Protein AF-A0A4R7J816-F1 (afdb_monomer)

Foldseek 3Di:
DAAWAKAKAKDFFLCLPVLLCVQPDDDPPDDPCQWFPDKDKDQPQDSVCNNVVLCVLCVVLVQQDKDWDWDQPDQDPFASHTDTDTDITGPDRFKMKMKMWTDCDDRNFQPLVDSVSLVVQQVLQRLLLCLQQPNFWMKMWIWTQPDPLRTTMITIIIGQARSPPRDGRDVVCRDRVNSVVSSCVSQVVVVYDHDNPPVCPSDPVCDVQQVVLVVQQVCVVVVVCLQAWRGAHLVLQLVLLVVLLPDLPAQDVVVSQVSSVVSQKHWDFDDDVRQWIKIFGFIAHSVRDTDDGDPVRIDTQVVSDPCSGPVNVNVSSNVSVVVVVVPPPDPPQPPVNVVVVVVVVVVVVVVVVVVVVVVVVVVVVVVVVVVVVVVVVVVVVVVVVVVDDDDDDDDDDDDDDDDDDDDDDDDDPPPDPVVVVVVVVVVVVPPDDQDDLVVVVVVVDDPVRSVVVNVVVVVVPDDDDPVNVVVVVVVVVVVVVVVVVVPPDDDDDDDDDDDDDDDDDDDDDDDDDDDDPDPPDQDFFLLVVPQDPGVVCNVLSVLQRCLQRQVVVCVVVVHARQLVSCPPDALVSLVVCVVRGDVVSSQLSLLLLLLLLVLVCCCVPVVNPVSSVVSVVCSNRRNSDDPPDDPDSVVSSVNSVVSVVVVVVVVVVVVVVVVVVVVVPPDDDDDDDDDDDDD

Radius of gyration: 42.98 Å; Cα contacts (8 Å, |Δi|>4): 735; chains: 1; bounding box: 146×94×96 Å

InterPro domains:
  IPR005094 MobA/VirD2-like, nuclease domain [PF03432] (26-191)

Sequence (679 aa):
MKPIAAVVMSSPTRNSARLIAYALTEKDGQAKGDRFVAASGINGCVPEFAEGQFRDNRKRWRKDGTRTVKVQWGTDKATGQPTYRDVTEGAYVQAYHVIQSFARDGAGALDPDDPDDWEEGHRLGQELARSLAGDHRRALVVTQVDGKTGCVHNHIVIDSIDKATGKSFASSNVKHSILSKTHDAVLAAQGYEQRNELTSTGWELKEKSERRGLDKHQKWSAGASSSEPEPFSFAVLKDRIRTALEATGYTDFDGYAQVLAEVGVVVEQRGEKGRGLTYQMKRRGADGEYIEPSPGDRRRASRLGRFAMLDQVEETIQRNAQLAAQAAPKPAMSAAQMRAAMASSLDDALAERRSESAAALAAQWEQERRAEEMMAEARRAGFEAAMAPAEPSPESADDGVAVADGSDADGPDAKLADKVVLDAWDLQKRRLRTPDRGAMRRAGMGYAEVDAAIAAWRALDEPKTAWEREQEAEQQRAVETVEDVAEVSASAAADTTPAPAPATAGSRAEASSTSEVRTAAPHESPLRKRRPTREREVAAWEQMVQIDERWHVQLAAGEPLDGALAKGLRSATLERYEDALDTSVAFELWRRAAKLAEARRAVEVHQDKALADAMRAEVAAGDHAWDGEPSTLAELRHEATRRELTSREKALKSVREADLEVNHEDGLERPPNAGGMER

Solvent-accessible surface area (backbone atoms only — not comparable to full-atom values): 39551 Å² total; per-residue (Å²): 113,50,57,27,18,70,50,74,50,65,48,79,29,39,51,41,54,63,51,51,46,65,64,72,52,78,58,95,93,56,61,93,59,68,38,52,76,49,73,45,40,37,64,85,30,45,66,94,46,38,54,59,55,50,51,50,51,26,48,76,62,73,58,63,52,67,39,78,43,77,41,75,76,50,55,44,88,43,74,65,46,74,33,68,41,83,40,81,40,39,61,42,68,46,20,36,41,34,40,41,37,36,31,56,67,65,71,32,36,31,48,60,89,39,69,69,38,50,51,49,53,39,50,55,41,48,52,48,47,45,69,72,37,49,88,44,15,31,26,36,34,28,24,30,37,64,46,101,82,47,21,33,29,28,45,31,41,33,39,20,46,28,69,81,77,57,47,71,61,63,70,67,65,54,36,64,79,48,33,50,52,55,47,51,50,47,39,44,74,73,43,28,39,79,32,84,54,67,56,74,80,74,63,74,70,64,46,75,65,34,47,53,21,39,54,51,32,52,42,34,76,73,54,78,40,54,81,46,55,52,58,76,26,62,54,58,49,50,47,40,53,49,57,42,64,70,54,64,92,32,61,47,69,68,46,46,41,50,48,24,44,76,63,33,28,47,69,45,76,35,68,91,88,48,68,37,36,33,38,27,41,36,34,33,37,62,85,67,47,74,39,86,58,52,84,86,38,54,44,48,14,88,78,72,36,71,79,53,28,48,71,44,49,51,52,48,22,51,52,21,40,50,51,53,60,70,69,44,80,73,76,81,72,49,75,68,55,52,52,52,52,52,50,52,54,50,51,51,54,51,49,51,54,49,51,53,52,50,53,51,52,53,52,50,53,55,50,52,50,52,52,50,50,52,53,51,48,52,50,49,52,54,54,50,63,74,66,57,82,86,79,84,85,83,85,83,88,79,89,83,89,84,89,82,87,84,83,89,80,92,82,86,92,86,73,72,75,70,52,63,63,53,53,58,61,55,57,64,68,67,61,85,69,79,85,53,65,67,60,45,46,75,70,68,48,50,73,68,55,52,51,50,53,52,51,54,54,56,65,73,74,61,85,79,51,76,67,57,57,52,51,53,54,50,50,54,55,55,52,63,61,50,65,77,61,69,80,80,78,88,82,90,80,88,91,89,84,90,89,82,89,89,87,91,84,88,87,84,90,89,86,84,89,79,93,71,90,67,84,70,76,81,70,74,42,64,44,73,81,63,72,66,97,18,78,79,34,43,62,61,50,52,47,50,38,51,43,37,35,49,40,48,52,24,59,75,69,72,46,73,38,71,30,71,71,59,57,89,69,48,71,78,58,45,75,71,45,45,95,45,41,53,70,71,44,42,40,54,55,33,36,38,47,28,48,55,39,49,26,50,43,28,44,77,72,66,66,32,54,66,60,19,52,50,50,51,50,36,37,55,62,31,45,47,79,60,94,87,62,67,95,43,61,70,48,25,48,50,49,26,54,52,48,51,49,54,54,52,53,48,55,54,48,51,53,53,49,54,59,49,54,68,67,60,77,79,67,76,87,79,81,86,83,82,83,88,82,90,131

Structure (mmCIF, N/CA/C/O backbone):
data_AF-A0A4R7J816-F1
#
_entry.id   AF-A0A4R7J816-F1
#
loop_
_atom_site.group_PDB
_atom_site.id
_atom_site.type_symbol
_atom_site.label_atom_id
_atom_site.label_alt_id
_atom_site.label_comp_id
_atom_site.label_asym_id
_atom_site.label_entity_id
_atom_site.label_seq_id
_atom_site.pdbx_PDB_ins_code
_atom_site.Cartn_x
_atom_site.Cartn_y
_atom_site.Cartn_z
_atom_site.occupancy
_atom_site.B_iso_or_equiv
_atom_site.auth_seq_id
_atom_site.auth_comp_id
_atom_site.auth_asym_id
_atom_site.auth_atom_id
_atom_site.pdbx_PDB_model_num
ATOM 1 N N . MET A 1 1 ? -27.294 -9.338 -1.163 1.00 75.62 1 MET A N 1
ATOM 2 C CA . MET A 1 1 ? -25.943 -9.018 -1.668 1.00 75.62 1 MET A CA 1
ATOM 3 C C . MET A 1 1 ? -24.941 -9.863 -0.902 1.00 75.62 1 MET A C 1
ATOM 5 O O . MET A 1 1 ? -25.159 -10.078 0.287 1.00 75.62 1 MET A O 1
ATOM 9 N N . LYS A 1 2 ? -23.911 -10.393 -1.570 1.00 87.94 2 LYS A N 1
ATOM 10 C CA . LYS A 1 2 ? -22.840 -11.171 -0.921 1.00 87.94 2 LYS A CA 1
ATOM 11 C C . LYS A 1 2 ? -21.882 -10.182 -0.233 1.00 87.94 2 LYS A C 1
ATOM 13 O O . LYS A 1 2 ? -21.548 -9.179 -0.856 1.00 87.94 2 LYS A O 1
ATOM 18 N N . PRO A 1 3 ? -21.471 -10.375 1.030 1.00 89.44 3 PRO A N 1
ATOM 19 C CA . PRO A 1 3 ? -20.477 -9.495 1.639 1.00 89.44 3 PRO A CA 1
ATOM 20 C C . PRO A 1 3 ? -19.126 -9.650 0.934 1.00 89.44 3 PRO A C 1
ATOM 22 O O . PRO A 1 3 ? -18.762 -10.761 0.551 1.00 89.44 3 PRO A O 1
ATOM 25 N N . ILE A 1 4 ? -18.380 -8.557 0.793 1.00 91.12 4 ILE A N 1
ATOM 26 C CA . ILE A 1 4 ? -16.971 -8.584 0.386 1.00 91.12 4 ILE A CA 1
ATOM 27 C C . ILE A 1 4 ? -16.186 -7.504 1.119 1.00 91.12 4 ILE A C 1
ATOM 29 O O . ILE A 1 4 ? -16.700 -6.408 1.339 1.00 91.12 4 ILE A O 1
ATOM 33 N N . ALA A 1 5 ? -14.944 -7.796 1.482 1.00 89.06 5 ALA A N 1
ATOM 34 C CA . ALA A 1 5 ? -14.044 -6.825 2.085 1.00 89.06 5 ALA A CA 1
ATOM 35 C C . ALA A 1 5 ? -12.841 -6.614 1.162 1.00 89.06 5 ALA A C 1
ATOM 37 O O . ALA A 1 5 ? -11.967 -7.472 1.063 1.00 89.06 5 ALA A O 1
ATOM 38 N N . ALA A 1 6 ? -12.791 -5.475 0.469 1.00 90.75 6 ALA A N 1
ATOM 39 C CA . ALA A 1 6 ? -11.702 -5.167 -0.459 1.00 90.75 6 ALA A CA 1
ATOM 40 C C . ALA A 1 6 ? -11.198 -3.723 -0.350 1.00 90.75 6 ALA A C 1
ATOM 42 O O . ALA A 1 6 ? -11.966 -2.791 -0.143 1.00 90.75 6 ALA A O 1
ATOM 43 N N . VAL A 1 7 ? -9.898 -3.502 -0.522 1.00 90.62 7 VAL A N 1
ATOM 44 C CA . VAL A 1 7 ? -9.279 -2.169 -0.490 1.00 90.62 7 VAL A CA 1
ATOM 45 C C . VAL A 1 7 ? -8.588 -1.858 -1.805 1.00 90.62 7 VAL A C 1
ATOM 47 O O . VAL A 1 7 ? -7.958 -2.723 -2.411 1.00 90.62 7 VAL A O 1
ATOM 50 N N . VAL A 1 8 ? -8.666 -0.595 -2.229 1.00 93.25 8 VAL A N 1
ATOM 51 C CA . VAL A 1 8 ? -8.048 -0.121 -3.471 1.00 93.25 8 VAL A CA 1
ATOM 52 C C . VAL A 1 8 ? -7.039 0.994 -3.234 1.00 93.25 8 VAL A C 1
ATOM 54 O O . VAL A 1 8 ? -7.273 1.957 -2.498 1.00 93.25 8 VAL A O 1
ATOM 57 N N . MET A 1 9 ? -5.903 0.884 -3.914 1.00 92.69 9 MET A N 1
ATOM 58 C CA . MET A 1 9 ? -4.824 1.867 -3.904 1.00 92.69 9 MET A CA 1
ATOM 59 C C . MET A 1 9 ? -4.359 2.129 -5.328 1.00 92.69 9 MET A C 1
ATOM 61 O O . MET A 1 9 ? -4.445 1.249 -6.178 1.00 92.69 9 MET A O 1
ATOM 65 N N . SER A 1 10 ? -3.826 3.318 -5.598 1.00 94.12 10 SER A N 1
ATOM 66 C CA . SER A 1 10 ? -3.267 3.627 -6.911 1.00 94.12 10 SER A CA 1
ATOM 67 C C . SER A 1 10 ? -1.939 4.364 -6.830 1.00 94.12 10 SER A C 1
ATOM 69 O O . SER A 1 10 ? -1.666 5.110 -5.887 1.00 94.12 10 SER A O 1
ATOM 71 N N . SER A 1 11 ? -1.111 4.176 -7.854 1.00 93.12 11 SER A N 1
ATOM 72 C CA . SER A 1 11 ? 0.096 4.962 -8.071 1.00 93.12 11 SER A CA 1
ATOM 73 C C . SER A 1 11 ? 0.353 5.173 -9.5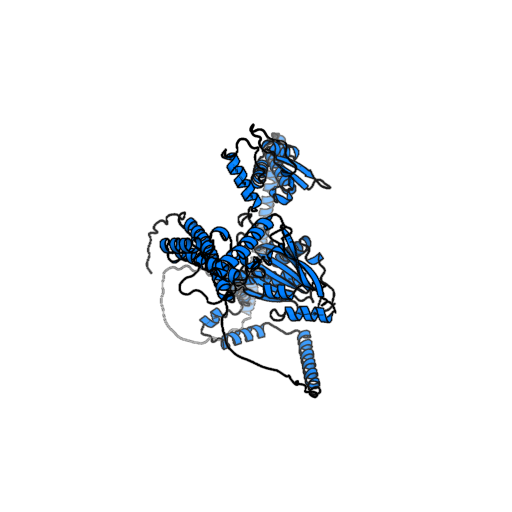69 1.00 93.12 11 SER A C 1
ATOM 75 O O . SER A 1 11 ? 0.167 4.260 -10.375 1.00 93.12 11 SER A O 1
ATOM 77 N N . PRO A 1 12 ? 0.754 6.379 -10.000 1.00 93.94 12 PRO A N 1
ATOM 78 C CA . PRO A 1 12 ? 1.224 6.589 -11.363 1.00 93.94 12 PRO A CA 1
ATOM 79 C C . PRO A 1 12 ? 2.645 6.037 -11.525 1.00 93.94 12 PRO A C 1
ATOM 81 O O . PRO A 1 12 ? 3.481 6.202 -10.638 1.00 93.94 12 PRO A O 1
ATOM 84 N N . THR A 1 13 ? 2.964 5.478 -12.692 1.00 92.00 13 THR A N 1
ATOM 85 C CA . THR A 1 13 ? 4.338 5.099 -13.046 1.00 92.00 13 THR A CA 1
ATOM 86 C C . THR A 1 13 ? 4.811 5.800 -14.313 1.00 92.00 13 THR A C 1
ATOM 88 O O . THR A 1 13 ? 4.078 5.958 -15.291 1.00 92.00 13 THR A O 1
ATOM 91 N N . ARG A 1 14 ? 6.080 6.207 -14.312 1.00 91.06 14 ARG A N 1
ATOM 92 C CA . ARG A 1 14 ? 6.807 6.697 -15.495 1.00 91.06 14 ARG A CA 1
ATOM 93 C C . ARG A 1 14 ? 7.631 5.599 -16.168 1.00 91.06 14 ARG A C 1
ATOM 95 O O . ARG A 1 14 ? 8.326 5.870 -17.140 1.00 91.06 14 ARG A O 1
ATOM 102 N N . ASN A 1 15 ? 7.546 4.373 -15.655 1.00 91.25 15 ASN A N 1
ATOM 103 C CA . ASN A 1 15 ? 8.172 3.185 -16.212 1.00 91.25 15 ASN A CA 1
ATOM 104 C C . ASN A 1 15 ? 7.156 2.034 -16.198 1.00 91.25 15 ASN A C 1
ATOM 106 O O . ASN A 1 15 ? 7.067 1.255 -15.246 1.00 91.25 15 ASN A O 1
ATOM 110 N N . SER A 1 16 ? 6.343 1.986 -17.253 1.00 92.00 16 SER A N 1
ATOM 111 C CA . SER A 1 16 ? 5.323 0.947 -17.444 1.00 92.00 16 SER A CA 1
ATOM 112 C C . SER A 1 16 ? 5.939 -0.441 -17.629 1.00 92.00 16 SER A C 1
ATOM 114 O O . SER A 1 16 ? 5.398 -1.399 -17.094 1.00 92.00 16 SER A O 1
ATOM 116 N N . ALA A 1 17 ? 7.103 -0.546 -18.280 1.00 91.31 17 ALA A N 1
ATOM 117 C CA . ALA A 1 17 ? 7.802 -1.814 -18.489 1.00 91.31 17 ALA A CA 1
ATOM 118 C C . ALA A 1 17 ? 8.181 -2.487 -17.161 1.00 91.31 17 ALA A C 1
ATOM 120 O O . ALA A 1 17 ? 7.860 -3.650 -16.944 1.00 91.31 17 ALA A O 1
ATOM 121 N N . ARG A 1 18 ? 8.780 -1.736 -16.224 1.00 90.19 18 ARG A N 1
ATOM 122 C CA . ARG A 1 18 ? 9.121 -2.257 -14.890 1.00 90.19 18 ARG A CA 1
ATOM 123 C C . ARG A 1 18 ? 7.884 -2.693 -14.106 1.00 90.19 18 ARG A C 1
ATOM 125 O O . ARG A 1 18 ? 7.950 -3.676 -13.378 1.00 90.19 18 ARG A O 1
ATOM 132 N N . LEU A 1 19 ? 6.783 -1.953 -14.228 1.00 92.31 19 LEU A N 1
ATOM 133 C CA . LEU A 1 19 ? 5.529 -2.284 -13.553 1.00 92.31 19 LEU A CA 1
ATOM 134 C C . LEU A 1 19 ? 4.891 -3.557 -14.127 1.00 92.31 19 LEU A C 1
ATOM 136 O O . LEU A 1 19 ? 4.475 -4.419 -13.361 1.00 92.31 19 LEU A O 1
ATOM 140 N N . ILE A 1 20 ? 4.826 -3.671 -15.454 1.00 93.50 20 ILE A N 1
ATOM 141 C CA . ILE A 1 20 ? 4.278 -4.843 -16.147 1.00 93.50 20 ILE A CA 1
ATOM 142 C C . ILE A 1 20 ? 5.131 -6.075 -15.841 1.00 93.50 20 ILE A C 1
ATOM 144 O O . ILE A 1 20 ? 4.578 -7.104 -15.472 1.00 93.50 20 ILE A O 1
ATOM 148 N N . ALA A 1 21 ? 6.462 -5.947 -15.886 1.00 91.06 21 ALA A N 1
ATOM 149 C CA . ALA A 1 21 ? 7.367 -7.007 -15.457 1.00 91.06 21 ALA A CA 1
ATOM 150 C C . ALA A 1 21 ? 7.084 -7.404 -14.003 1.00 91.06 21 ALA A C 1
ATOM 152 O O . ALA A 1 21 ? 6.787 -8.556 -13.739 1.00 91.06 21 ALA A O 1
ATOM 153 N N . TYR A 1 22 ? 7.041 -6.446 -13.073 1.00 88.75 22 TYR A N 1
ATOM 154 C CA . TYR A 1 22 ? 6.735 -6.720 -11.664 1.00 88.75 22 TYR A CA 1
ATOM 155 C C . TYR A 1 22 ? 5.406 -7.472 -11.439 1.00 88.75 22 TYR A C 1
ATOM 157 O O . TYR A 1 22 ? 5.320 -8.282 -10.508 1.00 88.75 22 TYR A O 1
ATOM 165 N N . ALA A 1 23 ? 4.392 -7.205 -12.268 1.00 89.06 23 ALA A N 1
ATOM 166 C CA . ALA A 1 23 ? 3.106 -7.892 -12.221 1.00 89.06 23 ALA A CA 1
ATOM 167 C C . ALA A 1 23 ? 3.153 -9.298 -12.852 1.00 89.06 23 ALA A C 1
ATOM 169 O O . ALA A 1 23 ? 2.496 -10.197 -12.345 1.00 89.06 23 ALA A O 1
ATOM 170 N N . LEU A 1 24 ? 3.923 -9.506 -13.924 1.00 87.88 24 LEU A N 1
ATOM 171 C CA . LEU A 1 24 ? 3.916 -10.753 -14.705 1.00 87.88 24 LEU A CA 1
ATOM 172 C C . LEU A 1 24 ? 5.068 -11.722 -14.399 1.00 87.88 24 LEU A C 1
ATOM 174 O O . LEU A 1 24 ? 5.008 -12.869 -14.827 1.00 87.88 24 LEU A O 1
ATOM 178 N N . THR A 1 25 ? 6.127 -11.294 -13.706 1.00 84.00 25 THR A N 1
ATOM 179 C CA . THR A 1 25 ? 7.282 -12.155 -13.410 1.00 84.00 25 THR A CA 1
ATOM 180 C C . THR A 1 25 ? 7.215 -12.751 -12.009 1.00 84.00 25 THR A C 1
ATOM 182 O O . THR A 1 25 ? 7.034 -12.025 -11.023 1.00 84.00 25 THR A O 1
ATOM 185 N N . GLU A 1 26 ? 7.474 -14.054 -11.926 1.00 79.00 26 GLU A N 1
ATOM 186 C CA . GLU A 1 26 ? 7.764 -14.751 -10.671 1.00 79.00 26 GLU A CA 1
ATOM 187 C C . GLU A 1 26 ? 9.037 -14.189 -10.015 1.00 79.00 26 GLU A C 1
ATOM 189 O O . GLU A 1 26 ? 9.888 -13.595 -10.687 1.00 79.00 26 GLU A O 1
ATOM 194 N N . LYS A 1 27 ? 9.163 -14.327 -8.690 1.00 78.69 27 LYS A N 1
ATOM 195 C CA . LYS A 1 27 ? 10.406 -13.970 -7.986 1.00 78.69 27 LYS A CA 1
ATOM 196 C C . LYS A 1 27 ? 11.399 -15.128 -8.049 1.00 78.69 27 LYS A C 1
ATOM 198 O O . LYS A 1 27 ? 11.009 -16.287 -8.178 1.00 78.69 27 LYS A O 1
ATOM 203 N N . ASP A 1 28 ? 12.681 -14.814 -7.891 1.00 73.81 28 ASP A N 1
ATOM 204 C CA . ASP A 1 28 ? 13.738 -15.824 -7.819 1.00 73.81 28 ASP A CA 1
ATOM 205 C C . ASP A 1 28 ? 13.418 -16.869 -6.735 1.00 73.81 28 ASP A C 1
ATOM 207 O O . ASP A 1 28 ? 13.227 -16.530 -5.565 1.00 73.81 28 ASP A O 1
ATOM 211 N N . GLY A 1 29 ? 13.346 -18.140 -7.140 1.00 72.25 29 GLY A N 1
ATOM 212 C CA . GLY A 1 29 ? 13.048 -19.272 -6.257 1.00 72.25 29 GLY A CA 1
ATOM 213 C C . GLY A 1 29 ? 11.569 -19.658 -6.133 1.00 72.25 29 GLY A C 1
ATOM 214 O O . GLY A 1 29 ? 11.283 -20.605 -5.406 1.00 72.25 29 GLY A O 1
ATOM 215 N N . GLN A 1 30 ? 10.647 -18.980 -6.825 1.00 72.69 30 GLN A N 1
ATOM 216 C CA . GLN A 1 30 ? 9.238 -19.391 -6.924 1.00 72.69 30 GLN A CA 1
ATOM 217 C C . GLN A 1 30 ? 8.998 -20.250 -8.174 1.00 72.69 30 GLN A C 1
ATOM 219 O O . GLN A 1 30 ? 9.556 -19.976 -9.242 1.00 72.69 30 GLN A O 1
ATOM 224 N N . ALA A 1 31 ? 8.169 -21.288 -8.049 1.00 72.44 31 ALA A N 1
ATOM 225 C CA . ALA A 1 31 ? 7.671 -22.042 -9.190 1.00 72.44 31 ALA A CA 1
ATOM 226 C C . ALA A 1 31 ? 6.554 -21.263 -9.902 1.00 72.44 31 ALA A C 1
ATOM 228 O O . ALA A 1 31 ? 5.923 -20.362 -9.349 1.00 72.44 31 ALA A O 1
ATOM 229 N N . LYS A 1 32 ? 6.313 -21.611 -11.169 1.00 70.25 32 LYS A N 1
ATOM 230 C CA . LYS A 1 32 ? 5.242 -21.006 -11.965 1.00 70.25 32 LYS A CA 1
ATOM 231 C C . LYS A 1 32 ? 3.888 -21.327 -11.329 1.00 70.25 32 LYS A C 1
ATOM 233 O O . LYS A 1 32 ? 3.545 -22.502 -11.227 1.00 70.25 32 LYS A O 1
ATOM 238 N N . GLY A 1 33 ? 3.117 -20.295 -10.994 1.00 66.25 33 GLY A N 1
ATOM 239 C CA . GLY A 1 33 ? 1.806 -20.439 -10.353 1.00 66.25 33 GLY A CA 1
ATOM 240 C C . GLY A 1 33 ? 1.817 -20.238 -8.836 1.00 66.25 33 GLY A C 1
ATOM 241 O O . GLY A 1 33 ? 0.751 -20.073 -8.256 1.00 66.25 33 GLY A O 1
ATOM 242 N N . ASP A 1 34 ? 2.993 -20.165 -8.201 1.00 70.62 34 ASP A N 1
ATOM 243 C CA . ASP A 1 34 ? 3.105 -19.932 -6.750 1.00 70.62 34 ASP A CA 1
ATOM 244 C C . ASP A 1 34 ? 2.675 -18.516 -6.351 1.00 70.62 34 ASP A C 1
ATOM 246 O O . ASP A 1 34 ? 2.290 -18.255 -5.211 1.00 70.62 34 ASP A O 1
ATOM 250 N N . ARG A 1 35 ? 2.808 -17.569 -7.282 1.00 75.81 35 ARG A N 1
ATOM 251 C CA . ARG A 1 35 ? 2.531 -16.153 -7.044 1.00 75.81 35 ARG A CA 1
ATOM 252 C C . ARG A 1 35 ? 1.421 -15.625 -7.920 1.00 75.81 35 ARG A C 1
ATOM 254 O O . ARG A 1 35 ? 0.606 -14.832 -7.454 1.00 75.81 35 ARG A O 1
ATOM 261 N N . PHE A 1 36 ? 1.416 -16.035 -9.176 1.00 80.81 36 PHE A N 1
ATOM 262 C CA . PHE A 1 36 ? 0.525 -15.539 -10.201 1.00 80.81 36 PHE A CA 1
ATOM 263 C C . PHE A 1 36 ? -0.492 -16.615 -10.591 1.00 80.81 36 PHE A C 1
ATOM 265 O O . PHE A 1 36 ? -0.114 -17.654 -11.125 1.00 80.81 36 PHE A O 1
ATOM 272 N N . VAL A 1 37 ? -1.778 -16.337 -10.366 1.00 87.00 37 VAL A N 1
ATOM 273 C CA . VAL A 1 37 ? -2.861 -17.313 -10.594 1.00 87.00 37 VAL A CA 1
ATOM 274 C C . VAL A 1 37 ? -3.681 -17.017 -11.853 1.00 87.00 37 VAL A C 1
ATOM 276 O O . VAL A 1 37 ? -4.192 -17.942 -12.477 1.00 87.00 37 VAL A O 1
ATOM 279 N N . ALA A 1 38 ? -3.769 -15.750 -12.285 1.00 92.19 38 ALA A N 1
ATOM 280 C CA . ALA A 1 38 ? -4.512 -15.366 -13.491 1.00 92.19 38 ALA A CA 1
ATOM 281 C C . ALA A 1 38 ? -4.067 -14.014 -14.078 1.00 92.19 38 ALA A C 1
ATOM 283 O O . ALA A 1 38 ? -3.853 -13.052 -13.338 1.00 92.19 38 ALA A O 1
ATOM 284 N N . ALA A 1 39 ? -4.002 -13.896 -15.413 1.00 94.81 39 ALA A N 1
ATOM 285 C CA . ALA A 1 39 ? -3.849 -12.620 -16.126 1.00 94.81 39 ALA A CA 1
ATOM 286 C C . ALA A 1 39 ? -4.872 -12.499 -17.242 1.00 94.81 39 ALA A C 1
ATOM 288 O O . ALA A 1 39 ? -5.156 -13.452 -17.961 1.00 94.81 39 ALA A O 1
ATOM 289 N N . SER A 1 40 ? -5.328 -11.274 -17.459 1.00 96.81 40 SER A N 1
ATOM 290 C CA . SER A 1 40 ? -6.141 -10.924 -18.610 1.00 96.81 40 SER A CA 1
ATOM 291 C C . SER A 1 40 ? -5.856 -9.500 -19.062 1.00 96.81 40 SER A C 1
ATOM 293 O O . SER A 1 40 ? -5.361 -8.656 -18.310 1.00 96.81 40 SER A O 1
ATOM 295 N N . GLY A 1 41 ? -6.151 -9.227 -20.327 1.00 96.62 41 GLY A N 1
ATOM 296 C CA . GLY A 1 41 ? -6.079 -7.886 -20.876 1.00 96.62 41 GLY A CA 1
ATOM 297 C C . GLY A 1 41 ? -7.458 -7.345 -21.233 1.00 96.62 41 GLY A C 1
ATOM 298 O O . GLY A 1 41 ? -8.341 -8.067 -21.688 1.00 96.62 41 GLY A O 1
ATOM 299 N N . ILE A 1 42 ? -7.633 -6.042 -21.043 1.00 97.44 42 ILE A N 1
ATOM 300 C CA . ILE A 1 42 ? -8.842 -5.288 -21.373 1.00 97.44 42 ILE A CA 1
ATOM 301 C C . ILE A 1 42 ? -8.574 -4.432 -22.613 1.00 97.44 42 ILE A C 1
ATOM 303 O O . ILE A 1 42 ? -7.475 -3.897 -22.799 1.00 97.44 42 ILE A O 1
ATOM 307 N N . ASN A 1 43 ? -9.591 -4.294 -23.468 1.00 96.06 43 ASN A N 1
ATOM 308 C CA . ASN A 1 43 ? -9.568 -3.490 -24.693 1.00 96.06 43 ASN A CA 1
ATOM 309 C C . ASN A 1 43 ? -8.436 -3.870 -25.661 1.00 96.06 43 ASN A C 1
ATOM 311 O O . ASN A 1 43 ? -7.746 -3.002 -26.210 1.00 96.06 43 ASN A O 1
ATOM 315 N N . GLY A 1 44 ? -8.254 -5.172 -25.895 1.00 93.44 44 GLY A N 1
ATOM 316 C CA . GLY A 1 44 ? -7.234 -5.703 -26.806 1.00 93.44 44 GLY A CA 1
ATOM 317 C C . GLY A 1 44 ? -5.808 -5.591 -26.264 1.00 93.44 44 GLY A C 1
ATOM 318 O O . GLY A 1 44 ? -4.853 -5.604 -27.040 1.00 93.44 44 GLY A O 1
ATOM 319 N N . CYS A 1 45 ? -5.659 -5.416 -24.948 1.00 96.69 45 CYS A N 1
ATOM 320 C CA . CYS A 1 45 ? -4.405 -5.704 -24.271 1.00 96.69 45 CYS A CA 1
ATOM 321 C C . CYS A 1 45 ? -4.192 -7.225 -24.276 1.00 96.69 45 CYS A C 1
ATOM 323 O O . CYS A 1 45 ? -5.133 -7.968 -24.015 1.00 96.69 45 CYS A O 1
ATOM 325 N N . VAL A 1 46 ? -2.983 -7.679 -24.578 1.00 96.38 46 VAL A N 1
ATOM 326 C CA . VAL A 1 46 ? -2.582 -9.086 -24.486 1.00 96.38 46 VAL A CA 1
ATOM 327 C C . VAL A 1 46 ? -1.479 -9.146 -23.431 1.00 96.38 46 VAL A C 1
ATOM 329 O O . VAL A 1 46 ? -0.483 -8.443 -23.617 1.00 96.38 46 VAL A O 1
ATOM 332 N N . PRO A 1 47 ? -1.639 -9.891 -22.319 1.00 94.38 47 PRO A N 1
ATOM 333 C CA . PRO A 1 47 ? -0.704 -9.856 -21.192 1.00 94.38 47 PRO A CA 1
ATOM 334 C C . PRO A 1 47 ? 0.766 -10.008 -21.586 1.00 94.38 47 PRO A C 1
ATOM 336 O O . PRO A 1 47 ? 1.597 -9.197 -21.179 1.00 94.38 47 PRO A O 1
ATOM 339 N N . GLU A 1 48 ? 1.070 -10.963 -22.461 1.00 92.00 48 GLU A N 1
ATOM 340 C CA . GLU A 1 48 ? 2.420 -11.264 -22.946 1.00 92.00 48 GLU A CA 1
ATOM 341 C C . GLU A 1 48 ? 3.043 -10.094 -23.720 1.00 92.00 48 GLU A C 1
ATOM 343 O O . GLU A 1 48 ? 4.256 -9.893 -23.695 1.00 92.00 48 GLU A O 1
ATOM 348 N N . PHE A 1 49 ? 2.212 -9.287 -24.384 1.00 94.81 49 PHE A N 1
ATOM 349 C CA . PHE A 1 49 ? 2.640 -8.166 -25.221 1.00 94.81 49 PHE A CA 1
ATOM 350 C C . PHE A 1 49 ? 2.325 -6.799 -24.608 1.00 94.81 49 PHE A C 1
ATOM 352 O O . PHE A 1 49 ? 2.520 -5.778 -25.270 1.00 94.81 49 PHE A O 1
ATOM 359 N N . ALA A 1 50 ? 1.859 -6.743 -23.357 1.00 95.06 50 ALA A N 1
ATOM 360 C CA . ALA A 1 50 ? 1.340 -5.521 -22.751 1.00 95.06 50 ALA A CA 1
ATOM 361 C C . ALA A 1 50 ? 2.372 -4.375 -22.757 1.00 95.06 50 ALA A C 1
ATOM 363 O O . ALA A 1 50 ? 2.027 -3.233 -23.066 1.00 95.06 50 ALA A O 1
ATOM 364 N N . GLU A 1 51 ? 3.651 -4.666 -22.484 1.00 93.81 51 GLU A N 1
ATOM 365 C CA . GLU A 1 51 ? 4.731 -3.665 -22.519 1.00 93.81 51 GLU A CA 1
ATOM 366 C C . GLU A 1 51 ? 4.897 -3.058 -23.914 1.00 93.81 51 GLU A C 1
ATOM 368 O O . GLU A 1 51 ? 4.847 -1.830 -24.060 1.00 93.81 51 GLU A O 1
ATOM 373 N N . GLY A 1 52 ? 5.015 -3.912 -24.934 1.00 95.00 52 GLY A N 1
ATOM 374 C CA . GLY A 1 52 ? 5.121 -3.496 -26.328 1.00 95.00 52 GLY A CA 1
ATOM 375 C C . GLY A 1 52 ? 3.895 -2.698 -26.759 1.00 95.00 52 GLY A C 1
ATOM 376 O O . GLY A 1 52 ? 4.022 -1.589 -27.268 1.00 95.00 52 GLY A O 1
ATOM 377 N N . GLN A 1 53 ? 2.696 -3.182 -26.437 1.00 96.19 53 GLN A N 1
ATOM 378 C CA . GLN A 1 53 ? 1.442 -2.512 -26.770 1.00 96.19 53 GLN A CA 1
ATOM 379 C C . GLN A 1 53 ? 1.314 -1.122 -26.134 1.00 96.19 53 GLN A C 1
ATOM 381 O O . GLN A 1 53 ? 0.840 -0.193 -26.794 1.00 96.19 53 GLN A O 1
ATOM 386 N N . PHE A 1 54 ? 1.722 -0.953 -24.874 1.00 96.19 54 PHE A N 1
ATOM 387 C CA . PHE A 1 54 ? 1.689 0.341 -24.186 1.00 96.19 54 PHE A CA 1
ATOM 388 C C . PHE A 1 54 ? 2.743 1.288 -24.771 1.00 96.19 54 PHE A C 1
ATOM 390 O O . PHE A 1 54 ? 2.485 2.472 -25.002 1.00 96.19 54 PHE A O 1
ATOM 397 N N . ARG A 1 55 ? 3.948 0.775 -25.037 1.00 94.94 55 ARG A N 1
ATOM 398 C CA . ARG A 1 55 ? 5.034 1.535 -25.664 1.00 94.94 55 ARG A CA 1
ATOM 399 C C . ARG A 1 55 ? 4.649 2.021 -27.055 1.00 94.94 55 ARG A C 1
ATOM 401 O O . ARG A 1 55 ? 4.826 3.201 -27.350 1.00 94.94 55 ARG A O 1
ATOM 408 N N . ASP A 1 56 ? 4.108 1.143 -27.884 1.00 95.69 56 ASP A N 1
ATOM 409 C CA . ASP A 1 56 ? 3.794 1.446 -29.275 1.00 95.69 56 ASP A CA 1
ATOM 410 C C . ASP A 1 56 ? 2.593 2.397 -29.368 1.00 95.69 56 ASP A C 1
ATOM 412 O O . ASP A 1 56 ? 2.591 3.306 -30.199 1.00 95.69 56 ASP A O 1
ATOM 416 N N . ASN A 1 57 ? 1.633 2.300 -28.438 1.00 95.88 57 ASN A N 1
ATOM 417 C CA . ASN A 1 57 ? 0.564 3.291 -28.301 1.00 95.88 57 ASN A CA 1
ATOM 418 C C . ASN A 1 57 ? 1.119 4.686 -27.953 1.00 95.88 57 ASN A C 1
ATOM 420 O O . ASN A 1 57 ? 0.751 5.681 -28.575 1.00 95.88 57 ASN A O 1
ATOM 424 N N . ARG A 1 58 ? 2.073 4.784 -27.017 1.00 94.25 58 ARG A N 1
ATOM 425 C CA . ARG A 1 58 ? 2.732 6.067 -26.707 1.00 94.25 58 ARG A CA 1
ATOM 426 C C . ARG A 1 58 ? 3.516 6.627 -27.891 1.00 94.25 58 ARG A C 1
ATOM 428 O O . ARG A 1 58 ? 3.415 7.826 -28.149 1.00 94.25 58 ARG A O 1
ATOM 435 N N . LYS A 1 59 ? 4.261 5.781 -28.611 1.00 94.00 59 LYS A N 1
ATOM 436 C CA . LYS A 1 59 ? 5.010 6.170 -29.819 1.00 94.00 59 LYS A CA 1
ATOM 437 C C . LYS A 1 59 ? 4.081 6.708 -30.903 1.00 94.00 59 LYS A C 1
ATOM 439 O O . LYS A 1 59 ? 4.321 7.797 -31.419 1.00 94.00 59 LYS A O 1
ATOM 444 N N . ARG A 1 60 ? 2.974 6.004 -31.177 1.00 94.88 60 ARG A N 1
ATOM 445 C CA . ARG A 1 60 ? 1.935 6.427 -32.133 1.00 94.88 60 ARG A CA 1
ATOM 446 C C . ARG A 1 60 ? 1.465 7.859 -31.875 1.00 94.88 60 ARG A C 1
ATOM 448 O O . ARG A 1 60 ? 1.279 8.623 -32.815 1.00 94.88 60 ARG A O 1
ATOM 455 N N . TRP A 1 61 ? 1.313 8.231 -30.606 1.00 93.69 61 TRP A N 1
ATOM 456 C CA . TRP A 1 61 ? 0.838 9.552 -30.192 1.00 93.69 61 TRP A CA 1
ATOM 457 C C . TRP A 1 61 ? 1.951 10.539 -29.806 1.00 93.69 61 TRP A C 1
ATOM 459 O O . TRP A 1 61 ? 1.645 11.602 -29.267 1.00 93.69 61 TRP A O 1
ATOM 469 N N . ARG A 1 62 ? 3.226 10.219 -30.083 1.00 91.06 62 ARG A N 1
ATOM 470 C CA . ARG A 1 62 ? 4.404 11.058 -29.774 1.00 91.06 62 ARG A CA 1
ATOM 471 C C . ARG A 1 62 ? 4.517 11.434 -28.286 1.00 91.06 62 ARG A C 1
ATOM 473 O O . ARG A 1 62 ? 4.836 12.567 -27.934 1.00 91.06 62 ARG A O 1
ATOM 480 N N . LYS A 1 63 ? 4.214 10.480 -27.399 1.00 89.19 63 LYS A N 1
ATOM 481 C CA . LYS A 1 63 ? 4.247 10.621 -25.927 1.00 89.19 63 LYS A CA 1
ATOM 482 C C . LYS A 1 63 ? 5.223 9.645 -25.259 1.00 89.19 63 LYS A C 1
ATOM 484 O O . LYS A 1 63 ? 5.053 9.275 -24.098 1.00 89.19 63 LYS A O 1
ATOM 489 N N . ASP A 1 64 ? 6.245 9.218 -25.988 1.00 87.69 64 ASP A N 1
ATOM 490 C CA . ASP A 1 64 ? 7.289 8.280 -25.566 1.00 87.69 64 ASP A CA 1
ATOM 491 C C . ASP A 1 64 ? 8.571 8.962 -25.053 1.00 87.69 64 ASP A C 1
ATOM 493 O O . ASP A 1 64 ? 9.548 8.280 -24.752 1.00 87.69 64 ASP A O 1
ATOM 497 N N . GLY A 1 65 ? 8.557 10.291 -24.904 1.00 84.38 65 GLY A N 1
ATOM 498 C CA . GLY A 1 65 ? 9.709 11.062 -24.437 1.00 84.38 65 GLY A CA 1
ATOM 499 C C . GLY A 1 65 ? 10.280 10.574 -23.100 1.00 84.38 65 GLY A C 1
ATOM 500 O O . GLY A 1 65 ? 9.560 10.057 -22.237 1.00 84.38 65 GLY A O 1
ATOM 501 N N . THR A 1 66 ? 11.580 10.790 -22.909 1.00 85.50 66 THR A N 1
ATOM 502 C CA . THR A 1 66 ? 12.334 10.439 -21.699 1.00 85.50 66 THR A CA 1
ATOM 503 C C . THR A 1 66 ? 12.891 11.685 -21.011 1.00 85.50 66 THR A C 1
ATOM 505 O O . THR A 1 66 ? 13.003 12.755 -21.608 1.00 85.50 66 THR A O 1
ATOM 508 N N . ARG A 1 67 ? 13.202 11.569 -19.719 1.00 77.38 67 ARG A N 1
ATOM 509 C CA . ARG A 1 67 ? 13.892 12.596 -18.932 1.00 77.38 67 ARG A CA 1
ATOM 510 C C . ARG A 1 67 ? 14.856 11.948 -17.944 1.00 77.38 67 ARG A C 1
ATOM 512 O O . ARG A 1 67 ? 14.599 10.844 -17.468 1.00 77.38 67 ARG A O 1
ATOM 519 N N . THR A 1 68 ? 15.911 12.665 -17.580 1.00 85.25 68 THR A N 1
ATOM 520 C CA . THR A 1 68 ? 16.840 12.248 -16.522 1.00 85.25 68 THR A CA 1
ATOM 521 C C . THR A 1 68 ? 16.418 12.865 -15.195 1.00 85.25 68 THR A C 1
ATOM 523 O O . THR A 1 68 ? 16.194 14.073 -15.115 1.00 85.25 68 THR A O 1
ATOM 526 N N . VAL A 1 69 ? 16.293 12.046 -14.150 1.00 84.12 69 VAL A N 1
ATOM 527 C CA . VAL A 1 69 ? 15.936 12.491 -12.797 1.00 84.12 69 VAL A CA 1
ATOM 528 C C . VAL A 1 69 ? 16.908 11.905 -11.784 1.00 84.12 69 VAL A C 1
ATOM 530 O O . VAL A 1 69 ? 17.287 10.739 -11.867 1.00 84.12 69 VAL A O 1
ATOM 533 N N . LYS A 1 70 ? 17.278 12.716 -10.792 1.00 84.31 70 LYS A N 1
ATOM 534 C CA . LYS A 1 70 ? 18.068 12.285 -9.639 1.00 84.31 70 LYS A CA 1
ATOM 535 C C . LYS A 1 70 ? 17.173 11.552 -8.648 1.00 84.31 70 LYS A C 1
ATOM 537 O O . LYS A 1 70 ? 16.367 12.176 -7.963 1.00 84.31 70 LYS A O 1
ATOM 542 N N . VAL A 1 71 ? 17.315 10.234 -8.567 1.00 83.56 71 VAL A N 1
ATOM 543 C CA . VAL A 1 71 ? 16.582 9.393 -7.612 1.00 83.56 71 VAL A CA 1
ATOM 544 C C . VAL A 1 71 ? 17.484 9.108 -6.422 1.00 83.56 71 VAL A C 1
ATOM 546 O O . VAL A 1 71 ? 18.645 8.739 -6.606 1.00 83.56 71 VAL A O 1
ATOM 549 N N . GLN A 1 72 ? 16.960 9.278 -5.206 1.00 86.56 72 GLN A N 1
ATOM 550 C CA . GLN A 1 72 ? 17.682 8.900 -3.997 1.00 86.56 72 GLN A CA 1
ATOM 551 C C . GLN A 1 72 ? 17.908 7.384 -4.015 1.00 86.56 72 GLN A C 1
ATOM 553 O O . GLN A 1 72 ? 16.965 6.601 -3.932 1.00 86.56 72 GLN A O 1
ATOM 558 N N . TRP A 1 73 ? 19.162 6.977 -4.166 1.00 83.12 73 TRP A N 1
ATOM 559 C CA . TRP A 1 73 ? 19.571 5.577 -4.271 1.00 83.12 73 TRP A CA 1
ATOM 560 C C . TRP A 1 73 ? 19.908 4.980 -2.906 1.00 83.12 73 TRP A C 1
ATOM 562 O O . TRP A 1 73 ? 19.833 3.774 -2.689 1.00 83.12 73 TRP A O 1
ATOM 572 N N . GLY A 1 74 ? 20.251 5.837 -1.957 1.00 85.19 74 GLY A N 1
ATOM 573 C CA . GLY A 1 74 ? 20.494 5.419 -0.601 1.00 85.19 74 GLY A CA 1
ATOM 574 C C . GLY A 1 74 ? 20.843 6.598 0.271 1.00 85.19 74 GLY A C 1
ATOM 575 O O . GLY A 1 74 ? 20.533 7.755 -0.019 1.00 85.19 74 GLY A O 1
ATOM 576 N N . THR A 1 75 ? 21.506 6.266 1.357 1.00 83.94 75 THR A N 1
ATOM 577 C CA . THR A 1 75 ? 22.071 7.234 2.269 1.00 83.94 75 THR A CA 1
ATOM 578 C C . THR A 1 75 ? 23.537 6.890 2.346 1.00 83.94 75 THR A C 1
ATOM 580 O O . THR A 1 75 ? 23.889 5.760 2.695 1.00 83.94 75 THR A O 1
ATOM 583 N N . ASP A 1 76 ? 24.396 7.829 1.968 1.00 76.44 76 ASP A N 1
ATOM 584 C CA . ASP A 1 76 ? 25.820 7.634 2.186 1.00 76.44 76 ASP A CA 1
ATOM 585 C C . ASP A 1 76 ? 26.008 7.508 3.708 1.00 76.44 76 ASP A C 1
ATOM 587 O O . ASP A 1 76 ? 25.468 8.299 4.495 1.00 76.44 76 ASP A O 1
ATOM 591 N N . LYS A 1 77 ? 26.695 6.440 4.112 1.00 64.00 77 LYS A N 1
ATOM 592 C CA . LYS A 1 77 ? 26.739 5.945 5.493 1.00 64.00 77 LYS A CA 1
ATOM 593 C C . LYS A 1 77 ? 27.578 6.841 6.423 1.00 64.00 77 LYS A C 1
ATOM 595 O O . LYS A 1 77 ? 27.565 6.632 7.631 1.00 64.00 77 LYS A O 1
ATOM 600 N N . ALA A 1 78 ? 28.188 7.877 5.860 1.00 62.53 78 ALA A N 1
ATOM 601 C CA . ALA A 1 78 ? 29.136 8.791 6.476 1.00 62.53 78 ALA A CA 1
ATOM 602 C C . ALA A 1 78 ? 28.532 10.038 7.179 1.00 62.53 78 ALA A C 1
ATOM 604 O O . ALA A 1 78 ? 28.531 10.161 8.394 1.00 62.53 78 ALA A O 1
ATOM 605 N N . THR A 1 79 ? 28.008 10.966 6.379 1.00 69.00 79 THR A N 1
ATOM 606 C CA . THR A 1 79 ? 27.002 12.057 6.527 1.00 69.00 79 THR A CA 1
ATOM 607 C C . THR A 1 79 ? 25.698 11.693 7.153 1.00 69.00 79 THR A C 1
ATOM 609 O O . THR A 1 79 ? 25.039 12.530 7.751 1.00 69.00 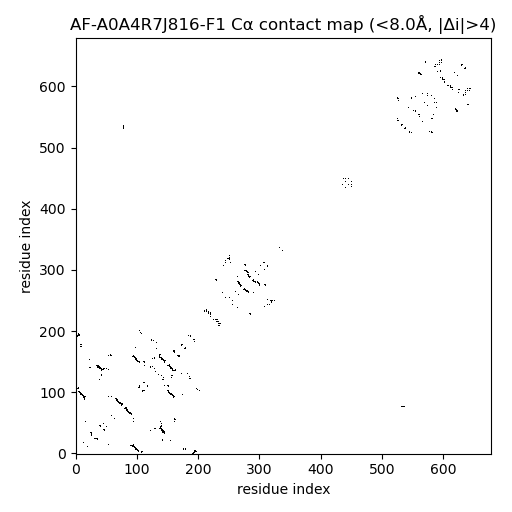79 THR A O 1
ATOM 612 N N . GLY A 1 80 ? 25.213 10.497 6.810 1.00 80.19 80 GLY A N 1
ATOM 613 C CA . GLY A 1 80 ? 23.777 10.297 6.730 1.00 80.19 80 GLY A CA 1
ATOM 614 C C . GLY A 1 80 ? 23.053 11.150 5.668 1.00 80.19 80 GLY A C 1
ATOM 615 O O . GLY A 1 80 ? 21.827 11.173 5.708 1.00 80.19 80 GLY A O 1
ATOM 616 N N . GLN A 1 81 ? 23.721 11.842 4.723 1.00 72.19 81 GLN A N 1
ATOM 617 C CA . GLN A 1 81 ? 22.991 12.508 3.628 1.00 72.19 81 GLN A CA 1
ATOM 618 C C . GLN A 1 81 ? 22.580 11.527 2.517 1.00 72.19 81 GLN A C 1
ATOM 620 O O . GLN A 1 81 ? 23.311 10.567 2.233 1.00 72.19 81 GLN A O 1
ATOM 625 N N . PRO A 1 82 ? 21.438 11.797 1.857 1.00 83.44 82 PRO A N 1
ATOM 626 C CA . PRO A 1 82 ? 20.952 11.020 0.726 1.00 83.44 82 PRO A CA 1
ATOM 627 C C . PRO A 1 82 ? 21.930 11.059 -0.453 1.00 83.44 82 PRO A C 1
ATOM 629 O O . PRO A 1 82 ? 22.398 12.126 -0.849 1.00 83.44 82 PRO A O 1
ATOM 632 N N . THR A 1 83 ? 22.216 9.895 -1.035 1.00 87.12 83 THR A N 1
ATOM 633 C CA . THR A 1 83 ? 22.914 9.786 -2.322 1.00 87.12 83 THR A CA 1
ATOM 634 C C . THR A 1 83 ? 21.913 9.693 -3.448 1.00 87.12 83 THR A C 1
ATOM 636 O O . THR A 1 83 ? 20.880 9.036 -3.319 1.00 87.12 83 THR A O 1
ATOM 639 N N . TYR A 1 84 ? 22.241 10.321 -4.573 1.00 89.81 84 TYR A N 1
ATOM 640 C CA . TYR A 1 84 ? 21.387 10.348 -5.749 1.00 89.81 84 TYR A CA 1
ATOM 641 C C . TYR A 1 84 ? 22.092 9.699 -6.931 1.00 89.81 84 TYR A C 1
ATOM 643 O O . TYR A 1 84 ? 23.293 9.883 -7.119 1.00 89.81 84 TYR A O 1
ATOM 651 N N . ARG A 1 85 ? 21.328 8.972 -7.742 1.00 88.06 85 ARG A N 1
ATOM 652 C CA . ARG A 1 85 ? 21.763 8.472 -9.044 1.00 88.06 85 ARG A CA 1
ATOM 653 C C . ARG A 1 85 ? 20.888 9.088 -10.125 1.00 88.06 85 ARG A C 1
ATOM 655 O O . ARG A 1 85 ? 19.678 9.214 -9.939 1.00 88.06 85 ARG A O 1
ATOM 662 N N . ASP A 1 86 ? 21.501 9.434 -11.248 1.00 86.88 86 ASP A N 1
ATOM 663 C CA . ASP A 1 86 ? 20.768 9.820 -12.446 1.00 86.88 86 ASP A CA 1
ATOM 664 C C . ASP A 1 86 ? 20.095 8.580 -13.042 1.00 86.88 86 ASP A C 1
ATOM 666 O O . ASP A 1 86 ? 20.746 7.598 -13.410 1.00 86.88 86 ASP A O 1
ATOM 670 N N . VAL A 1 87 ? 18.768 8.612 -13.094 1.00 83.31 87 VAL A N 1
ATOM 671 C CA . VAL A 1 87 ? 17.937 7.570 -13.691 1.00 83.31 87 VAL A CA 1
ATOM 672 C C . VAL A 1 87 ? 17.183 8.187 -14.858 1.00 83.31 87 VAL A C 1
ATOM 674 O O . VAL A 1 87 ? 16.566 9.244 -14.725 1.00 83.31 87 VAL A O 1
ATOM 677 N N . THR A 1 88 ? 17.232 7.522 -16.010 1.00 84.06 88 THR A N 1
ATOM 678 C CA . THR A 1 88 ? 16.397 7.888 -17.157 1.00 84.06 88 THR A CA 1
ATOM 679 C C . THR A 1 88 ? 15.019 7.256 -16.983 1.00 84.06 88 THR A C 1
ATOM 681 O O . THR A 1 88 ? 14.903 6.042 -16.817 1.00 84.06 88 THR A O 1
ATOM 684 N N . GLU A 1 89 ? 13.971 8.072 -17.012 1.00 83.00 89 GLU A N 1
ATOM 685 C CA . GLU A 1 89 ? 12.575 7.641 -16.908 1.00 83.00 89 GLU A CA 1
ATOM 686 C C . GLU A 1 89 ? 11.703 8.293 -17.990 1.00 83.00 89 GLU A C 1
ATOM 688 O O . GLU A 1 89 ? 12.156 9.164 -18.732 1.00 83.00 89 GLU A O 1
ATOM 693 N N . GLY A 1 90 ? 10.429 7.899 -18.085 1.00 79.12 90 GLY A N 1
ATOM 694 C CA . GLY A 1 90 ? 9.469 8.563 -18.962 1.00 79.12 90 GLY A CA 1
ATOM 695 C C . GLY A 1 90 ? 9.272 10.040 -18.598 1.00 79.12 90 GLY A C 1
ATOM 696 O O . GLY A 1 90 ? 9.008 10.397 -17.443 1.00 79.12 90 GLY A O 1
ATOM 697 N N . ALA A 1 91 ? 9.327 10.914 -19.603 1.00 80.31 91 ALA A N 1
ATOM 698 C CA . ALA A 1 91 ? 8.980 12.331 -19.481 1.00 80.31 91 ALA A CA 1
ATOM 699 C C . ALA A 1 91 ? 7.510 12.528 -19.073 1.00 80.31 91 ALA A C 1
ATOM 701 O O . ALA A 1 91 ? 7.172 13.517 -18.416 1.00 80.31 91 ALA A O 1
ATOM 702 N N . TYR A 1 92 ? 6.663 11.538 -19.357 1.00 87.31 92 TYR A N 1
ATOM 703 C CA . TYR A 1 92 ? 5.250 11.491 -18.998 1.00 87.31 92 TYR A CA 1
ATOM 704 C C . TYR A 1 92 ? 4.932 10.251 -18.158 1.00 87.31 92 TYR A C 1
ATOM 706 O O . TYR A 1 92 ? 5.668 9.263 -18.176 1.00 87.31 92 TYR A O 1
ATOM 714 N N . VAL A 1 93 ? 3.816 10.297 -17.424 1.00 92.12 93 VAL A N 1
ATOM 715 C CA . VAL A 1 93 ? 3.242 9.092 -16.806 1.00 92.12 93 VAL A CA 1
ATOM 716 C C . VAL A 1 93 ? 2.890 8.121 -17.928 1.00 92.12 93 VAL A C 1
ATOM 718 O O . VAL A 1 93 ? 2.208 8.493 -18.880 1.00 92.12 93 VAL A O 1
ATOM 721 N N . GLN A 1 94 ? 3.387 6.895 -17.827 1.00 93.56 94 GLN A N 1
ATOM 722 C CA . GLN A 1 94 ? 3.259 5.865 -18.854 1.00 93.56 94 GLN A CA 1
ATOM 723 C C . GLN A 1 94 ? 2.125 4.883 -18.567 1.00 93.56 94 GLN A C 1
ATOM 725 O O . GLN A 1 94 ? 1.572 4.313 -19.499 1.00 93.56 94 GLN A O 1
ATOM 730 N N . ALA A 1 95 ? 1.807 4.671 -17.291 1.00 95.75 95 ALA A N 1
ATOM 731 C CA . ALA A 1 95 ? 0.701 3.833 -16.855 1.00 95.75 95 ALA A CA 1
ATOM 732 C C . ALA A 1 95 ? 0.267 4.218 -15.435 1.00 95.75 95 ALA A C 1
ATOM 734 O O . ALA A 1 95 ? 1.002 4.893 -14.705 1.00 95.75 95 ALA A O 1
ATOM 735 N N . TYR A 1 96 ? -0.913 3.757 -15.043 1.00 96.50 96 TYR A N 1
ATOM 736 C CA . TYR A 1 96 ? -1.406 3.811 -13.673 1.00 96.50 96 TYR A CA 1
ATOM 737 C C . TYR A 1 96 ? -1.499 2.398 -13.120 1.00 96.50 96 TYR A C 1
ATOM 739 O O . TYR A 1 96 ? -2.081 1.521 -13.749 1.00 96.50 96 TYR A O 1
ATOM 747 N N . HIS A 1 97 ? -0.909 2.189 -11.950 1.00 97.00 97 HIS A N 1
ATOM 748 C CA . HIS A 1 97 ? -1.015 0.957 -11.188 1.00 97.00 97 HIS A CA 1
ATOM 749 C C . HIS A 1 97 ? -2.142 1.109 -10.182 1.00 97.00 97 HIS A C 1
ATOM 751 O O . HIS A 1 97 ? -2.093 2.012 -9.352 1.00 97.00 97 HIS A O 1
ATOM 757 N N . VAL A 1 98 ? -3.136 0.241 -10.248 1.00 97.25 98 VAL A N 1
ATOM 758 C CA . VAL A 1 98 ? -4.173 0.086 -9.236 1.00 97.25 98 VAL A CA 1
ATOM 759 C C . VAL A 1 98 ? -3.971 -1.275 -8.582 1.00 97.25 98 VAL A C 1
ATOM 761 O O . VAL A 1 98 ? -3.844 -2.283 -9.271 1.00 97.25 98 VAL A O 1
ATOM 764 N N . ILE A 1 99 ? -3.890 -1.292 -7.255 1.00 95.50 99 ILE A N 1
ATOM 765 C CA . ILE A 1 99 ? -3.890 -2.513 -6.453 1.00 95.50 99 ILE A CA 1
ATOM 766 C C . ILE A 1 99 ? -5.274 -2.633 -5.839 1.00 95.50 99 ILE A C 1
ATOM 768 O O . ILE A 1 99 ? -5.705 -1.708 -5.151 1.00 95.50 99 ILE A O 1
ATOM 772 N N . GLN A 1 100 ? -5.940 -3.754 -6.075 1.00 95.88 100 GLN A N 1
ATOM 773 C CA . GLN A 1 100 ? -7.159 -4.147 -5.373 1.00 95.88 100 GLN A CA 1
ATOM 774 C C . GLN A 1 100 ? -6.812 -5.362 -4.520 1.00 95.88 100 GLN A C 1
ATOM 776 O O . GLN A 1 100 ? -6.374 -6.364 -5.063 1.00 95.88 100 GLN A O 1
ATOM 781 N N . SER A 1 101 ? -6.949 -5.272 -3.205 1.00 94.06 101 SER A N 1
ATOM 782 C CA . SER A 1 101 ? -6.644 -6.375 -2.289 1.00 94.06 101 SER A CA 1
ATOM 783 C C . SER A 1 101 ? -7.909 -6.789 -1.569 1.00 94.06 101 SER A C 1
ATOM 785 O O . SER A 1 101 ? -8.622 -5.924 -1.068 1.00 94.06 101 SER A O 1
ATOM 787 N N . PHE A 1 102 ? -8.149 -8.088 -1.472 1.00 93.06 102 PHE A N 1
ATOM 788 C CA . PHE A 1 102 ? -9.275 -8.648 -0.735 1.00 93.06 102 PHE A CA 1
ATOM 789 C C . PHE A 1 102 ? -8.820 -9.051 0.668 1.00 93.06 102 PHE A C 1
ATOM 791 O O . PHE A 1 102 ? -7.645 -9.355 0.884 1.00 93.06 102 PHE A O 1
ATOM 798 N N . ALA A 1 103 ? -9.715 -8.973 1.649 1.00 87.94 103 ALA A N 1
ATOM 799 C CA . ALA A 1 103 ? -9.430 -9.455 2.990 1.00 87.94 103 ALA A CA 1
ATOM 800 C C . ALA A 1 103 ? -9.167 -10.961 2.937 1.00 87.94 103 ALA A C 1
ATOM 802 O O . ALA A 1 103 ? -9.801 -11.677 2.166 1.00 87.94 103 ALA A O 1
ATOM 803 N N . ARG A 1 104 ? -8.225 -11.418 3.763 1.00 81.88 104 ARG A N 1
ATOM 804 C CA . ARG A 1 104 ? -7.917 -12.844 3.916 1.00 81.88 104 ARG A CA 1
ATOM 805 C C . ARG A 1 104 ? -8.881 -13.540 4.875 1.00 81.88 104 ARG A C 1
ATOM 807 O O . ARG A 1 104 ? -9.231 -14.688 4.664 1.00 81.88 104 ARG A O 1
ATOM 814 N N . ASP A 1 105 ? -9.315 -12.819 5.907 1.00 79.31 105 ASP A N 1
ATOM 815 C CA . ASP A 1 105 ? -10.138 -13.355 6.987 1.00 79.31 105 ASP A CA 1
ATOM 816 C C . ASP A 1 105 ? -11.369 -12.468 7.215 1.00 79.31 105 ASP A C 1
ATOM 818 O O . ASP A 1 105 ? -11.339 -11.260 6.957 1.00 79.31 105 ASP A O 1
ATOM 822 N N . GLY A 1 106 ? -12.434 -13.056 7.760 1.00 76.19 106 GLY A N 1
ATOM 823 C CA . GLY A 1 106 ? -13.674 -12.357 8.102 1.00 76.19 106 GLY A CA 1
ATOM 824 C C . GLY A 1 106 ? -14.783 -12.508 7.059 1.00 76.19 106 GLY A C 1
ATOM 825 O O . GLY A 1 106 ? -14.670 -13.239 6.076 1.00 76.19 106 GLY A O 1
ATOM 826 N N . ALA A 1 107 ? -15.911 -11.841 7.302 1.00 75.44 107 ALA A N 1
ATOM 827 C CA . ALA A 1 107 ? -17.074 -11.937 6.428 1.00 75.44 107 ALA A CA 1
ATOM 828 C C . ALA A 1 107 ? -16.796 -11.273 5.068 1.00 75.44 107 ALA A C 1
ATOM 830 O O . ALA A 1 107 ? -16.606 -10.060 4.995 1.00 75.44 107 ALA A O 1
ATOM 831 N N . GLY A 1 108 ? -16.829 -12.060 3.988 1.00 81.31 108 GLY A N 1
ATOM 832 C CA . GLY A 1 108 ? -16.534 -11.570 2.638 1.00 81.31 108 GLY A CA 1
ATOM 833 C C . GLY A 1 108 ? -15.042 -11.525 2.291 1.00 81.31 108 GLY A C 1
ATOM 834 O O . GLY A 1 108 ? -14.648 -10.770 1.401 1.00 81.31 108 GLY A O 1
ATOM 835 N N . ALA A 1 109 ? -14.219 -12.284 3.014 1.00 87.25 109 ALA A N 1
ATOM 836 C CA . ALA A 1 109 ? -12.850 -12.578 2.619 1.00 87.25 109 ALA A CA 1
ATOM 837 C C . ALA A 1 109 ? -12.794 -13.513 1.400 1.00 87.25 109 ALA A C 1
ATOM 839 O O . ALA A 1 109 ? -13.749 -14.247 1.151 1.00 87.25 109 ALA A O 1
ATOM 840 N N . LEU A 1 110 ? -11.676 -13.455 0.673 1.00 90.50 110 LEU A N 1
ATOM 841 C CA . LEU A 1 110 ? -11.327 -14.411 -0.379 1.00 90.50 110 LEU A CA 1
ATOM 842 C C . LEU A 1 110 ? -10.145 -15.257 0.100 1.00 90.50 110 LEU A C 1
ATOM 844 O O . LEU A 1 110 ? -9.120 -14.700 0.516 1.00 90.50 110 LEU A O 1
ATOM 848 N N . ASP A 1 111 ? -10.297 -16.576 0.039 1.00 88.25 111 ASP A N 1
ATOM 849 C CA . ASP A 1 111 ? -9.294 -17.540 0.472 1.00 88.25 111 ASP A CA 1
ATOM 850 C C . ASP A 1 111 ? -8.158 -17.642 -0.570 1.00 88.25 111 ASP A C 1
ATOM 852 O O . ASP A 1 111 ? -8.398 -17.964 -1.737 1.00 88.25 111 ASP A O 1
ATOM 856 N N . PRO A 1 112 ? -6.897 -17.345 -0.200 1.00 88.69 112 PRO A N 1
ATOM 857 C CA . PRO A 1 112 ? -5.755 -17.496 -1.098 1.00 88.69 112 PRO A CA 1
ATOM 858 C C . PRO A 1 112 ? -5.442 -18.949 -1.476 1.00 88.69 112 PRO A C 1
ATOM 860 O O . PRO A 1 112 ? -4.675 -19.134 -2.417 1.00 88.69 112 PRO A O 1
ATOM 863 N N . ASP A 1 113 ? -6.007 -19.948 -0.799 1.00 87.62 113 ASP A N 1
ATOM 864 C CA . ASP A 1 113 ? -5.814 -21.367 -1.111 1.00 87.62 113 ASP A CA 1
ATOM 865 C C . ASP A 1 113 ? -6.979 -21.960 -1.940 1.00 87.62 113 ASP A C 1
ATOM 867 O O . ASP A 1 113 ? -6.901 -23.119 -2.358 1.00 87.62 113 ASP A O 1
ATOM 871 N N . ASP A 1 114 ? -8.029 -21.173 -2.228 1.00 88.50 114 ASP A N 1
ATOM 872 C CA . ASP A 1 114 ? -9.204 -21.588 -3.010 1.00 88.50 114 ASP A CA 1
ATOM 873 C C . ASP A 1 114 ? -9.180 -21.024 -4.452 1.00 88.50 114 ASP A C 1
ATOM 875 O O . ASP A 1 114 ? -9.305 -19.810 -4.654 1.00 88.50 114 ASP A O 1
ATOM 879 N N . PRO A 1 115 ? -9.069 -21.884 -5.485 1.00 90.25 115 PRO A N 1
ATOM 880 C CA . PRO A 1 115 ? -9.124 -21.469 -6.884 1.00 90.25 115 PRO A CA 1
ATOM 881 C C . PRO A 1 115 ? -10.398 -20.718 -7.292 1.00 90.25 115 PRO A C 1
ATOM 883 O O . PRO A 1 115 ? -10.313 -19.824 -8.137 1.00 90.25 115 PRO A O 1
ATOM 886 N N . ASP A 1 116 ? -11.556 -21.031 -6.704 1.00 92.38 116 ASP A N 1
ATOM 887 C CA . ASP A 1 116 ? -12.815 -20.353 -7.044 1.00 92.38 116 ASP A CA 1
ATOM 888 C C . ASP A 1 116 ? -12.772 -18.881 -6.592 1.00 92.38 116 ASP A C 1
ATOM 890 O O . ASP A 1 116 ? -13.219 -17.971 -7.300 1.00 92.38 116 ASP A O 1
ATOM 894 N N . ASP A 1 117 ? -12.143 -18.618 -5.445 1.00 93.38 117 ASP A N 1
ATOM 895 C CA . ASP A 1 117 ? -11.925 -17.268 -4.931 1.00 93.38 117 ASP A CA 1
ATOM 896 C C . ASP A 1 117 ? -10.845 -16.508 -5.723 1.00 93.38 117 ASP A C 1
ATOM 898 O O . ASP A 1 117 ? -10.909 -15.277 -5.842 1.00 93.38 117 ASP A O 1
ATOM 902 N N . TRP A 1 118 ? -9.885 -17.204 -6.345 1.00 93.75 118 TRP A N 1
ATOM 903 C CA . TRP A 1 118 ? -8.951 -16.583 -7.294 1.00 93.75 118 TRP A CA 1
ATOM 904 C C . TRP A 1 118 ? -9.668 -16.094 -8.545 1.00 93.75 118 TRP A C 1
ATOM 906 O O . TRP A 1 118 ? -9.435 -14.963 -8.986 1.00 93.75 118 TRP A O 1
ATOM 916 N N . GLU A 1 119 ? -10.532 -16.935 -9.118 1.00 94.94 119 GLU A N 1
ATOM 917 C CA . GLU A 1 119 ? -11.336 -16.590 -10.288 1.00 94.94 119 GLU A CA 1
ATOM 918 C C . GLU A 1 119 ? -12.267 -15.419 -9.976 1.00 94.94 119 GLU A C 1
ATOM 920 O O . GLU A 1 119 ? -12.343 -14.461 -10.753 1.00 94.94 119 GLU A O 1
ATOM 925 N N . GLU A 1 120 ? -12.903 -15.434 -8.805 1.00 95.31 120 GLU A N 1
ATOM 926 C CA . GLU A 1 120 ? -13.784 -14.357 -8.373 1.00 95.31 120 GLU A CA 1
ATOM 927 C C . GLU A 1 120 ? -13.019 -13.045 -8.145 1.00 95.31 120 GLU A C 1
ATOM 929 O O . GLU A 1 120 ? -13.419 -11.986 -8.647 1.00 95.31 120 GLU A O 1
ATOM 934 N N . GLY A 1 121 ? -11.868 -13.107 -7.469 1.00 95.94 121 GLY A N 1
ATOM 935 C CA . GLY A 1 121 ? -10.967 -11.970 -7.316 1.00 95.94 121 GLY A CA 1
ATOM 936 C C . GLY A 1 121 ? -10.521 -11.413 -8.670 1.00 95.94 121 GLY A C 1
ATOM 937 O O . GLY A 1 121 ? -10.562 -10.196 -8.884 1.00 95.94 121 GLY A O 1
ATOM 938 N N . HIS A 1 122 ? -10.159 -12.281 -9.619 1.00 97.62 122 HIS A N 1
ATOM 939 C CA . HIS A 1 122 ? -9.751 -11.882 -10.966 1.00 97.62 122 HIS A CA 1
ATOM 940 C C . HIS A 1 122 ? -10.883 -11.194 -11.732 1.00 97.62 122 HIS A C 1
ATOM 942 O O . HIS A 1 122 ? -10.687 -10.117 -12.306 1.00 97.62 122 HIS A O 1
ATOM 948 N N . ARG A 1 123 ? -12.081 -11.780 -11.699 1.00 97.75 123 ARG A N 1
ATOM 949 C CA . ARG A 1 123 ? -13.288 -11.265 -12.350 1.00 97.75 123 ARG A CA 1
ATOM 950 C C . ARG A 1 123 ? -13.641 -9.867 -11.843 1.00 97.75 123 ARG A C 1
ATOM 952 O O . ARG A 1 123 ? -13.845 -8.953 -12.641 1.00 97.75 123 ARG A O 1
ATOM 959 N N . LEU A 1 124 ? -13.622 -9.649 -10.528 1.00 97.38 124 LEU A N 1
ATOM 960 C CA . LEU A 1 124 ? -13.843 -8.322 -9.939 1.00 97.38 124 LEU A CA 1
ATOM 961 C C . LEU A 1 124 ? -12.755 -7.313 -10.342 1.00 97.38 124 LEU A C 1
ATOM 963 O O . LEU A 1 124 ? -13.046 -6.133 -10.563 1.00 97.38 124 LEU A O 1
ATOM 967 N N . GLY A 1 125 ? -11.513 -7.776 -10.505 1.00 97.75 125 GLY A N 1
ATOM 968 C CA . GLY A 1 125 ? -10.418 -6.976 -11.050 1.00 97.75 125 GLY A CA 1
ATOM 969 C C . GLY A 1 125 ? -10.649 -6.551 -12.501 1.00 97.75 125 GLY A C 1
ATOM 970 O O . GLY A 1 125 ? -10.376 -5.400 -12.852 1.00 97.75 125 GLY A O 1
ATOM 971 N N . GLN A 1 126 ? -11.188 -7.439 -13.340 1.00 98.25 126 GLN A N 1
ATOM 972 C CA . GLN A 1 126 ? -11.568 -7.127 -14.722 1.00 98.25 126 GLN A CA 1
ATOM 973 C C . GLN A 1 126 ? -12.669 -6.068 -14.779 1.00 98.25 126 GLN A C 1
ATOM 975 O O . GLN A 1 126 ? -12.554 -5.116 -15.550 1.00 98.25 126 GLN A O 1
ATOM 980 N N . GLU A 1 127 ? -13.696 -6.187 -13.939 1.00 97.94 127 GLU A N 1
ATOM 981 C CA . GLU A 1 127 ? -14.794 -5.217 -13.870 1.00 97.94 127 GLU A CA 1
ATOM 982 C C . GLU A 1 127 ? -14.308 -3.832 -13.426 1.00 97.94 127 GLU A C 1
ATOM 984 O O . GLU A 1 127 ? -14.614 -2.815 -14.061 1.00 97.94 127 GLU A O 1
ATOM 989 N N . LEU A 1 128 ? -13.454 -3.777 -12.397 1.00 97.75 128 LEU A N 1
ATOM 990 C CA . LEU A 1 128 ? -12.829 -2.525 -11.976 1.00 97.75 128 LEU A CA 1
ATOM 991 C C . LEU A 1 128 ? -11.959 -1.935 -13.096 1.00 97.75 128 LEU A C 1
ATOM 993 O O . LEU A 1 128 ? -12.008 -0.731 -13.358 1.00 97.75 128 LEU A O 1
ATOM 997 N N . ALA A 1 129 ? -11.182 -2.771 -13.786 1.00 97.12 129 ALA A N 1
ATOM 998 C CA . ALA A 1 129 ? -10.339 -2.336 -14.891 1.00 97.12 129 ALA A CA 1
ATOM 999 C C . ALA A 1 129 ? -11.158 -1.786 -16.067 1.00 97.12 129 ALA A C 1
ATOM 1001 O O . ALA A 1 129 ? -10.789 -0.739 -16.592 1.00 97.12 129 ALA A O 1
ATOM 1002 N N . ARG A 1 130 ? -12.273 -2.424 -16.453 1.00 96.56 130 ARG A N 1
ATOM 1003 C CA . ARG A 1 130 ? -13.189 -1.927 -17.500 1.00 96.56 130 ARG A CA 1
ATOM 1004 C C . ARG A 1 130 ? -13.771 -0.568 -17.127 1.00 96.56 130 ARG A C 1
ATOM 1006 O O . ARG A 1 130 ? -13.700 0.364 -17.925 1.00 96.56 130 ARG A O 1
ATOM 1013 N N . SER A 1 131 ? -14.250 -0.432 -15.891 1.00 95.75 131 SER A N 1
ATOM 1014 C CA . SER A 1 131 ? -14.807 0.823 -15.377 1.00 95.75 131 SER A CA 1
ATOM 1015 C C . SER A 1 131 ? -13.790 1.973 -15.413 1.00 95.75 131 SER A C 1
ATOM 1017 O O . SER A 1 131 ? -14.105 3.089 -15.827 1.00 95.75 131 SER A O 1
ATOM 1019 N N . LEU A 1 132 ? -12.532 1.705 -15.045 1.00 95.19 132 LEU A N 1
ATOM 1020 C CA . LEU A 1 132 ? -11.479 2.724 -15.040 1.00 95.19 132 LEU A CA 1
ATOM 1021 C C . LEU A 1 132 ? -10.908 3.015 -16.434 1.00 95.19 132 LEU A C 1
ATOM 1023 O O . LEU A 1 132 ? -10.605 4.167 -16.747 1.00 95.19 132 LEU A O 1
ATOM 1027 N N . ALA A 1 133 ? -10.710 1.987 -17.257 1.00 93.12 133 ALA A N 1
ATOM 1028 C CA . ALA A 1 133 ? -10.104 2.107 -18.578 1.00 93.12 133 ALA A CA 1
ATOM 1029 C C . ALA A 1 133 ? -11.067 2.721 -19.613 1.00 93.12 133 ALA A C 1
ATOM 1031 O O . ALA A 1 133 ? -10.610 3.344 -20.579 1.00 93.12 133 ALA A O 1
ATOM 1032 N N . GLY A 1 134 ? -12.379 2.588 -19.404 1.00 91.50 134 GLY A N 1
ATOM 1033 C CA . GLY A 1 134 ? -13.386 2.919 -20.409 1.00 91.50 134 GLY A CA 1
ATOM 1034 C C . GLY A 1 134 ? -13.255 2.016 -21.636 1.00 91.50 134 GLY A C 1
ATOM 1035 O O . GLY A 1 134 ? -12.688 0.928 -21.558 1.00 91.50 134 GLY A O 1
ATOM 1036 N N . ASP A 1 135 ? -13.718 2.483 -22.792 1.00 91.75 135 ASP A N 1
ATOM 1037 C CA . ASP A 1 135 ? -13.916 1.613 -23.966 1.00 91.75 135 ASP A CA 1
ATOM 1038 C C . ASP A 1 135 ? -12.645 1.355 -24.788 1.00 91.75 135 ASP A C 1
ATOM 1040 O O . ASP A 1 135 ? -12.571 0.438 -25.609 1.00 91.75 135 ASP A O 1
ATOM 1044 N N . HIS A 1 136 ? -11.632 2.210 -24.642 1.00 93.94 136 HIS A N 1
ATOM 1045 C CA . HIS A 1 136 ? -10.511 2.239 -25.587 1.00 93.94 136 HIS A CA 1
ATOM 1046 C C . HIS A 1 136 ? -9.147 2.094 -24.929 1.00 93.94 136 HIS A C 1
ATOM 1048 O O . HIS A 1 136 ? -8.180 1.714 -25.590 1.00 93.94 136 HIS A O 1
ATOM 1054 N N . ARG A 1 137 ? -9.015 2.368 -23.637 1.00 96.06 137 ARG A N 1
ATOM 1055 C CA . ARG A 1 137 ? -7.712 2.294 -22.980 1.00 96.06 137 ARG A CA 1
ATOM 1056 C C . ARG A 1 137 ? -7.349 0.850 -22.692 1.00 96.06 137 ARG A C 1
ATOM 1058 O O . ARG A 1 137 ? -8.155 0.103 -22.152 1.00 96.06 137 ARG A O 1
ATOM 1065 N N . ARG A 1 138 ? -6.129 0.457 -23.038 1.00 97.50 138 ARG A N 1
ATOM 1066 C CA . ARG A 1 138 ? -5.632 -0.874 -22.694 1.00 97.50 138 ARG A CA 1
ATOM 1067 C C . ARG A 1 138 ? -5.422 -0.956 -21.186 1.00 97.50 138 ARG A C 1
ATOM 1069 O O . ARG A 1 138 ? -4.887 -0.021 -20.587 1.00 97.50 138 ARG A O 1
ATOM 1076 N N . ALA A 1 139 ? -5.815 -2.072 -20.592 1.00 97.81 139 ALA A N 1
ATOM 1077 C CA . ALA A 1 139 ? -5.450 -2.395 -19.222 1.00 97.81 139 ALA A CA 1
ATOM 1078 C C . ALA A 1 139 ? -5.023 -3.858 -19.121 1.00 97.81 139 ALA A C 1
ATOM 1080 O O . ALA A 1 139 ? -5.482 -4.699 -19.887 1.00 97.81 139 ALA A O 1
ATOM 1081 N N . LEU A 1 140 ? -4.120 -4.140 -18.198 1.00 98.19 140 LEU A N 1
ATOM 1082 C CA . LEU A 1 140 ? -3.677 -5.474 -17.824 1.00 98.19 140 LEU A CA 1
ATOM 1083 C C . LEU A 1 140 ? -4.171 -5.737 -16.402 1.00 98.19 140 LEU A C 1
ATOM 1085 O O . LEU A 1 140 ? -3.980 -4.888 -15.537 1.00 98.19 140 LEU A O 1
ATOM 1089 N N . VAL A 1 141 ? -4.790 -6.886 -16.164 1.00 98.06 141 VAL A N 1
ATOM 1090 C CA . VAL A 1 141 ? -5.213 -7.347 -14.839 1.00 98.06 141 VAL A CA 1
ATOM 1091 C C . VAL A 1 141 ? -4.441 -8.612 -14.524 1.00 98.06 141 VAL A C 1
ATOM 1093 O O . VAL A 1 141 ? -4.434 -9.542 -15.323 1.00 98.06 141 VAL A O 1
ATOM 1096 N N . VAL A 1 142 ? -3.783 -8.634 -13.374 1.00 96.62 142 VAL A N 1
ATOM 1097 C CA . VAL A 1 142 ? -2.980 -9.760 -12.896 1.00 96.62 142 VAL A CA 1
ATOM 1098 C C . VAL A 1 142 ? -3.388 -10.049 -11.461 1.00 96.62 142 VAL A C 1
ATOM 1100 O O . VAL A 1 142 ? -3.249 -9.173 -10.614 1.00 96.62 142 VAL A O 1
ATOM 1103 N N . THR A 1 143 ? -3.851 -11.260 -11.183 1.00 96.38 143 THR A N 1
ATOM 1104 C CA . THR A 1 143 ? -4.205 -11.714 -9.835 1.00 96.38 143 THR A CA 1
ATOM 1105 C C . THR A 1 143 ? -3.040 -12.479 -9.231 1.00 96.38 143 THR A C 1
ATOM 1107 O O . THR A 1 143 ? -2.464 -13.369 -9.862 1.00 96.38 143 THR A O 1
ATOM 1110 N N . GLN A 1 144 ? -2.680 -12.087 -8.013 1.00 92.88 144 GLN A N 1
ATOM 1111 C CA . GLN A 1 144 ? -1.596 -12.656 -7.234 1.00 92.88 144 GLN A CA 1
ATOM 1112 C C . GLN A 1 144 ? -2.087 -13.062 -5.844 1.00 92.88 144 GLN A C 1
ATOM 1114 O O . GLN A 1 144 ? -2.996 -12.444 -5.285 1.00 92.88 144 GLN A O 1
ATOM 1119 N N . VAL A 1 145 ? -1.438 -14.076 -5.278 1.00 89.25 145 VAL A N 1
ATOM 1120 C CA . VAL A 1 145 ? -1.701 -14.582 -3.918 1.00 89.25 145 VAL A CA 1
ATOM 1121 C C . VAL A 1 145 ? -0.482 -14.444 -2.990 1.00 89.25 145 VAL A C 1
ATOM 1123 O O . VAL A 1 145 ? -0.579 -14.657 -1.786 1.00 89.25 145 VAL A O 1
ATOM 1126 N N . ASP A 1 146 ? 0.665 -13.972 -3.500 1.00 73.38 146 ASP A N 1
ATOM 1127 C CA . ASP A 1 146 ? 1.956 -13.968 -2.784 1.00 73.38 146 ASP A CA 1
ATOM 1128 C C . ASP A 1 146 ? 2.321 -12.657 -2.053 1.00 73.38 146 ASP A C 1
ATOM 1130 O O . ASP A 1 146 ? 3.494 -12.283 -1.898 1.00 73.38 146 ASP A O 1
ATOM 1134 N N . GLY A 1 147 ? 1.320 -11.929 -1.564 1.00 62.62 147 GLY A N 1
ATOM 1135 C CA . GLY A 1 147 ? 1.553 -10.713 -0.787 1.00 62.62 147 GLY A CA 1
ATOM 1136 C C . GLY A 1 147 ? 2.212 -11.003 0.569 1.00 62.62 147 GLY A C 1
ATOM 1137 O O . GLY A 1 147 ? 1.998 -12.048 1.172 1.00 62.62 147 GLY A O 1
ATOM 1138 N N . LYS A 1 148 ? 2.930 -10.025 1.147 1.00 62.34 148 LYS A N 1
ATOM 1139 C CA . LYS A 1 148 ? 3.392 -10.098 2.556 1.00 62.34 148 LYS A CA 1
ATOM 1140 C C . LYS A 1 148 ? 2.232 -10.344 3.541 1.00 62.34 148 LYS A C 1
ATOM 1142 O O . LYS A 1 148 ? 2.455 -10.803 4.656 1.00 62.34 148 LYS A O 1
ATOM 1147 N N . THR A 1 149 ? 1.020 -9.982 3.135 1.00 66.19 149 THR A N 1
ATOM 1148 C CA . THR A 1 149 ? -0.229 -10.158 3.876 1.00 66.19 149 THR A CA 1
ATOM 1149 C C . THR A 1 149 ? -0.933 -11.489 3.581 1.00 66.19 149 THR A C 1
ATOM 1151 O O . THR A 1 149 ? -1.854 -11.829 4.313 1.00 66.19 149 THR A O 1
ATOM 1154 N N . GLY A 1 150 ? -0.509 -12.244 2.557 1.00 77.75 150 GLY A N 1
ATOM 1155 C CA . GLY A 1 150 ? -1.141 -13.502 2.138 1.00 77.75 150 GLY A CA 1
ATOM 1156 C C . GLY A 1 150 ? -2.565 -13.336 1.599 1.00 77.75 150 GLY A C 1
ATOM 1157 O O . GLY A 1 150 ? -3.389 -14.214 1.796 1.00 77.75 150 GLY A O 1
ATOM 1158 N N . CYS A 1 151 ? -2.887 -12.185 1.006 1.00 89.00 151 CYS A N 1
ATOM 1159 C CA . CYS A 1 151 ? -4.217 -11.890 0.471 1.00 89.00 151 CYS A CA 1
ATOM 1160 C C . CYS A 1 151 ? -4.277 -12.147 -1.038 1.00 89.00 151 CYS A C 1
ATOM 1162 O O . CYS A 1 151 ? -3.315 -11.827 -1.746 1.00 89.00 151 CYS A O 1
ATOM 1164 N N . VAL A 1 152 ? -5.442 -12.565 -1.543 1.00 92.88 152 VAL A N 1
ATOM 1165 C CA . VAL A 1 152 ? -5.768 -12.434 -2.971 1.00 92.88 152 VAL A CA 1
ATOM 1166 C C . VAL A 1 152 ? -5.759 -10.946 -3.334 1.00 92.88 152 VAL A C 1
ATOM 1168 O O . VAL A 1 152 ? -6.376 -10.116 -2.655 1.00 92.88 152 VAL A O 1
ATOM 1171 N N . HIS A 1 153 ? -5.027 -10.573 -4.381 1.00 95.12 153 HIS A N 1
ATOM 1172 C CA . HIS A 1 153 ? -4.948 -9.185 -4.826 1.00 95.12 153 HIS A CA 1
ATOM 1173 C C . HIS A 1 153 ? -4.688 -9.058 -6.327 1.00 95.12 153 HIS A C 1
ATOM 1175 O O . HIS A 1 153 ? -3.974 -9.848 -6.935 1.00 95.12 153 HIS A O 1
ATOM 1181 N N . ASN A 1 154 ? -5.238 -8.006 -6.926 1.00 96.81 154 ASN A N 1
ATOM 1182 C CA . ASN A 1 154 ? -5.079 -7.676 -8.330 1.00 96.81 154 ASN A CA 1
ATOM 1183 C C . ASN A 1 154 ? -4.093 -6.525 -8.514 1.00 96.81 154 ASN A C 1
ATOM 1185 O O . ASN A 1 154 ? -4.244 -5.452 -7.927 1.00 96.81 154 ASN A O 1
ATOM 1189 N N . HIS A 1 155 ? -3.138 -6.714 -9.414 1.00 96.69 155 HIS A N 1
ATOM 1190 C CA . HIS A 1 155 ? -2.375 -5.662 -10.062 1.00 96.69 155 HIS A CA 1
ATOM 1191 C C . HIS A 1 155 ? -3.081 -5.283 -11.364 1.00 96.69 155 HIS A C 1
ATOM 1193 O O . HIS A 1 155 ? -3.032 -6.011 -12.352 1.00 96.69 155 HIS A O 1
ATOM 1199 N N . ILE A 1 156 ? -3.726 -4.121 -11.369 1.00 97.88 156 ILE A N 1
ATOM 1200 C CA . ILE A 1 156 ? -4.383 -3.549 -12.542 1.00 97.88 156 ILE A CA 1
ATOM 1201 C C . ILE A 1 156 ? -3.478 -2.449 -13.098 1.00 97.88 156 ILE A C 1
ATOM 1203 O O . ILE A 1 156 ? -3.209 -1.446 -12.437 1.00 97.88 156 ILE A O 1
ATOM 1207 N N . VAL A 1 157 ? -2.977 -2.626 -14.315 1.00 97.81 157 VAL A N 1
ATOM 1208 C CA . VAL A 1 157 ? -2.078 -1.687 -14.989 1.00 97.81 157 VAL A CA 1
ATOM 1209 C C . VAL A 1 157 ? -2.808 -1.063 -16.166 1.00 97.81 157 VAL A C 1
ATOM 1211 O O . VAL A 1 157 ? -3.102 -1.736 -17.146 1.00 97.81 157 VAL A O 1
ATOM 1214 N N . ILE A 1 158 ? -3.096 0.231 -16.082 1.00 97.50 158 ILE A N 1
ATOM 1215 C CA . ILE A 1 158 ? -3.889 0.961 -17.074 1.00 97.50 158 ILE A CA 1
ATOM 1216 C C . ILE A 1 158 ? -2.963 1.846 -17.914 1.00 97.50 158 ILE A C 1
ATOM 1218 O O . ILE A 1 158 ? -2.182 2.621 -17.355 1.00 97.50 158 ILE A O 1
ATOM 1222 N N . ASP A 1 159 ? -3.055 1.765 -19.245 1.00 96.88 159 ASP A N 1
ATOM 1223 C CA . ASP A 1 159 ? -2.276 2.605 -20.163 1.00 96.88 159 ASP A CA 1
ATOM 1224 C C . ASP A 1 159 ? -2.594 4.085 -19.920 1.00 96.88 159 ASP A C 1
ATOM 1226 O O . ASP A 1 159 ? -3.753 4.487 -19.811 1.00 96.88 159 ASP A O 1
ATOM 1230 N N . SER A 1 160 ? -1.577 4.941 -19.833 1.00 95.50 160 SER A N 1
ATOM 1231 C CA . SER A 1 160 ? -1.843 6.368 -19.682 1.00 95.50 160 SER A CA 1
ATOM 1232 C C . SER A 1 160 ? -2.468 6.967 -20.941 1.00 95.50 160 SER A C 1
ATOM 1234 O O . SER A 1 160 ? -3.132 7.997 -20.841 1.00 95.50 160 SER A O 1
ATOM 1236 N N . ILE A 1 161 ? -2.325 6.345 -22.112 1.00 95.19 161 ILE A N 1
ATOM 1237 C CA . ILE A 1 161 ? -2.814 6.890 -23.380 1.00 95.19 161 ILE A CA 1
ATOM 1238 C C . ILE A 1 161 ? -4.036 6.122 -23.875 1.00 95.19 161 ILE A C 1
ATOM 1240 O O . ILE A 1 161 ? -4.056 4.899 -23.963 1.00 95.19 161 ILE A O 1
ATOM 1244 N N . ASP A 1 162 ? -5.081 6.864 -24.220 1.00 95.69 162 ASP A N 1
ATOM 1245 C CA . ASP A 1 162 ? -6.247 6.311 -24.893 1.00 95.69 162 ASP A CA 1
ATOM 1246 C C . ASP A 1 162 ? -5.871 5.880 -26.317 1.00 95.69 162 ASP A C 1
ATOM 1248 O O . ASP A 1 162 ? -5.364 6.698 -27.089 1.00 95.69 162 ASP A O 1
ATOM 1252 N N . LYS A 1 163 ? -6.093 4.610 -26.680 1.00 94.81 163 LYS A N 1
ATOM 1253 C CA . LYS A 1 163 ? -5.611 4.088 -27.970 1.00 94.81 163 LYS A CA 1
ATOM 1254 C C . LYS A 1 163 ? -6.336 4.693 -29.179 1.00 94.81 163 LYS A C 1
ATOM 1256 O O . LYS A 1 163 ? -5.759 4.721 -30.263 1.00 94.81 163 LYS A O 1
ATOM 1261 N N . ALA A 1 164 ? -7.573 5.164 -28.997 1.00 94.12 164 ALA A N 1
ATOM 1262 C CA . ALA A 1 164 ? -8.393 5.729 -30.064 1.00 94.12 164 ALA A CA 1
ATOM 1263 C C . ALA A 1 164 ? -8.164 7.238 -30.210 1.00 94.12 164 ALA A C 1
ATOM 1265 O O . ALA A 1 164 ? -8.000 7.740 -31.317 1.00 94.12 164 ALA A O 1
ATOM 1266 N N . THR A 1 165 ? -8.114 7.962 -29.089 1.00 93.81 165 THR A N 1
ATOM 1267 C CA . THR A 1 165 ? -8.095 9.436 -29.089 1.00 93.81 165 THR A CA 1
ATOM 1268 C C . THR A 1 165 ? -6.728 10.051 -28.800 1.00 93.81 165 THR A C 1
ATOM 1270 O O . THR A 1 165 ? -6.563 11.264 -28.929 1.00 93.81 165 THR A O 1
ATOM 1273 N N . GLY A 1 166 ? -5.761 9.267 -28.316 1.00 91.69 166 GLY A N 1
ATOM 1274 C CA . GLY A 1 166 ? -4.453 9.762 -27.884 1.00 91.69 166 GLY A CA 1
ATOM 1275 C C . GLY A 1 166 ? -4.486 10.607 -26.609 1.00 91.69 166 GLY A C 1
ATOM 1276 O O . GLY A 1 166 ? -3.446 11.107 -26.162 1.00 91.69 166 GLY A O 1
ATOM 1277 N N . LYS A 1 167 ? -5.660 10.794 -25.991 1.00 92.62 167 LYS A N 1
ATOM 1278 C CA . LYS A 1 167 ? -5.818 11.585 -24.766 1.00 92.62 167 LYS A CA 1
ATOM 1279 C C . LYS A 1 167 ? -5.114 10.903 -23.596 1.00 92.62 167 LYS A C 1
ATOM 1281 O O . LYS A 1 167 ? -5.151 9.682 -23.446 1.00 92.62 167 LYS A O 1
ATOM 1286 N N . SER A 1 168 ? -4.472 11.709 -22.756 1.00 92.06 168 SER A N 1
ATOM 1287 C CA . SER A 1 168 ? -3.850 11.215 -21.527 1.00 92.06 168 SER A CA 1
ATOM 1288 C C . SER A 1 168 ? -4.921 10.878 -20.488 1.00 92.06 168 SER A C 1
ATOM 1290 O O . SER A 1 168 ? -5.960 11.532 -20.425 1.00 92.06 168 SER A O 1
ATOM 1292 N N . PHE A 1 169 ? -4.661 9.868 -19.670 1.00 91.44 169 PHE A N 1
ATOM 1293 C CA . PHE A 1 169 ? -5.542 9.433 -18.600 1.00 91.44 169 PHE A CA 1
ATOM 1294 C C . PHE A 1 169 ? -5.646 10.523 -17.534 1.00 91.44 169 PHE A C 1
ATOM 1296 O O . PHE A 1 169 ? -4.642 11.111 -17.121 1.00 91.44 169 PHE A O 1
ATOM 1303 N N . ALA A 1 170 ? -6.869 10.800 -17.094 1.00 87.19 170 ALA A N 1
ATOM 1304 C CA . ALA A 1 170 ? -7.121 11.811 -16.085 1.00 87.19 170 ALA A CA 1
ATOM 1305 C C . ALA A 1 170 ? -6.742 11.263 -14.704 1.00 87.19 170 ALA A C 1
ATOM 1307 O O . ALA A 1 170 ? -7.406 10.381 -14.165 1.00 87.19 170 ALA A O 1
ATOM 1308 N N . SER A 1 171 ? -5.691 11.816 -14.093 1.00 85.31 171 SER A N 1
ATOM 1309 C CA . SER A 1 171 ? -5.234 11.403 -12.756 1.00 85.31 171 SER A CA 1
ATOM 1310 C C . SER A 1 171 ? -6.300 11.567 -11.666 1.00 85.31 171 SER A C 1
ATOM 1312 O O . SER A 1 171 ? -6.211 10.924 -10.622 1.00 85.31 171 SER A O 1
ATOM 1314 N N . SER A 1 172 ? -7.328 12.391 -11.900 1.00 84.56 172 SER A N 1
ATOM 1315 C CA . SER A 1 172 ? -8.515 12.486 -11.047 1.00 84.56 172 SER A CA 1
ATOM 1316 C C . SER A 1 172 ? -9.222 11.147 -10.866 1.00 84.56 172 SER A C 1
ATOM 1318 O O . SER A 1 172 ? -9.673 10.874 -9.761 1.00 84.56 172 SER A O 1
ATOM 1320 N N . ASN A 1 173 ? -9.260 10.300 -11.897 1.00 82.06 173 ASN A N 1
ATOM 1321 C CA . ASN A 1 173 ? -10.007 9.038 -11.883 1.00 82.06 173 ASN A CA 1
ATOM 1322 C C . ASN A 1 173 ? -9.413 8.014 -10.908 1.00 82.06 173 ASN A C 1
ATOM 1324 O O . ASN A 1 173 ? -10.107 7.116 -10.453 1.00 82.06 173 ASN A O 1
ATOM 1328 N N . VAL A 1 174 ? -8.135 8.171 -10.557 1.00 83.44 174 VAL A N 1
ATOM 1329 C CA . VAL A 1 174 ? -7.426 7.299 -9.610 1.00 83.44 174 VAL A CA 1
ATOM 1330 C C . VAL A 1 174 ? -7.128 7.986 -8.278 1.00 83.44 174 VAL A C 1
ATOM 1332 O O . VAL A 1 174 ? -6.439 7.408 -7.440 1.00 83.44 174 VAL A O 1
ATOM 1335 N N . LYS A 1 175 ? -7.639 9.203 -8.035 1.00 87.31 175 LYS A N 1
ATOM 1336 C CA . LYS A 1 175 ? -7.617 9.785 -6.683 1.00 87.31 175 LYS A CA 1
ATOM 1337 C C . LYS A 1 175 ? -8.392 8.859 -5.757 1.00 87.31 175 LYS A C 1
ATOM 1339 O O . LYS A 1 175 ? -9.503 8.479 -6.102 1.00 87.31 175 LYS A O 1
ATOM 1344 N N . HIS A 1 176 ? -7.846 8.559 -4.579 1.00 80.31 176 HIS A N 1
ATOM 1345 C CA . HIS A 1 176 ? -8.412 7.552 -3.675 1.00 80.31 176 HIS A CA 1
ATOM 1346 C C . HIS A 1 176 ? -9.922 7.725 -3.435 1.00 80.31 176 HIS A C 1
ATOM 1348 O O . HIS A 1 176 ? -10.663 6.766 -3.557 1.00 80.31 176 HIS A O 1
ATOM 1354 N N . SER A 1 177 ? -10.415 8.949 -3.220 1.00 79.88 177 SER A N 1
ATOM 1355 C CA . SER A 1 177 ? -11.853 9.191 -3.021 1.00 79.88 177 SER A CA 1
ATOM 1356 C C . SER A 1 177 ? -12.737 8.862 -4.229 1.00 79.88 177 SER A C 1
ATOM 1358 O O . SER A 1 177 ? -13.893 8.500 -4.041 1.00 79.88 177 SER A O 1
ATOM 1360 N N . ILE A 1 178 ? -12.234 9.023 -5.454 1.00 85.00 178 ILE A N 1
ATOM 1361 C CA . ILE A 1 178 ? -12.958 8.675 -6.684 1.00 85.00 178 ILE A CA 1
ATOM 1362 C C . ILE A 1 178 ? -12.797 7.181 -6.951 1.00 85.00 178 ILE A C 1
ATOM 1364 O O . ILE A 1 178 ? -13.788 6.504 -7.179 1.00 85.00 178 ILE A O 1
ATOM 1368 N N . LEU A 1 179 ? -11.575 6.663 -6.827 1.00 90.81 179 LEU A N 1
ATOM 1369 C CA . LEU A 1 179 ? -11.264 5.252 -7.021 1.00 90.81 179 LEU A CA 1
ATOM 1370 C C . LEU A 1 179 ? -12.062 4.347 -6.077 1.00 90.81 179 LEU A C 1
ATOM 1372 O O . LEU A 1 179 ? -12.647 3.380 -6.547 1.00 90.81 179 LEU A O 1
ATOM 1376 N N . SER A 1 180 ? -12.134 4.673 -4.782 1.00 88.69 180 SER A N 1
ATOM 1377 C CA . SER A 1 180 ? -12.930 3.907 -3.816 1.00 88.69 180 SER A CA 1
ATOM 1378 C C . SER A 1 180 ? -14.417 3.957 -4.156 1.00 88.69 180 SER A C 1
ATOM 1380 O O . SER A 1 180 ? -15.070 2.928 -4.151 1.00 88.69 180 SER A O 1
ATOM 1382 N N . LYS A 1 181 ? -14.950 5.119 -4.561 1.00 87.69 181 LYS A N 1
ATOM 1383 C CA . LYS A 1 181 ? -16.353 5.220 -5.001 1.00 87.69 181 LYS A CA 1
ATOM 1384 C C . LYS A 1 181 ? -16.635 4.382 -6.247 1.00 87.69 181 LYS A C 1
ATOM 1386 O O . LYS A 1 181 ? -17.661 3.717 -6.305 1.00 87.69 181 LYS A O 1
ATOM 1391 N N . THR A 1 182 ? -15.746 4.422 -7.239 1.00 92.12 182 THR A N 1
ATOM 1392 C CA . THR A 1 182 ? -15.862 3.599 -8.450 1.00 92.12 182 THR A CA 1
ATOM 1393 C C . THR A 1 182 ? -15.788 2.117 -8.104 1.00 92.12 182 THR A C 1
ATOM 1395 O O . THR A 1 182 ? -16.582 1.336 -8.612 1.00 92.12 182 THR A O 1
ATOM 1398 N N . HIS A 1 183 ? -14.867 1.735 -7.223 1.00 94.69 183 HIS A N 1
ATOM 1399 C CA . HIS A 1 183 ? -14.720 0.369 -6.743 1.00 94.69 183 HIS A CA 1
ATOM 1400 C C . HIS A 1 183 ? -15.975 -0.128 -6.020 1.00 94.69 183 HIS A C 1
ATOM 1402 O O . HIS A 1 183 ? -16.513 -1.161 -6.401 1.00 94.69 183 HIS A O 1
ATOM 1408 N N . ASP A 1 184 ? -16.493 0.633 -5.058 1.00 91.75 184 ASP A N 1
ATOM 1409 C CA . ASP A 1 184 ? -17.688 0.256 -4.300 1.00 91.75 184 ASP A CA 1
ATOM 1410 C C . ASP A 1 184 ? -18.920 0.161 -5.217 1.00 91.75 184 ASP A C 1
ATOM 1412 O O . ASP A 1 184 ? -19.740 -0.741 -5.065 1.00 91.75 184 ASP A O 1
ATOM 1416 N N . ALA A 1 185 ? -19.025 1.039 -6.223 1.00 92.75 185 ALA A N 1
ATOM 1417 C CA . ALA A 1 185 ? -20.074 0.966 -7.239 1.00 92.75 185 ALA A CA 1
ATOM 1418 C C . ALA A 1 185 ? -19.946 -0.276 -8.136 1.00 92.75 185 ALA A C 1
ATOM 1420 O O . ALA A 1 185 ? -20.957 -0.899 -8.456 1.00 92.75 185 ALA A O 1
ATOM 1421 N N . VAL A 1 186 ? -18.722 -0.653 -8.525 1.00 95.38 186 VAL A N 1
ATOM 1422 C CA . VAL A 1 186 ? -18.461 -1.891 -9.276 1.00 95.38 186 VAL A CA 1
ATOM 1423 C C . VAL A 1 186 ? -18.849 -3.105 -8.436 1.00 95.38 186 VAL A C 1
ATOM 1425 O O . VAL A 1 186 ? -19.588 -3.952 -8.920 1.00 95.38 186 VAL A O 1
ATOM 1428 N N . LEU A 1 187 ? -18.431 -3.168 -7.170 1.00 93.88 187 LEU A N 1
ATOM 1429 C CA . LEU A 1 187 ? -18.815 -4.253 -6.266 1.00 93.88 187 LEU A CA 1
ATOM 1430 C C . LEU A 1 187 ? -20.340 -4.353 -6.122 1.00 93.88 187 LEU A C 1
ATOM 1432 O O . LEU A 1 187 ? -20.904 -5.427 -6.330 1.00 93.88 187 LEU A O 1
ATOM 1436 N N . ALA A 1 188 ? -21.020 -3.232 -5.870 1.00 92.44 188 ALA A N 1
ATOM 1437 C CA . ALA A 1 188 ? -22.477 -3.187 -5.767 1.00 92.44 188 ALA A CA 1
ATOM 1438 C C . ALA A 1 188 ? -23.179 -3.676 -7.046 1.00 92.44 188 ALA A C 1
ATOM 1440 O O . ALA A 1 188 ? -24.124 -4.463 -6.966 1.00 92.44 188 ALA A O 1
ATOM 1441 N N . ALA A 1 189 ? -22.694 -3.269 -8.225 1.00 94.31 189 ALA A N 1
ATOM 1442 C CA . ALA A 1 189 ? -23.220 -3.725 -9.513 1.00 94.31 189 ALA A CA 1
ATOM 1443 C C . ALA A 1 189 ? -23.025 -5.234 -9.731 1.00 94.31 189 ALA A C 1
ATOM 1445 O O . ALA A 1 189 ? -23.849 -5.877 -10.375 1.00 94.31 189 ALA A O 1
ATOM 1446 N N . GLN A 1 190 ? -21.970 -5.806 -9.149 1.00 94.88 190 GLN A N 1
ATOM 1447 C CA . GLN A 1 190 ? -21.684 -7.240 -9.168 1.00 94.88 190 GLN A CA 1
ATOM 1448 C C . GLN A 1 190 ? -22.402 -8.015 -8.046 1.00 94.88 190 GLN A C 1
ATOM 1450 O O . GLN A 1 190 ? -22.114 -9.188 -7.824 1.00 94.88 190 GLN A O 1
ATOM 1455 N N . GLY A 1 191 ? -23.347 -7.383 -7.337 1.00 93.38 191 GLY A N 1
ATOM 1456 C CA . GLY A 1 191 ? -24.153 -8.020 -6.293 1.00 93.38 191 GLY A CA 1
ATOM 1457 C C . GLY A 1 191 ? -23.472 -8.100 -4.925 1.00 93.38 191 GLY A C 1
ATOM 1458 O O . GLY A 1 191 ? -23.978 -8.799 -4.035 1.00 93.38 191 GLY A O 1
ATOM 1459 N N . TYR A 1 192 ? -22.362 -7.382 -4.741 1.00 92.44 192 TYR A N 1
ATOM 1460 C CA . TYR A 1 192 ? -21.594 -7.360 -3.505 1.00 92.44 192 TYR A CA 1
ATOM 1461 C C . TYR A 1 192 ? -21.925 -6.173 -2.605 1.00 92.44 192 TYR A C 1
ATOM 1463 O O . TYR A 1 192 ? -22.141 -5.053 -3.055 1.00 92.44 192 TYR A O 1
ATOM 1471 N N . GLU A 1 193 ? -21.902 -6.417 -1.302 1.00 87.56 193 GLU A N 1
ATOM 1472 C CA . GLU A 1 193 ? -21.945 -5.387 -0.272 1.00 87.56 193 GLU A CA 1
ATOM 1473 C C . GLU A 1 193 ? -20.529 -5.210 0.284 1.00 87.56 193 GLU A C 1
ATOM 1475 O O . GLU A 1 193 ? -20.006 -6.107 0.950 1.00 87.56 193 GLU A O 1
ATOM 1480 N N . GLN A 1 194 ? -19.907 -4.061 0.004 1.00 84.00 194 GLN A N 1
ATOM 1481 C CA . GLN A 1 194 ? -18.591 -3.725 0.541 1.00 84.00 194 GLN A CA 1
ATOM 1482 C C . GLN A 1 194 ? -18.682 -3.562 2.061 1.00 84.00 194 GLN A C 1
ATOM 1484 O O . GLN A 1 194 ? -19.139 -2.540 2.580 1.00 84.00 194 GLN A O 1
ATOM 1489 N N . ARG A 1 195 ? -18.190 -4.558 2.789 1.00 78.06 195 ARG A N 1
ATOM 1490 C CA . ARG A 1 195 ? -18.003 -4.496 4.230 1.00 78.06 195 ARG A CA 1
ATOM 1491 C C . ARG A 1 195 ? -16.582 -4.026 4.478 1.00 78.06 195 ARG A C 1
ATOM 1493 O O . ARG A 1 195 ? -15.637 -4.798 4.511 1.00 78.06 195 ARG A O 1
ATOM 1500 N N . ASN A 1 196 ? -16.444 -2.720 4.710 1.00 55.72 196 ASN A N 1
ATOM 1501 C CA . ASN A 1 196 ? -15.215 -2.132 5.265 1.00 55.72 196 ASN A CA 1
ATOM 1502 C C . ASN A 1 196 ? -14.939 -2.588 6.709 1.00 55.72 196 ASN A C 1
ATOM 1504 O O . ASN A 1 196 ? -14.025 -2.082 7.361 1.00 55.72 196 ASN A O 1
ATOM 1508 N N . GLU A 1 197 ? -15.701 -3.556 7.207 1.00 42.88 197 GLU A N 1
ATOM 1509 C CA . GLU A 1 197 ? -15.275 -4.426 8.280 1.00 42.88 197 GLU A CA 1
ATOM 1510 C C . GLU A 1 197 ? -14.166 -5.342 7.736 1.00 42.88 197 GLU A C 1
ATOM 1512 O O . GLU A 1 197 ? -14.325 -6.551 7.619 1.00 42.88 197 GLU A O 1
ATOM 1517 N N . LEU A 1 198 ? -12.960 -4.784 7.557 1.00 41.97 198 LEU A N 1
ATOM 1518 C CA . LEU A 1 198 ? -11.869 -5.445 8.262 1.00 41.97 198 LEU A CA 1
ATOM 1519 C C . LEU A 1 198 ? -12.340 -5.436 9.719 1.00 41.97 198 LEU A C 1
ATOM 1521 O O . LEU A 1 198 ? -12.141 -4.454 10.438 1.00 41.97 198 LEU A O 1
ATOM 1525 N N . THR A 1 199 ? -13.039 -6.494 10.146 1.00 33.47 199 THR A N 1
ATOM 1526 C CA . THR A 1 199 ? -13.034 -6.849 11.554 1.00 33.47 199 THR A CA 1
ATOM 1527 C C . THR A 1 199 ? -11.573 -6.743 11.936 1.00 33.47 199 THR A C 1
ATOM 1529 O O . THR A 1 199 ? -10.700 -7.328 11.290 1.00 33.47 199 THR A O 1
ATOM 1532 N N . SER A 1 200 ? -11.286 -5.894 12.912 1.00 35.31 200 SER A N 1
ATOM 1533 C CA . SER A 1 200 ? -9.949 -5.542 13.389 1.00 35.31 200 SER A CA 1
ATOM 1534 C C . SER A 1 200 ? -9.143 -6.739 13.923 1.00 35.31 200 SER A C 1
ATOM 1536 O O . SER A 1 200 ? -8.154 -6.563 14.627 1.00 35.31 200 SER A O 1
ATOM 1538 N N . THR A 1 201 ? -9.569 -7.958 13.611 1.00 34.12 201 THR A N 1
ATOM 1539 C CA . THR A 1 201 ? -8.914 -9.238 13.824 1.00 34.12 201 THR A CA 1
ATOM 1540 C C . THR A 1 201 ? -7.784 -9.483 12.820 1.00 34.12 201 THR A C 1
ATOM 1542 O O . THR A 1 201 ? -6.822 -10.165 13.157 1.00 34.12 201 THR A O 1
ATOM 1545 N N . GLY A 1 202 ? -7.807 -8.847 11.644 1.00 34.03 202 GLY A N 1
ATOM 1546 C CA . GLY A 1 202 ? -6.699 -8.863 10.685 1.00 34.03 202 GLY A CA 1
ATOM 1547 C C . GLY A 1 202 ? -5.638 -7.811 11.002 1.00 34.03 202 GLY A C 1
ATOM 1548 O O . GLY A 1 202 ? -5.487 -6.861 10.245 1.00 34.03 202 GLY A O 1
ATOM 1549 N N . TRP A 1 203 ? -4.949 -7.950 12.140 1.00 33.91 203 TRP A N 1
ATOM 1550 C CA . TRP A 1 203 ? -3.785 -7.149 12.540 1.00 33.91 203 TRP A CA 1
ATOM 1551 C C . TRP A 1 203 ? -3.906 -5.645 12.205 1.00 33.91 203 TRP A C 1
ATOM 1553 O O . TRP A 1 203 ? -3.343 -5.170 11.214 1.00 33.91 203 TRP A O 1
ATOM 1563 N N . GLU A 1 204 ? -4.488 -4.844 13.116 1.00 38.62 204 GLU A N 1
ATOM 1564 C CA . GLU A 1 204 ? -3.892 -3.526 13.381 1.00 38.62 204 GLU A CA 1
ATOM 1565 C C . GLU A 1 204 ? -2.417 -3.826 13.677 1.00 38.62 204 GLU A C 1
ATOM 1567 O O . GLU A 1 204 ? -2.049 -4.197 14.794 1.00 38.62 204 GLU A O 1
ATOM 1572 N N . LEU A 1 205 ? -1.563 -3.775 12.653 1.00 42.56 205 LEU A N 1
ATOM 1573 C CA . LEU A 1 205 ? -0.124 -3.811 12.802 1.00 42.56 205 LEU A CA 1
ATOM 1574 C C . LEU A 1 205 ? 0.179 -2.571 13.629 1.00 42.56 205 LEU A C 1
ATOM 1576 O O . LEU A 1 205 ? 0.378 -1.497 13.065 1.00 42.56 205 LEU A O 1
ATOM 1580 N N . LYS A 1 206 ? 0.145 -2.723 14.965 1.00 49.34 206 LYS A N 1
ATOM 1581 C CA . LYS A 1 206 ? 0.576 -1.720 15.933 1.00 49.34 206 LYS A CA 1
ATOM 1582 C C . LYS A 1 206 ? 1.893 -1.233 15.384 1.00 49.34 206 LYS A C 1
ATOM 1584 O O . LYS A 1 206 ? 2.861 -2.008 15.333 1.00 49.34 206 LYS A O 1
ATOM 1589 N N . GLU A 1 207 ? 1.875 -0.012 14.859 1.00 55.88 207 GLU A N 1
ATOM 1590 C CA . GLU A 1 207 ? 3.002 0.559 14.144 1.00 55.88 207 GLU A CA 1
ATOM 1591 C C . GLU A 1 207 ? 4.224 0.373 15.057 1.00 55.88 207 GLU A C 1
ATOM 1593 O O . GLU A 1 207 ? 4.098 0.421 16.284 1.00 55.88 207 GLU A O 1
ATOM 1598 N N . LYS A 1 208 ? 5.419 0.080 14.527 1.00 63.09 208 LYS A N 1
ATOM 1599 C CA . LYS A 1 208 ? 6.586 -0.209 15.393 1.00 63.09 208 LYS A CA 1
ATOM 1600 C C . LYS A 1 208 ? 6.821 0.899 16.440 1.00 63.09 208 LYS A C 1
ATOM 1602 O O . LYS A 1 208 ? 7.422 0.658 17.481 1.00 63.09 208 LYS A O 1
ATOM 1607 N N . SER A 1 209 ? 6.384 2.125 16.156 1.00 63.81 209 SER A N 1
ATOM 1608 C CA . SER A 1 209 ? 6.247 3.265 17.076 1.00 63.81 209 SER A CA 1
ATOM 1609 C C . SER A 1 209 ? 5.249 3.027 18.221 1.00 63.81 209 SER A C 1
ATOM 1611 O O . SER A 1 209 ? 5.625 3.235 19.370 1.00 63.81 209 SER A O 1
ATOM 1613 N N . GLU A 1 210 ? 4.021 2.580 17.947 1.00 76.25 210 GLU A N 1
ATOM 1614 C CA . GLU A 1 210 ? 3.001 2.267 18.959 1.00 76.25 210 GLU A CA 1
ATOM 1615 C C . GLU A 1 210 ? 3.453 1.148 19.897 1.00 76.25 210 GLU A C 1
ATOM 1617 O O . GLU A 1 210 ? 3.314 1.284 21.110 1.00 76.25 210 GLU A O 1
ATOM 1622 N N . ARG A 1 211 ? 4.050 0.077 19.352 1.00 76.81 211 ARG A N 1
ATOM 1623 C CA . ARG A 1 211 ? 4.574 -1.038 20.158 1.00 76.81 211 ARG A CA 1
ATOM 1624 C C . ARG A 1 211 ? 5.686 -0.572 21.093 1.00 76.81 211 ARG A C 1
ATOM 1626 O O . ARG A 1 211 ? 5.604 -0.790 22.290 1.00 76.81 211 ARG A O 1
ATOM 1633 N N . ARG A 1 212 ? 6.662 0.179 20.568 1.00 79.62 212 ARG A N 1
ATOM 1634 C CA . ARG A 1 212 ? 7.737 0.769 21.385 1.00 79.62 212 ARG A CA 1
ATOM 1635 C C . ARG A 1 212 ? 7.210 1.733 22.451 1.00 79.62 212 ARG A C 1
ATOM 1637 O O . ARG A 1 212 ? 7.747 1.761 23.553 1.00 79.62 212 ARG A O 1
ATOM 1644 N N . GLY A 1 213 ? 6.186 2.525 22.128 1.00 83.44 213 GLY A N 1
ATOM 1645 C CA . GLY A 1 213 ? 5.530 3.415 23.089 1.00 83.44 213 GLY A CA 1
ATOM 1646 C C . GLY A 1 213 ? 4.819 2.643 24.201 1.00 83.44 213 GLY A C 1
ATOM 1647 O O . GLY A 1 213 ? 4.964 2.987 25.372 1.00 83.44 213 GLY A O 1
ATOM 1648 N N . LEU A 1 214 ? 4.114 1.565 23.846 1.00 85.69 214 LEU A N 1
ATOM 1649 C CA . LEU A 1 214 ? 3.456 0.677 24.800 1.00 85.69 214 LEU A CA 1
ATOM 1650 C C . LEU A 1 214 ? 4.467 -0.046 25.696 1.00 85.69 214 LEU A C 1
ATOM 1652 O O . LEU A 1 214 ? 4.301 -0.010 26.908 1.00 85.69 214 LEU A O 1
ATOM 1656 N N . ASP A 1 215 ? 5.542 -0.602 25.135 1.00 85.56 215 ASP A N 1
ATOM 1657 C CA . ASP A 1 215 ? 6.603 -1.261 25.908 1.00 85.56 215 ASP A CA 1
ATOM 1658 C C . ASP A 1 215 ? 7.251 -0.284 26.901 1.00 85.56 215 ASP A C 1
ATOM 1660 O O . ASP A 1 215 ? 7.527 -0.637 28.049 1.00 85.56 215 ASP A O 1
ATOM 1664 N N . LYS A 1 216 ? 7.486 0.971 26.482 1.00 86.06 216 LYS A N 1
ATOM 1665 C CA . LYS A 1 216 ? 8.023 2.013 27.368 1.00 86.06 216 LYS A CA 1
ATOM 1666 C C . LYS A 1 216 ? 7.045 2.325 28.504 1.00 86.06 216 LYS A C 1
ATOM 1668 O O . LYS A 1 216 ? 7.471 2.426 29.650 1.00 86.06 216 LYS A O 1
ATOM 1673 N N . HIS A 1 217 ? 5.754 2.442 28.197 1.00 86.88 217 HIS A N 1
ATOM 1674 C CA . HIS A 1 217 ? 4.713 2.661 29.200 1.00 86.88 217 HIS A CA 1
ATOM 1675 C C . HIS A 1 217 ? 4.582 1.483 30.173 1.00 86.88 217 HIS A C 1
ATOM 1677 O O . HIS A 1 217 ? 4.499 1.698 31.375 1.00 86.88 217 HIS A O 1
ATOM 1683 N N . GLN A 1 218 ? 4.610 0.240 29.691 1.00 88.31 218 GLN A N 1
ATOM 1684 C CA . GLN A 1 218 ? 4.539 -0.950 30.543 1.00 88.31 218 GLN A CA 1
ATOM 1685 C C . GLN A 1 218 ? 5.734 -1.034 31.495 1.00 88.31 218 GLN A C 1
ATOM 1687 O O . GLN A 1 218 ? 5.550 -1.269 32.685 1.00 88.31 218 GLN A O 1
ATOM 1692 N N . LYS A 1 219 ? 6.949 -0.760 31.005 1.00 86.00 219 LYS A N 1
ATOM 1693 C CA . LYS A 1 219 ? 8.148 -0.676 31.855 1.00 86.00 219 LYS A CA 1
ATOM 1694 C C . LYS A 1 219 ? 8.026 0.423 32.907 1.00 86.00 219 LYS A C 1
ATOM 1696 O O . LYS A 1 219 ? 8.365 0.194 34.064 1.00 86.00 219 LYS A O 1
ATOM 1701 N N . TRP A 1 220 ? 7.518 1.591 32.518 1.00 88.50 220 TRP A N 1
ATOM 1702 C CA . TRP A 1 220 ? 7.253 2.689 33.446 1.00 88.50 220 TRP A CA 1
ATOM 1703 C C . TRP A 1 220 ? 6.232 2.287 34.523 1.00 88.50 220 TRP A C 1
ATOM 1705 O O . TRP A 1 220 ? 6.522 2.409 35.710 1.00 88.50 220 TRP A O 1
ATOM 1715 N N . SER A 1 221 ? 5.098 1.705 34.122 1.00 83.38 221 SER A N 1
ATOM 1716 C CA . SER A 1 221 ? 4.033 1.251 35.027 1.00 83.38 221 SER A CA 1
ATOM 1717 C C . SER A 1 221 ? 4.476 0.118 35.956 1.00 83.38 221 SER A C 1
ATOM 1719 O O . SER A 1 221 ? 3.946 -0.001 37.055 1.00 83.38 221 SER A O 1
ATOM 1721 N N . ALA A 1 222 ? 5.444 -0.701 35.539 1.00 84.62 222 ALA A N 1
ATOM 1722 C CA . ALA A 1 222 ? 6.064 -1.738 36.363 1.00 84.62 222 ALA A CA 1
ATOM 1723 C C . ALA A 1 222 ? 7.123 -1.187 37.343 1.00 84.62 222 ALA A C 1
ATOM 1725 O O . ALA A 1 222 ? 7.800 -1.960 38.017 1.00 84.62 222 ALA A O 1
ATOM 1726 N N . GLY A 1 223 ? 7.302 0.138 37.414 1.00 77.19 223 GLY A N 1
ATOM 1727 C CA . GLY A 1 223 ? 8.215 0.796 38.348 1.00 77.19 223 GLY A CA 1
ATOM 1728 C C . GLY A 1 223 ? 9.660 0.926 37.860 1.00 77.19 223 GLY A C 1
ATOM 1729 O O . GLY A 1 223 ? 10.504 1.398 38.616 1.00 77.19 223 GLY A O 1
ATOM 1730 N N . ALA A 1 224 ? 9.973 0.580 36.603 1.00 64.94 224 ALA A N 1
ATOM 1731 C CA . ALA A 1 224 ? 11.343 0.672 36.080 1.00 64.94 224 ALA A CA 1
ATOM 1732 C C . ALA A 1 224 ? 11.849 2.122 35.924 1.00 64.94 224 ALA A C 1
ATOM 1734 O O . ALA A 1 224 ? 13.042 2.349 35.725 1.00 64.94 224 ALA A O 1
ATOM 1735 N N . SER A 1 225 ? 10.954 3.113 35.967 1.00 59.53 225 SER A N 1
ATOM 1736 C CA . SER A 1 225 ? 11.288 4.542 35.875 1.00 59.53 225 SER A CA 1
ATOM 1737 C C . SER A 1 225 ? 10.264 5.392 36.635 1.00 59.53 225 SER A C 1
ATOM 1739 O O . SER A 1 225 ? 9.676 6.309 36.072 1.00 59.53 225 SER A O 1
ATOM 1741 N N . SER A 1 226 ? 10.025 5.070 37.911 1.00 60.56 226 SER A N 1
ATOM 1742 C CA . SER A 1 226 ? 9.042 5.758 38.769 1.00 60.56 226 SER A CA 1
ATOM 1743 C C . SER A 1 226 ? 9.330 7.249 39.004 1.00 60.56 226 SER A C 1
ATOM 1745 O O . SER A 1 226 ? 8.435 7.985 39.402 1.00 60.56 226 SER A O 1
ATOM 1747 N N . SER A 1 227 ? 10.560 7.706 38.747 1.00 62.09 227 SER A N 1
ATOM 1748 C CA . SER A 1 227 ? 10.962 9.114 38.843 1.00 62.09 227 SER A CA 1
ATOM 1749 C C . SER A 1 227 ? 10.707 9.928 37.569 1.00 62.09 227 SER A C 1
ATOM 1751 O O . SER A 1 227 ? 10.823 11.152 37.601 1.00 62.09 227 SER A O 1
ATOM 1753 N N . GLU A 1 228 ? 10.391 9.283 36.443 1.00 79.25 228 GLU A N 1
ATOM 1754 C CA . GLU A 1 228 ? 10.082 9.963 35.183 1.00 79.25 228 GLU A CA 1
ATOM 1755 C C . GLU A 1 228 ? 8.564 10.091 34.992 1.00 79.25 228 GLU A C 1
ATOM 1757 O O . GLU A 1 228 ? 7.817 9.210 35.419 1.00 79.25 228 GLU A O 1
ATOM 1762 N N . PRO A 1 229 ? 8.078 11.152 34.322 1.00 84.31 229 PRO A N 1
ATOM 1763 C CA . PRO A 1 229 ? 6.673 11.233 33.951 1.00 84.31 229 PRO A CA 1
ATOM 1764 C C . PRO A 1 229 ? 6.309 10.124 32.959 1.00 84.31 229 PRO A C 1
ATOM 1766 O O . PRO A 1 229 ? 7.129 9.721 32.126 1.00 84.31 229 PRO A O 1
ATOM 1769 N N . GLU A 1 230 ? 5.051 9.691 33.007 1.00 88.25 230 GLU A N 1
ATOM 1770 C CA . GLU A 1 230 ? 4.463 8.695 32.119 1.00 88.25 230 GLU A CA 1
ATOM 1771 C C . GLU A 1 230 ? 4.874 8.988 30.665 1.00 88.25 230 GLU A C 1
ATOM 1773 O O . GLU A 1 230 ? 4.738 10.123 30.180 1.00 88.25 230 GLU A O 1
ATOM 1778 N N . PRO A 1 231 ? 5.430 8.005 29.942 1.00 88.56 231 PRO A N 1
ATOM 1779 C CA . PRO A 1 231 ? 5.790 8.194 28.551 1.00 88.56 231 PRO A CA 1
ATOM 1780 C C . PRO A 1 231 ? 4.534 8.218 27.679 1.00 88.56 231 PRO A C 1
ATOM 1782 O O . PRO A 1 231 ? 3.596 7.451 27.884 1.00 88.56 231 PRO A O 1
ATOM 1785 N N . PHE A 1 232 ? 4.543 9.051 26.637 1.00 90.12 232 PHE A N 1
ATOM 1786 C CA . PHE A 1 232 ? 3.462 9.046 25.657 1.00 90.12 232 PHE A CA 1
ATOM 1787 C C . PHE A 1 232 ? 3.345 7.674 24.978 1.00 90.12 232 PHE A C 1
ATOM 1789 O O . PHE A 1 232 ? 4.315 7.170 24.399 1.00 90.12 232 PHE A O 1
ATOM 1796 N N . SER A 1 233 ? 2.135 7.119 24.966 1.00 90.00 233 SER A N 1
ATOM 1797 C CA . SER A 1 233 ? 1.816 5.891 24.246 1.00 90.00 233 SER A CA 1
ATOM 1798 C C . SER A 1 233 ? 0.527 6.053 23.454 1.00 90.00 233 SER A C 1
ATOM 1800 O O . SER A 1 233 ? -0.531 6.373 23.989 1.00 90.00 233 SER A O 1
ATOM 1802 N N . PHE A 1 234 ? 0.612 5.779 22.152 1.00 88.69 234 PHE A N 1
ATOM 1803 C CA . PHE A 1 234 ? -0.547 5.822 21.266 1.00 88.69 234 PHE A CA 1
ATOM 1804 C C . PHE A 1 234 ? -1.602 4.782 21.660 1.00 88.69 234 PHE A C 1
ATOM 1806 O O . PHE A 1 234 ? -2.794 5.060 21.599 1.00 88.69 234 PHE A O 1
ATOM 1813 N N . ALA A 1 235 ? -1.156 3.605 22.108 1.00 87.75 235 ALA A N 1
ATOM 1814 C CA . ALA A 1 235 ? -2.036 2.533 22.552 1.00 87.75 235 ALA A CA 1
ATOM 1815 C C . ALA A 1 235 ? -2.802 2.921 23.825 1.00 87.75 235 ALA A C 1
ATOM 1817 O O . ALA A 1 235 ? -4.006 2.708 23.879 1.00 87.75 235 ALA A O 1
ATOM 1818 N N . VAL A 1 236 ? -2.132 3.556 24.794 1.00 91.75 236 VAL A N 1
ATOM 1819 C CA . VAL A 1 236 ? -2.766 4.025 26.041 1.00 91.75 236 VAL A CA 1
ATOM 1820 C C . VAL A 1 236 ? -3.763 5.148 25.761 1.00 91.75 236 VAL A C 1
ATOM 1822 O O . VAL A 1 236 ? -4.853 5.157 26.319 1.00 91.75 236 VAL A O 1
ATOM 1825 N N . LEU A 1 237 ? -3.437 6.068 24.846 1.00 93.81 237 LEU A N 1
ATOM 1826 C CA . LEU A 1 237 ? -4.385 7.097 24.417 1.00 93.81 237 LEU A CA 1
ATOM 1827 C C . LEU A 1 237 ? -5.638 6.486 23.767 1.00 93.81 237 LEU A C 1
ATOM 1829 O O . LEU A 1 237 ? -6.747 6.885 24.110 1.00 93.81 237 LEU A O 1
ATOM 1833 N N . LYS A 1 238 ? -5.481 5.518 22.849 1.00 92.81 238 LYS A N 1
ATOM 1834 C CA . LYS A 1 238 ? -6.623 4.802 22.250 1.00 92.81 238 LYS A CA 1
ATOM 1835 C C . LYS A 1 238 ? -7.468 4.107 23.322 1.00 92.81 238 LYS A C 1
ATOM 1837 O O . LYS A 1 238 ? -8.689 4.174 23.251 1.00 92.81 238 LYS A O 1
ATOM 1842 N N . ASP A 1 239 ? -6.819 3.457 24.283 1.00 92.25 239 ASP A N 1
ATOM 1843 C CA . ASP A 1 239 ? -7.467 2.725 25.372 1.00 92.25 239 ASP A CA 1
ATOM 1844 C C . ASP A 1 239 ? -8.325 3.646 26.249 1.00 92.25 239 ASP A C 1
ATOM 1846 O O . ASP A 1 239 ? -9.532 3.449 26.339 1.00 92.25 239 ASP A O 1
ATOM 1850 N N . ARG A 1 240 ? -7.750 4.752 26.742 1.00 94.25 240 ARG A N 1
ATOM 1851 C CA . ARG A 1 240 ? -8.473 5.774 27.522 1.00 94.25 240 ARG A CA 1
ATOM 1852 C C . ARG A 1 240 ? -9.689 6.333 26.774 1.00 94.25 240 ARG A C 1
ATOM 1854 O O . ARG A 1 240 ? -10.744 6.533 27.367 1.00 94.25 240 ARG A O 1
ATOM 1861 N N . ILE A 1 241 ? -9.569 6.558 25.462 1.00 94.62 241 ILE A N 1
ATOM 1862 C CA . ILE A 1 241 ? -10.697 7.017 24.634 1.00 94.62 241 ILE A CA 1
ATOM 1863 C C . ILE A 1 241 ? -11.803 5.957 24.569 1.00 94.62 241 ILE A C 1
ATOM 1865 O O . ILE A 1 241 ? -12.975 6.313 24.651 1.00 94.62 241 ILE A O 1
ATOM 1869 N N . ARG A 1 242 ? -11.458 4.670 24.435 1.00 93.69 242 ARG A N 1
ATOM 1870 C CA . ARG A 1 242 ? -12.449 3.582 24.434 1.00 93.69 242 ARG A CA 1
ATOM 1871 C C . ARG A 1 242 ? -13.145 3.458 25.785 1.00 93.69 242 ARG A C 1
ATOM 1873 O O . ARG A 1 242 ? -14.368 3.413 25.802 1.00 93.69 242 ARG A O 1
ATOM 1880 N N . THR A 1 243 ? -12.404 3.539 26.889 1.00 92.88 243 THR A N 1
ATOM 1881 C CA . THR A 1 243 ? -12.985 3.571 28.241 1.00 92.88 243 THR A CA 1
ATOM 1882 C C . THR A 1 243 ? -14.005 4.704 28.390 1.00 92.88 243 THR A C 1
ATOM 1884 O O . THR A 1 243 ? -15.094 4.498 28.918 1.00 92.88 243 THR A O 1
ATOM 1887 N N . ALA A 1 244 ? -13.701 5.898 27.868 1.00 93.50 244 ALA A N 1
ATOM 1888 C CA . ALA A 1 244 ? -14.649 7.011 27.888 1.00 93.50 244 ALA A CA 1
ATOM 1889 C C . ALA A 1 244 ? -15.885 6.766 27.000 1.00 93.50 244 ALA A C 1
ATOM 1891 O O . ALA A 1 244 ? -16.984 7.191 27.345 1.00 93.50 244 ALA A O 1
ATOM 1892 N N . LEU A 1 245 ? -15.741 6.070 25.869 1.00 92.62 245 LEU A N 1
ATOM 1893 C CA . LEU A 1 245 ? -16.868 5.719 24.992 1.00 92.62 245 LEU A CA 1
ATOM 1894 C C . LEU A 1 245 ? -17.807 4.671 25.610 1.00 92.62 245 LEU A C 1
ATOM 1896 O O . LEU A 1 245 ? -19.007 4.677 25.339 1.00 92.62 245 LEU A O 1
ATOM 1900 N N . GLU A 1 246 ? -17.277 3.791 26.456 1.00 92.31 246 GLU A N 1
ATOM 1901 C CA . GLU A 1 246 ? -18.059 2.776 27.169 1.00 92.31 246 GLU A CA 1
ATOM 1902 C C . GLU A 1 246 ? -18.926 3.375 28.285 1.00 92.31 246 GLU A C 1
ATOM 1904 O O . GLU A 1 246 ? -19.985 2.828 28.607 1.00 92.31 246 GLU A O 1
ATOM 1909 N N . ALA A 1 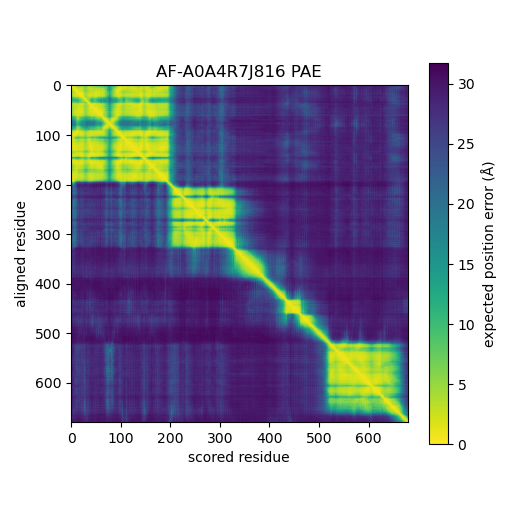247 ? -18.532 4.526 28.838 1.00 91.06 247 ALA A N 1
ATOM 1910 C CA . ALA A 1 247 ? -19.308 5.204 29.866 1.00 91.06 247 ALA A CA 1
ATOM 1911 C C . ALA A 1 247 ? -20.683 5.670 29.343 1.00 91.06 247 ALA A C 1
ATOM 1913 O O . ALA A 1 247 ? -20.834 6.165 28.224 1.00 91.06 247 ALA A O 1
ATOM 1914 N N . THR A 1 248 ? -21.706 5.522 30.186 1.00 90.56 248 THR A N 1
ATOM 1915 C CA . THR A 1 248 ? -23.105 5.869 29.874 1.00 90.56 248 THR A CA 1
ATOM 1916 C C . THR A 1 248 ? -23.566 7.179 30.517 1.00 90.56 248 THR A C 1
ATOM 1918 O O . THR A 1 248 ? -24.693 7.612 30.294 1.00 90.56 248 THR A O 1
ATOM 1921 N N . GLY A 1 249 ? -22.706 7.820 31.315 1.00 88.12 249 GLY A N 1
ATOM 1922 C CA . GLY A 1 249 ? -23.051 8.964 32.166 1.00 88.12 249 GLY A CA 1
ATOM 1923 C C . GLY A 1 249 ? -23.117 10.331 31.477 1.00 88.12 249 GLY A C 1
ATOM 1924 O O . GLY A 1 249 ? -23.342 11.323 32.160 1.00 88.12 249 GLY A O 1
ATOM 1925 N N . TYR A 1 250 ? -22.918 10.412 30.160 1.00 94.06 250 TYR A N 1
ATOM 1926 C CA . TYR A 1 250 ? -22.941 11.669 29.405 1.00 94.06 250 TYR A CA 1
ATOM 1927 C C . TYR A 1 250 ? -23.930 11.598 28.243 1.00 94.06 250 TYR A C 1
ATOM 1929 O O . TYR A 1 250 ? -24.058 10.565 27.588 1.00 94.06 250 TYR A O 1
ATOM 1937 N N . THR A 1 251 ? -24.610 12.712 27.978 1.00 93.88 251 THR A N 1
ATOM 1938 C CA . THR A 1 251 ? -25.627 12.837 26.913 1.00 93.88 251 THR A CA 1
ATOM 1939 C C . THR A 1 251 ? -25.359 14.008 25.967 1.00 93.88 251 THR A C 1
ATOM 1941 O O . THR A 1 251 ? -26.169 14.304 25.093 1.00 93.88 251 THR A O 1
ATOM 1944 N N . ASP A 1 252 ? -24.196 14.640 26.101 1.00 93.19 252 ASP A N 1
ATOM 1945 C CA . ASP A 1 252 ? -23.705 15.713 25.248 1.00 93.19 252 ASP A CA 1
ATOM 1946 C C . ASP A 1 252 ? -22.172 15.639 25.119 1.00 93.19 252 ASP A C 1
ATOM 1948 O O . ASP A 1 252 ? -21.503 14.775 25.701 1.00 93.19 252 ASP A O 1
ATOM 1952 N N . PHE A 1 253 ? -21.611 16.523 24.292 1.00 92.56 253 PHE A N 1
ATOM 1953 C CA . PHE A 1 253 ? -20.174 16.555 24.031 1.00 92.56 253 PHE A CA 1
ATOM 1954 C C . PHE A 1 253 ? -19.367 17.051 25.236 1.00 92.56 253 PHE A C 1
ATOM 1956 O O . PHE A 1 253 ? -18.257 16.570 25.461 1.00 92.56 253 PHE A O 1
ATOM 1963 N N . ASP A 1 254 ? -19.911 17.984 26.016 1.00 93.81 254 ASP A N 1
ATOM 1964 C CA . ASP A 1 254 ? -19.217 18.546 27.176 1.00 93.81 254 ASP A CA 1
ATOM 1965 C C . ASP A 1 254 ? -19.074 17.495 28.286 1.00 93.81 254 ASP A C 1
ATOM 1967 O O . ASP A 1 254 ? -17.990 17.333 28.850 1.00 93.81 254 ASP A O 1
ATOM 1971 N N . GLY A 1 255 ? -20.109 16.685 28.519 1.00 93.12 255 GLY A N 1
ATOM 1972 C CA . GLY A 1 255 ? -20.053 15.526 29.404 1.00 93.12 255 GLY A CA 1
ATOM 1973 C C . GLY A 1 255 ? -19.078 14.457 28.909 1.00 93.12 255 GLY A C 1
ATOM 1974 O O . GLY A 1 255 ? -18.319 13.901 29.702 1.00 93.12 255 GLY A O 1
ATOM 1975 N N . TYR A 1 256 ? -19.014 14.206 27.597 1.00 95.19 256 TYR A N 1
ATOM 1976 C CA . TYR A 1 256 ? -17.993 13.321 27.023 1.00 95.19 256 TYR A CA 1
ATOM 1977 C C . TYR A 1 256 ? -16.570 13.854 27.263 1.00 95.19 256 TYR A C 1
ATOM 1979 O O . TYR A 1 256 ? -15.673 13.098 27.647 1.00 95.19 256 TYR A O 1
ATOM 1987 N N . ALA A 1 257 ? -16.354 15.160 27.081 1.00 94.75 257 ALA A N 1
ATOM 1988 C CA . ALA A 1 257 ? -15.072 15.804 27.349 1.00 94.75 257 ALA A CA 1
ATOM 1989 C C . ALA A 1 257 ? -14.686 15.732 28.837 1.00 94.75 257 ALA A C 1
ATOM 1991 O O . ALA A 1 257 ? -13.508 15.546 29.149 1.00 94.75 257 ALA A O 1
ATOM 1992 N N . GLN A 1 258 ? -15.661 15.815 29.746 1.00 93.94 258 GLN A N 1
ATOM 1993 C CA . GLN A 1 258 ? -15.447 15.643 31.182 1.00 93.94 258 GLN A CA 1
ATOM 1994 C C . GLN A 1 258 ? -15.015 14.212 31.530 1.00 93.94 258 GLN A C 1
ATOM 1996 O O . GLN A 1 258 ? -13.999 14.036 32.200 1.00 93.94 258 GLN A O 1
ATOM 2001 N N . VAL A 1 259 ? -15.703 13.192 31.006 1.00 94.94 259 VAL A N 1
ATOM 2002 C CA . VAL A 1 259 ? -15.320 11.782 31.211 1.00 94.94 259 VAL A CA 1
ATOM 2003 C C . VAL A 1 259 ? -13.923 11.498 30.653 1.00 94.94 259 VAL A C 1
ATOM 2005 O O . VAL A 1 259 ? -13.122 10.808 31.282 1.00 94.94 259 VAL A O 1
ATOM 2008 N N . LEU A 1 260 ? -13.580 12.069 29.496 1.00 94.62 260 LEU A N 1
ATOM 2009 C CA . LEU A 1 260 ? -12.222 11.977 28.958 1.00 94.62 260 LEU A CA 1
ATOM 2010 C C . LEU A 1 260 ? -11.182 12.612 29.888 1.00 94.62 260 LEU A C 1
ATOM 2012 O O . LEU A 1 260 ? -10.100 12.047 30.066 1.00 94.62 260 LEU A O 1
ATOM 2016 N N . ALA A 1 261 ? -11.493 13.761 30.491 1.00 92.75 261 ALA A N 1
ATOM 2017 C CA . ALA A 1 261 ? -10.582 14.439 31.404 1.00 92.75 261 ALA A CA 1
ATOM 2018 C C . ALA A 1 261 ? -10.277 13.587 32.648 1.00 92.75 261 ALA A C 1
ATOM 2020 O O . ALA A 1 261 ? -9.125 13.565 33.087 1.00 92.75 261 ALA A O 1
ATOM 2021 N N . GLU A 1 262 ? -11.259 12.835 33.155 1.00 91.56 262 GLU A N 1
ATOM 2022 C CA . GLU A 1 262 ? -11.103 11.906 34.287 1.00 91.56 262 GLU A CA 1
ATOM 2023 C C . GLU A 1 262 ? -10.137 10.754 33.968 1.00 91.56 262 GLU A C 1
ATOM 2025 O O . GLU A 1 262 ? -9.277 10.400 34.780 1.00 91.56 262 GLU A O 1
ATOM 2030 N N . VAL A 1 263 ? -10.189 10.223 32.743 1.00 92.00 263 VAL A N 1
ATOM 2031 C CA . VAL A 1 263 ? -9.234 9.206 32.260 1.00 92.00 263 VAL A CA 1
ATOM 2032 C C . VAL A 1 263 ? -7.929 9.813 31.724 1.00 92.00 263 VAL A C 1
ATOM 2034 O O . VAL A 1 263 ? -7.111 9.116 31.123 1.00 92.00 263 VAL A O 1
ATOM 2037 N N . GLY A 1 264 ? -7.691 11.109 31.943 1.00 92.25 264 GLY A N 1
ATOM 2038 C CA . GLY A 1 264 ? -6.446 11.779 31.576 1.00 92.25 264 GLY A CA 1
ATOM 2039 C C . GLY A 1 264 ? -6.315 12.065 30.080 1.00 92.25 264 GLY A C 1
ATOM 2040 O O . GLY A 1 264 ? -5.235 11.893 29.508 1.00 92.25 264 GLY A O 1
ATOM 2041 N N . VAL A 1 265 ? -7.396 12.473 29.418 1.00 95.25 265 VAL A N 1
ATOM 2042 C CA . VAL A 1 265 ? -7.409 12.880 28.008 1.00 95.25 265 VAL A CA 1
ATOM 2043 C C . VAL A 1 265 ? -8.164 14.198 27.852 1.00 95.25 265 VAL A C 1
ATOM 2045 O O . VAL A 1 265 ? -9.245 14.380 28.390 1.00 95.25 265 VAL A O 1
ATOM 2048 N N . VAL A 1 266 ? -7.613 15.132 27.082 1.00 94.62 266 VAL A N 1
ATOM 2049 C CA . VAL A 1 266 ? -8.312 16.365 26.685 1.00 94.62 266 VAL A CA 1
ATOM 2050 C C . VAL A 1 266 ? -8.729 16.243 25.230 1.00 94.62 266 VAL A C 1
ATOM 2052 O O . VAL A 1 266 ? -7.925 15.827 24.394 1.00 94.62 266 VAL A O 1
ATOM 2055 N N . VAL A 1 267 ? -9.964 16.623 24.912 1.00 94.38 267 VAL A N 1
ATOM 2056 C CA . VAL A 1 267 ? -10.477 16.664 23.540 1.00 94.38 267 VAL A CA 1
ATOM 2057 C C . VAL A 1 267 ? -10.804 18.095 23.129 1.00 94.38 267 VAL A C 1
ATOM 2059 O O . VAL A 1 267 ? -11.338 18.876 23.906 1.00 94.38 267 VAL A O 1
ATOM 2062 N N . GLU A 1 268 ? -10.479 18.437 21.887 1.00 90.88 268 GLU A N 1
ATOM 2063 C CA . GLU A 1 268 ? -10.783 19.730 21.276 1.00 90.88 268 GLU A CA 1
ATOM 2064 C C . GLU A 1 268 ? -11.468 19.524 19.924 1.00 90.88 268 GLU A C 1
ATOM 2066 O O . GLU A 1 268 ? -10.990 18.744 19.085 1.00 90.88 268 GLU A O 1
ATOM 2071 N N . GLN A 1 269 ? -12.541 20.277 19.680 1.00 90.12 269 GLN A N 1
ATOM 2072 C CA . GLN A 1 269 ? -13.147 20.390 18.355 1.00 90.12 269 GLN A CA 1
ATOM 2073 C C . GLN A 1 269 ? -12.324 21.329 17.463 1.00 90.12 269 GLN A C 1
ATOM 2075 O O . GLN A 1 269 ? -11.765 22.333 17.905 1.00 90.12 269 GLN A O 1
ATOM 2080 N N . ARG A 1 270 ? -12.222 20.996 16.176 1.00 77.31 270 ARG A N 1
ATOM 2081 C CA . ARG A 1 270 ? -11.384 21.687 15.193 1.00 77.31 270 ARG A CA 1
ATOM 2082 C C . ARG A 1 270 ? -12.026 21.681 13.805 1.00 77.31 270 ARG A C 1
ATOM 2084 O O . ARG A 1 270 ? -12.640 20.703 13.388 1.00 77.31 270 ARG A O 1
ATOM 2091 N N . GLY A 1 271 ? -11.726 22.726 13.032 1.00 67.38 271 GLY A N 1
ATOM 2092 C CA . GLY A 1 271 ? -12.041 22.826 11.606 1.00 67.38 271 GLY A CA 1
ATOM 2093 C C . GLY A 1 271 ? -13.299 23.643 11.340 1.00 67.38 271 GLY A C 1
ATOM 2094 O O . GLY A 1 271 ? -14.065 23.949 12.250 1.00 67.38 271 GLY A O 1
ATOM 2095 N N . GLU A 1 272 ? -13.495 24.017 10.079 1.00 49.72 272 GLU A N 1
ATOM 2096 C CA . GLU A 1 272 ? -14.696 24.730 9.652 1.00 49.72 272 GLU A CA 1
ATOM 2097 C C . GLU A 1 272 ? -15.907 23.808 9.879 1.00 49.72 272 GLU A C 1
ATOM 2099 O O . GLU A 1 272 ? -15.933 22.680 9.384 1.00 49.72 272 GLU A O 1
ATOM 2104 N N . LYS A 1 273 ? -16.870 24.264 10.692 1.00 62.25 273 LYS A N 1
ATOM 2105 C CA . LYS A 1 273 ? -18.022 23.491 11.206 1.00 62.25 273 LYS A CA 1
ATOM 2106 C C . LYS A 1 273 ? -17.728 22.431 12.288 1.00 62.25 273 LYS A C 1
ATOM 2108 O O . LYS A 1 273 ? -18.584 21.591 12.526 1.00 62.25 273 LYS A O 1
ATOM 2113 N N . GLY A 1 274 ? -16.553 22.422 12.928 1.00 61.56 274 GLY A N 1
ATOM 2114 C CA . GLY A 1 274 ? -16.300 21.596 14.127 1.00 61.56 274 GLY A CA 1
ATOM 2115 C C . GLY A 1 274 ? -16.182 20.077 13.912 1.00 61.56 274 GLY A C 1
ATOM 2116 O O . GLY A 1 274 ? -16.019 19.340 14.877 1.00 61.56 274 GLY A O 1
ATOM 2117 N N . ARG A 1 275 ? -16.194 19.585 12.662 1.00 71.50 275 ARG A N 1
ATOM 2118 C CA . ARG A 1 275 ? -16.221 18.137 12.358 1.00 71.50 275 ARG A CA 1
ATOM 2119 C C . ARG A 1 275 ? -14.941 17.352 12.685 1.00 71.50 275 ARG A C 1
ATOM 2121 O O . ARG A 1 275 ? -14.922 16.132 12.544 1.00 71.50 275 ARG A O 1
ATOM 2128 N N . GLY A 1 276 ? -13.844 18.011 13.053 1.00 84.25 276 GLY A N 1
ATOM 2129 C CA . GLY A 1 276 ? -12.589 17.344 13.402 1.00 84.25 276 GLY A CA 1
ATOM 2130 C C . GLY A 1 276 ? -12.356 17.313 14.908 1.00 84.25 276 GLY A C 1
ATOM 2131 O O . GLY A 1 276 ? -12.407 18.356 15.544 1.00 84.25 276 GLY A O 1
ATOM 2132 N N . LEU A 1 277 ? -11.991 16.157 15.467 1.00 91.12 277 LEU A N 1
ATOM 2133 C CA . LEU A 1 277 ? -11.572 16.048 16.870 1.00 91.12 277 LEU A CA 1
ATOM 2134 C C . LEU A 1 277 ? -10.057 15.890 16.996 1.00 91.12 277 LEU A C 1
ATOM 2136 O O . LEU A 1 277 ? -9.387 15.258 16.166 1.00 91.12 277 LEU A O 1
ATOM 2140 N N . THR A 1 278 ? -9.503 16.488 18.045 1.00 93.38 278 THR A N 1
ATOM 2141 C CA . THR A 1 278 ? -8.103 16.321 18.426 1.00 93.38 278 THR A CA 1
ATOM 2142 C C . THR A 1 278 ? -8.009 15.953 19.897 1.00 93.38 278 THR A C 1
ATOM 2144 O O . THR A 1 278 ? -8.562 16.652 20.734 1.00 93.38 278 THR A O 1
ATOM 2147 N N . TYR A 1 279 ? -7.279 14.882 20.195 1.00 94.94 279 TYR A N 1
ATOM 2148 C CA . TYR A 1 279 ? -7.104 14.342 21.538 1.00 94.94 279 TYR A CA 1
ATOM 2149 C C . TYR A 1 279 ? -5.685 14.603 22.034 1.00 94.94 279 TYR A C 1
ATOM 2151 O O . TYR A 1 279 ? -4.726 14.539 21.260 1.00 94.94 279 TYR A O 1
ATOM 2159 N N . GLN A 1 280 ? -5.544 14.891 23.320 1.00 94.69 280 GLN A N 1
ATOM 2160 C CA . GLN A 1 280 ? -4.277 15.155 23.992 1.00 94.69 280 GLN A CA 1
ATOM 2161 C C . GLN A 1 280 ? -4.187 14.280 25.235 1.00 94.69 280 GLN A C 1
ATOM 2163 O O . GLN A 1 280 ? -5.064 14.329 26.092 1.00 94.69 280 GLN A O 1
ATOM 2168 N N . MET A 1 281 ? -3.140 13.463 25.323 1.00 94.31 281 MET A N 1
ATOM 2169 C CA . MET A 1 281 ? -2.918 12.600 26.482 1.00 94.31 281 MET A CA 1
ATOM 2170 C C . MET A 1 281 ? -2.316 13.412 27.633 1.00 94.31 281 MET A C 1
ATOM 2172 O O . MET A 1 281 ? -1.204 13.922 27.499 1.00 94.31 281 MET A O 1
ATOM 2176 N N . LYS A 1 282 ? -3.012 13.488 28.772 1.00 92.94 282 LYS A N 1
ATOM 2177 C CA . LYS A 1 282 ? -2.420 13.955 30.029 1.00 92.94 282 LYS A CA 1
ATOM 2178 C C . LYS A 1 282 ? -1.595 12.821 30.625 1.00 92.94 282 LYS A C 1
ATOM 2180 O O . LYS A 1 282 ? -2.107 11.729 30.880 1.00 92.94 282 LYS A O 1
ATOM 2185 N N . ARG A 1 283 ? -0.299 13.059 30.786 1.00 90.06 283 ARG A N 1
ATOM 2186 C CA . ARG A 1 283 ? 0.658 12.068 31.298 1.00 90.06 283 ARG A CA 1
ATOM 2187 C C . ARG A 1 283 ? 0.678 12.154 32.822 1.00 90.06 283 ARG A C 1
ATOM 2189 O O . ARG A 1 283 ? 0.398 13.218 33.355 1.00 90.06 283 ARG A O 1
ATOM 2196 N N . ARG A 1 284 ? 0.960 11.073 33.539 1.00 87.94 284 ARG A N 1
ATOM 2197 C CA . ARG A 1 284 ? 1.145 11.136 34.999 1.00 87.94 284 ARG A CA 1
ATOM 2198 C C . ARG A 1 284 ? 2.555 11.600 35.365 1.00 87.94 284 ARG A C 1
ATOM 2200 O O . ARG A 1 284 ? 3.521 11.154 34.753 1.00 87.94 284 ARG A O 1
ATOM 2207 N N . GLY A 1 285 ? 2.681 12.511 36.321 1.00 83.75 285 GLY A N 1
ATOM 2208 C CA . GLY A 1 285 ? 3.944 12.950 36.906 1.00 83.75 285 GLY A CA 1
ATOM 2209 C C . GLY A 1 285 ? 4.508 11.930 37.896 1.00 83.75 285 GLY A C 1
ATOM 2210 O O . GLY A 1 285 ? 3.918 10.876 38.132 1.00 83.75 285 GLY A O 1
ATOM 2211 N N . ALA A 1 286 ? 5.662 12.249 38.486 1.00 75.44 286 ALA A N 1
ATOM 2212 C CA . ALA A 1 286 ? 6.287 11.420 39.526 1.00 75.44 286 ALA A CA 1
ATOM 2213 C C . ALA A 1 286 ? 5.476 11.396 40.842 1.00 75.44 286 ALA A C 1
ATOM 2215 O O . ALA A 1 286 ? 5.624 10.491 41.655 1.00 75.44 286 ALA A O 1
ATOM 2216 N N . ASP A 1 287 ? 4.610 12.387 41.033 1.00 76.81 287 ASP A N 1
ATOM 2217 C CA . ASP A 1 287 ? 3.621 12.518 42.106 1.00 76.81 287 ASP A CA 1
ATOM 2218 C C . ASP A 1 287 ? 2.321 11.739 41.833 1.00 76.81 287 ASP A C 1
ATOM 2220 O O . ASP A 1 287 ? 1.454 11.662 42.700 1.00 76.81 287 ASP A O 1
ATOM 2224 N N . GLY A 1 288 ? 2.186 11.136 40.647 1.00 75.81 288 GLY A N 1
ATOM 2225 C CA . GLY A 1 288 ? 0.994 10.400 40.223 1.00 75.81 288 GLY A CA 1
ATOM 2226 C C . GLY A 1 288 ? -0.131 11.280 39.673 1.00 75.81 288 GLY A C 1
ATOM 2227 O O . GLY A 1 288 ? -1.081 10.739 39.101 1.00 75.81 288 GLY A O 1
ATOM 2228 N N . GLU A 1 289 ? -0.001 12.604 39.777 1.00 84.75 289 GLU A N 1
ATOM 2229 C CA . GLU A 1 289 ? -0.952 13.582 39.250 1.00 84.75 289 GLU A CA 1
ATOM 2230 C C . GLU A 1 289 ? -0.793 13.762 37.739 1.00 84.75 289 GLU A C 1
ATOM 2232 O O . GLU A 1 289 ? 0.260 13.498 37.157 1.00 84.75 289 GLU A O 1
ATOM 2237 N N . TYR A 1 290 ? -1.846 14.215 37.063 1.00 87.75 290 TYR A N 1
ATOM 2238 C CA . TYR A 1 290 ? -1.768 14.485 35.630 1.00 87.75 290 TYR A CA 1
ATOM 2239 C C . TYR A 1 290 ? -1.003 15.784 35.345 1.00 87.75 290 TYR A C 1
ATOM 2241 O O . TYR A 1 290 ? -1.393 16.859 35.792 1.00 87.75 290 TYR A O 1
ATOM 2249 N N . ILE A 1 291 ? 0.042 15.700 34.522 1.00 88.50 291 ILE A N 1
ATOM 2250 C CA . ILE A 1 291 ? 0.770 16.860 34.005 1.00 88.50 291 ILE A CA 1
ATOM 2251 C C . ILE A 1 291 ? 0.082 17.436 32.765 1.00 88.50 291 ILE A C 1
ATOM 2253 O O . ILE A 1 291 ? -0.560 16.716 31.988 1.00 88.50 291 ILE A O 1
ATOM 2257 N N . GLU A 1 292 ? 0.269 18.740 32.552 1.00 83.88 292 GLU A N 1
ATOM 2258 C CA . GLU A 1 292 ? -0.241 19.422 31.364 1.00 83.88 292 GLU A CA 1
ATOM 2259 C C . GLU A 1 292 ? 0.351 18.814 30.077 1.00 83.88 292 GLU A C 1
ATOM 2261 O O . GLU A 1 292 ? 1.563 18.565 29.996 1.00 83.88 292 GLU A O 1
ATOM 2266 N N . PRO A 1 293 ? -0.489 18.540 29.063 1.00 85.75 293 PRO A N 1
ATOM 2267 C CA . PRO A 1 293 ? -0.060 17.861 27.858 1.00 85.75 293 PRO A CA 1
ATOM 2268 C C . PRO A 1 293 ? 0.842 18.767 27.021 1.00 85.75 293 PRO A C 1
ATOM 2270 O O . PRO A 1 293 ? 0.587 19.952 26.810 1.00 85.75 293 PRO A O 1
ATOM 2273 N N . SER A 1 294 ? 1.909 18.182 26.486 1.00 84.75 294 SER A N 1
ATOM 2274 C CA . SER A 1 294 ? 2.795 18.863 25.547 1.00 84.75 294 SER A CA 1
ATOM 2275 C C . SER A 1 294 ? 2.257 18.752 24.112 1.00 84.75 294 SER A C 1
ATOM 2277 O O . SER A 1 294 ? 1.482 17.841 23.804 1.00 84.75 294 SER A O 1
ATOM 2279 N N . PRO A 1 295 ? 2.727 19.577 23.154 1.00 83.25 295 PRO A N 1
ATOM 2280 C CA . PRO A 1 295 ? 2.372 19.409 21.740 1.00 83.25 295 PRO A CA 1
ATOM 2281 C C . PRO A 1 295 ? 2.674 18.002 21.188 1.00 83.25 295 PRO A C 1
ATOM 2283 O O . PRO A 1 295 ? 2.014 17.543 20.252 1.00 83.25 295 PRO A O 1
ATOM 2286 N N . GLY A 1 296 ? 3.648 17.298 21.782 1.00 83.94 296 GLY A N 1
ATOM 2287 C CA . GLY A 1 296 ? 4.008 15.919 21.449 1.00 83.94 296 GLY A CA 1
ATOM 2288 C C . GLY A 1 296 ? 2.958 14.876 21.845 1.00 83.94 296 GLY A C 1
ATOM 2289 O O . GLY A 1 296 ? 2.945 13.791 21.256 1.00 83.94 296 GLY A O 1
ATOM 2290 N N . ASP A 1 297 ? 2.036 15.224 22.744 1.00 89.06 297 ASP A N 1
ATOM 2291 C CA . ASP A 1 297 ? 0.989 14.349 23.289 1.00 89.06 297 ASP A CA 1
ATOM 2292 C C . ASP A 1 297 ? -0.330 14.434 22.497 1.00 89.06 297 ASP A C 1
ATOM 2294 O O . ASP A 1 297 ? -1.302 13.730 22.782 1.00 89.06 297 ASP A O 1
ATOM 2298 N N . ARG A 1 298 ? -0.359 15.281 21.459 1.00 91.75 298 ARG A N 1
ATOM 2299 C CA . ARG A 1 298 ? -1.548 15.601 20.664 1.00 91.75 298 ARG A CA 1
ATOM 2300 C C . ARG A 1 298 ? -1.704 14.705 19.442 1.00 91.75 298 ARG A C 1
ATOM 2302 O O . ARG A 1 298 ? -0.802 14.631 18.605 1.00 91.75 298 ARG A O 1
ATOM 2309 N N . ARG A 1 299 ? -2.865 14.076 19.254 1.00 91.94 299 ARG A N 1
ATOM 2310 C CA . ARG A 1 299 ? -3.197 13.259 18.074 1.00 91.94 299 ARG A CA 1
ATOM 2311 C C . ARG A 1 299 ? -4.566 13.618 17.510 1.00 91.94 299 ARG A C 1
ATOM 2313 O O . ARG A 1 299 ? -5.519 13.874 18.231 1.00 91.94 299 ARG A O 1
ATOM 2320 N N . ARG A 1 300 ? -4.659 13.640 16.180 1.00 89.25 300 ARG A N 1
ATOM 2321 C CA . ARG A 1 300 ? -5.926 13.868 15.470 1.00 89.25 300 ARG A CA 1
ATOM 2322 C C . ARG A 1 300 ? -6.765 12.593 15.501 1.00 89.25 300 ARG A C 1
ATOM 2324 O O . ARG A 1 300 ? -6.195 11.516 15.339 1.00 89.25 300 ARG A O 1
ATOM 2331 N N . ALA A 1 301 ? -8.086 12.728 15.590 1.00 86.50 301 ALA A N 1
ATOM 2332 C CA . ALA A 1 301 ? -9.036 11.617 15.504 1.00 86.50 301 ALA A CA 1
ATOM 2333 C C . ALA A 1 301 ? -8.762 10.683 14.316 1.00 86.50 301 ALA A C 1
ATOM 2335 O O . ALA A 1 301 ? -8.657 9.473 14.481 1.00 86.50 301 ALA A O 1
ATOM 2336 N N . SER A 1 302 ? -8.485 11.257 13.140 1.00 81.38 302 SER A N 1
ATOM 2337 C CA . SER A 1 302 ? -8.192 10.495 11.919 1.00 81.38 302 SER A CA 1
ATOM 2338 C C . SER A 1 302 ? -6.952 9.598 11.998 1.00 81.38 302 SER A C 1
ATOM 2340 O O . SER A 1 302 ? -6.796 8.710 11.168 1.00 81.38 302 SER A O 1
ATOM 2342 N N . ARG A 1 303 ? -6.053 9.822 12.966 1.00 81.62 303 ARG A N 1
ATOM 2343 C CA . ARG A 1 303 ? -4.898 8.949 13.229 1.00 81.62 303 ARG A CA 1
ATOM 2344 C C . ARG A 1 303 ? -5.225 7.844 14.235 1.00 81.62 303 ARG A C 1
ATOM 2346 O O . ARG A 1 303 ? -4.540 6.833 14.239 1.00 81.62 303 ARG A O 1
ATOM 2353 N N . LEU A 1 304 ? -6.211 8.057 15.104 1.00 82.12 304 LEU A N 1
ATOM 2354 C CA . LEU A 1 304 ? -6.558 7.154 16.205 1.00 82.12 304 LEU A CA 1
ATOM 2355 C C . LEU A 1 304 ? -7.518 6.043 15.766 1.00 82.12 304 LEU A C 1
ATOM 2357 O O . LEU A 1 304 ? -7.520 4.979 16.375 1.00 82.12 304 LEU A O 1
ATOM 2361 N N . GLY A 1 305 ? -8.268 6.268 14.688 1.00 81.44 305 GLY A N 1
ATOM 2362 C CA . GLY A 1 305 ? -9.208 5.310 14.113 1.00 81.44 305 GLY A CA 1
ATOM 2363 C C . GLY A 1 305 ? -10.633 5.854 14.101 1.00 81.44 305 GLY A C 1
ATOM 2364 O O . GLY A 1 305 ? -10.906 6.927 14.639 1.00 81.44 305 GLY A O 1
ATOM 2365 N N . ARG A 1 306 ? -11.553 5.106 13.478 1.00 81.94 306 ARG A N 1
ATOM 2366 C CA . ARG A 1 306 ? -12.959 5.519 13.312 1.00 81.94 306 ARG A CA 1
ATOM 2367 C C . ARG A 1 306 ? -13.648 5.797 14.649 1.00 81.94 306 ARG A C 1
ATOM 2369 O O . ARG A 1 306 ? -14.395 6.761 14.739 1.00 81.94 306 ARG A O 1
ATOM 2376 N N . PHE A 1 307 ? -13.341 5.014 15.683 1.00 84.50 307 PHE A N 1
ATOM 2377 C CA . PHE A 1 307 ? -13.970 5.157 16.997 1.00 84.50 307 PHE A CA 1
ATOM 2378 C C . PHE A 1 307 ? -13.720 6.520 17.664 1.00 84.50 307 PHE A C 1
ATOM 2380 O O . PHE A 1 307 ? -14.516 6.954 18.481 1.00 84.50 307 PHE A O 1
ATOM 2387 N N . ALA A 1 308 ? -12.631 7.207 17.306 1.00 88.75 308 ALA A N 1
ATOM 2388 C CA . ALA A 1 308 ? -12.290 8.528 17.831 1.00 88.75 308 ALA A CA 1
ATOM 2389 C C . ALA A 1 308 ? -12.836 9.681 16.961 1.00 88.75 308 ALA A C 1
ATOM 2391 O O . ALA A 1 308 ? -12.525 10.845 17.204 1.00 88.75 308 ALA A O 1
ATOM 2392 N N . MET A 1 309 ? -13.569 9.388 15.884 1.00 90.00 309 MET A N 1
ATOM 2393 C CA . MET A 1 309 ? -14.149 10.409 15.005 1.00 90.00 309 MET A CA 1
ATOM 2394 C C . MET A 1 309 ? -15.446 10.966 15.600 1.00 90.00 309 MET A C 1
ATOM 2396 O O . MET A 1 309 ? -16.153 10.256 16.310 1.00 90.00 309 MET A O 1
ATOM 2400 N N . LEU A 1 310 ? -15.777 12.220 15.264 1.00 89.00 310 LEU A N 1
ATOM 2401 C CA . LEU A 1 310 ? -16.963 12.906 15.791 1.00 89.00 310 LEU A CA 1
ATOM 2402 C C . LEU A 1 310 ? -18.253 12.121 15.533 1.00 89.00 310 LEU A C 1
ATOM 2404 O O . LEU A 1 310 ? -19.028 11.958 16.462 1.00 89.00 310 LEU A O 1
ATOM 2408 N N . ASP A 1 311 ? -18.424 11.571 14.328 1.00 86.06 311 ASP A N 1
ATOM 2409 C CA . ASP A 1 311 ? -19.615 10.793 13.971 1.00 86.06 311 ASP A CA 1
ATOM 2410 C C . ASP A 1 311 ? -19.854 9.628 14.969 1.00 86.06 311 ASP A C 1
ATOM 2412 O O . ASP A 1 311 ? -20.971 9.436 15.439 1.00 86.06 311 ASP A O 1
ATOM 2416 N N . GLN A 1 312 ? -18.802 8.910 15.397 1.00 88.38 312 GLN A N 1
ATOM 2417 C CA . GLN A 1 312 ? -18.941 7.829 16.389 1.00 88.38 312 GLN A CA 1
ATOM 2418 C C . GLN A 1 312 ? -19.241 8.357 17.799 1.00 88.38 312 GLN A C 1
ATOM 2420 O O . GLN A 1 312 ? -19.987 7.737 18.563 1.00 88.38 312 GLN A O 1
ATOM 2425 N N . VAL A 1 313 ? -18.638 9.490 18.168 1.00 90.88 313 VAL A N 1
ATOM 2426 C CA . VAL A 1 313 ? -18.884 10.146 19.459 1.00 90.88 313 VAL A CA 1
ATOM 2427 C C . VAL A 1 313 ? -20.340 10.610 19.532 1.00 90.88 313 VAL A C 1
ATOM 2429 O O . VAL A 1 313 ? -21.003 10.370 20.535 1.00 90.88 313 VAL A O 1
ATOM 2432 N N . GLU A 1 314 ? -20.866 11.193 18.455 1.00 92.12 314 GLU A N 1
ATOM 2433 C CA . GLU A 1 314 ? -22.265 11.608 18.331 1.00 92.12 314 GLU A CA 1
ATOM 2434 C C . GLU A 1 314 ? -23.226 10.415 18.404 1.00 92.12 314 GLU A C 1
ATOM 2436 O O . GLU A 1 314 ? -24.201 10.474 19.150 1.00 92.12 314 GLU A O 1
ATOM 2441 N N . GLU A 1 315 ? -22.933 9.307 17.714 1.00 91.81 315 GLU A N 1
ATOM 2442 C CA . GLU A 1 315 ? -23.696 8.055 17.846 1.00 91.81 315 GLU A CA 1
ATOM 2443 C C . GLU A 1 315 ? -23.724 7.562 19.303 1.00 91.81 315 GLU A C 1
ATOM 2445 O O . GLU A 1 315 ? -24.769 7.162 19.822 1.00 91.81 315 GLU A O 1
ATOM 2450 N N . THR A 1 316 ? -22.585 7.627 19.996 1.00 91.44 316 THR A N 1
ATOM 2451 C CA . THR A 1 316 ? -22.474 7.205 21.401 1.00 91.44 316 THR A CA 1
ATOM 2452 C C . THR A 1 316 ? -23.269 8.122 22.330 1.00 91.44 316 THR A C 1
ATOM 2454 O O . THR A 1 316 ? -23.984 7.642 23.210 1.00 91.44 316 THR A O 1
ATOM 2457 N N . ILE A 1 317 ? -23.207 9.433 22.098 1.00 93.88 317 ILE A N 1
ATOM 2458 C CA . ILE A 1 317 ? -24.001 10.435 22.811 1.00 93.88 317 ILE A CA 1
ATOM 2459 C C . ILE A 1 317 ? -25.498 10.175 22.611 1.00 93.88 317 ILE A C 1
ATOM 2461 O O . ILE A 1 317 ? -26.254 10.148 23.581 1.00 93.88 317 ILE A O 1
ATOM 2465 N N . GLN A 1 318 ? -25.931 9.925 21.373 1.00 92.56 318 GLN A N 1
ATOM 2466 C CA . GLN A 1 318 ? -27.329 9.621 21.062 1.00 92.56 318 GLN A CA 1
ATOM 2467 C C . GLN A 1 318 ? -27.795 8.336 21.749 1.00 92.56 318 GLN A C 1
ATOM 2469 O O . GLN A 1 318 ? -28.873 8.317 22.344 1.00 92.56 318 GLN A O 1
ATOM 2474 N N . ARG A 1 319 ? -26.974 7.281 21.726 1.00 93.38 319 ARG A N 1
ATOM 2475 C CA . ARG A 1 319 ? -27.230 6.034 22.459 1.00 93.38 319 ARG A CA 1
ATOM 2476 C C . ARG A 1 319 ? -27.421 6.303 23.953 1.00 93.38 319 ARG A C 1
ATOM 2478 O O . ARG A 1 319 ? -28.400 5.841 24.533 1.00 93.38 319 ARG A O 1
ATOM 2485 N N . ASN A 1 320 ? -26.522 7.062 24.576 1.00 92.88 320 ASN A N 1
ATOM 2486 C CA . ASN A 1 320 ? -26.619 7.385 25.999 1.00 92.88 320 ASN A CA 1
ATOM 2487 C C . ASN A 1 320 ? -27.853 8.244 26.312 1.00 92.88 320 ASN A C 1
ATOM 2489 O O . ASN A 1 320 ? -28.538 7.988 27.299 1.00 92.88 320 ASN A O 1
ATOM 2493 N N . ALA A 1 321 ? -28.196 9.203 25.448 1.00 91.06 321 ALA A N 1
ATOM 2494 C CA . ALA A 1 321 ? -29.412 10.003 25.578 1.00 91.06 321 ALA A CA 1
ATOM 2495 C C . ALA A 1 321 ? -30.682 9.138 25.493 1.00 91.06 321 ALA A C 1
ATOM 2497 O O . ALA A 1 321 ? -31.618 9.333 26.269 1.00 91.06 321 ALA A O 1
ATOM 2498 N N . GLN A 1 322 ? -30.709 8.138 24.606 1.00 89.94 322 GLN A N 1
ATOM 2499 C CA . GLN A 1 322 ? -31.809 7.172 24.523 1.00 89.94 322 GLN A CA 1
ATOM 2500 C C . GLN A 1 322 ? -31.905 6.303 25.781 1.00 89.94 322 GLN A C 1
ATOM 2502 O O . GLN A 1 322 ? -33.003 6.114 26.300 1.00 89.94 322 GLN A O 1
ATOM 2507 N N . LEU A 1 323 ? -30.776 5.810 26.299 1.00 89.75 323 LEU A N 1
ATOM 2508 C CA . LEU A 1 323 ? -30.744 5.042 27.548 1.00 89.75 323 LEU A CA 1
ATOM 2509 C C . LEU A 1 323 ? -31.238 5.882 28.734 1.00 89.75 323 LEU A C 1
ATOM 2511 O O . LEU A 1 323 ? -32.052 5.406 29.524 1.00 89.75 323 LEU A O 1
ATOM 2515 N N . ALA A 1 324 ? -30.819 7.146 28.821 1.00 87.94 324 ALA A N 1
ATOM 2516 C CA . ALA A 1 324 ? -31.294 8.080 29.838 1.00 87.94 324 ALA A CA 1
ATOM 2517 C C . AL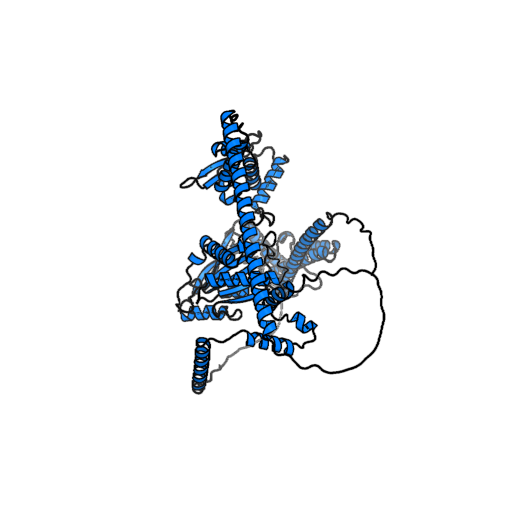A A 1 324 ? -32.807 8.342 29.714 1.00 87.94 324 ALA A C 1
ATOM 2519 O O . ALA A 1 324 ? -33.519 8.337 30.717 1.00 87.94 324 ALA A O 1
ATOM 2520 N N . ALA A 1 325 ? -33.322 8.500 28.491 1.00 85.38 325 ALA A N 1
ATOM 2521 C CA . ALA A 1 325 ? -34.752 8.676 28.240 1.00 85.38 325 ALA A CA 1
ATOM 2522 C C . ALA A 1 325 ? -35.583 7.425 28.586 1.00 85.38 325 ALA A C 1
ATOM 2524 O O . ALA A 1 325 ? -36.709 7.550 29.059 1.00 85.38 325 ALA A O 1
ATOM 2525 N N . GLN A 1 326 ? -35.038 6.223 28.379 1.00 82.81 326 GLN A N 1
ATOM 2526 C CA . GLN A 1 326 ? -35.691 4.960 28.747 1.00 82.81 326 GLN A CA 1
ATOM 2527 C C . GLN A 1 326 ? -35.675 4.708 30.260 1.00 82.81 326 GLN A C 1
ATOM 2529 O O . GLN A 1 326 ? -36.621 4.127 30.790 1.00 82.81 326 GLN A O 1
ATOM 2534 N N . ALA A 1 327 ? -34.616 5.144 30.947 1.00 78.31 327 ALA A N 1
ATOM 2535 C CA . ALA A 1 327 ? -34.486 5.050 32.398 1.00 78.31 327 ALA A CA 1
ATOM 2536 C C . ALA A 1 327 ? -35.301 6.119 33.146 1.00 78.31 327 ALA A C 1
ATOM 2538 O O . ALA A 1 327 ? -35.566 5.964 34.340 1.00 78.31 327 ALA A O 1
ATOM 2539 N N . ALA A 1 328 ? -35.710 7.198 32.469 1.00 73.25 328 ALA A N 1
ATOM 2540 C CA . ALA A 1 328 ? -36.578 8.205 33.056 1.00 73.25 328 ALA A CA 1
ATOM 2541 C C . ALA A 1 328 ? -37.926 7.568 33.450 1.00 73.25 328 ALA A C 1
ATOM 2543 O O . ALA A 1 328 ? -38.541 6.869 32.636 1.00 73.25 328 ALA A O 1
ATOM 2544 N N . PRO A 1 329 ? -38.422 7.796 34.681 1.00 64.81 329 PRO A N 1
ATOM 2545 C CA . PRO A 1 329 ? -39.716 7.273 35.088 1.00 64.81 329 PRO A CA 1
ATOM 2546 C C . PRO A 1 329 ? -40.782 7.829 34.144 1.00 64.81 329 PRO A C 1
ATOM 2548 O O . PRO A 1 329 ? -40.988 9.043 34.072 1.00 64.81 329 PRO A O 1
ATOM 2551 N N . LYS A 1 330 ? -41.452 6.939 33.398 1.00 61.50 330 LYS A N 1
ATOM 2552 C CA . LYS A 1 330 ? -42.595 7.330 32.567 1.00 61.50 330 LYS A CA 1
ATOM 2553 C C . LYS A 1 330 ? -43.583 8.078 33.468 1.00 61.50 330 LYS A C 1
ATOM 2555 O O . LYS A 1 330 ? -43.913 7.550 34.535 1.00 61.50 330 LYS A O 1
ATOM 2560 N N . PRO A 1 331 ? -44.057 9.279 33.085 1.00 56.78 331 PRO A N 1
ATOM 2561 C CA . PRO A 1 331 ? -45.070 9.969 33.869 1.00 56.78 331 PRO A CA 1
ATOM 2562 C C . PRO A 1 331 ? -46.254 9.017 34.033 1.00 56.78 331 PRO A C 1
ATOM 2564 O O . PRO A 1 331 ? -46.709 8.425 33.051 1.00 56.78 331 PRO A O 1
ATOM 2567 N N . ALA A 1 332 ? -46.695 8.814 35.276 1.00 54.94 332 ALA A N 1
ATOM 2568 C CA . ALA A 1 332 ? -47.804 7.921 35.575 1.00 54.94 332 ALA A CA 1
ATOM 2569 C C . ALA A 1 332 ? -48.998 8.316 34.697 1.00 54.94 332 ALA A C 1
ATOM 2571 O O . ALA A 1 332 ? -49.524 9.424 34.823 1.00 54.94 332 ALA A O 1
ATOM 2572 N N . MET A 1 333 ? -49.386 7.435 33.768 1.00 59.34 333 MET A N 1
ATOM 2573 C CA . MET A 1 333 ? -50.533 7.683 32.903 1.00 59.34 333 MET A CA 1
ATOM 2574 C C . MET A 1 333 ? -51.758 7.879 33.791 1.00 59.34 333 MET A C 1
ATOM 2576 O O . MET A 1 333 ? -52.085 7.029 34.620 1.00 59.34 333 MET A O 1
ATOM 2580 N N . SER A 1 334 ? -52.441 9.008 33.625 1.00 72.06 334 SER A N 1
ATOM 2581 C CA . SER A 1 334 ? -53.709 9.238 34.311 1.00 72.06 334 SER A CA 1
ATOM 2582 C C . SER A 1 334 ? -54.715 8.143 33.933 1.00 72.06 334 SER A C 1
ATOM 2584 O O . SER A 1 334 ? -54.681 7.591 32.829 1.00 72.06 334 SER A O 1
ATOM 2586 N N . ALA A 1 335 ? -55.668 7.849 34.819 1.00 66.69 335 ALA A N 1
ATOM 2587 C CA . ALA A 1 335 ? -56.720 6.864 34.553 1.00 66.69 335 ALA A CA 1
ATOM 2588 C C . ALA A 1 335 ? -57.515 7.156 33.259 1.00 66.69 335 ALA A C 1
ATOM 2590 O O . ALA A 1 335 ? -58.036 6.238 32.630 1.00 66.69 335 ALA A O 1
ATOM 2591 N N . ALA A 1 336 ? -57.573 8.422 32.831 1.00 68.38 336 ALA A N 1
ATOM 2592 C CA . ALA A 1 336 ? -58.166 8.822 31.557 1.00 68.38 336 ALA A CA 1
ATOM 2593 C C . ALA A 1 336 ? -57.327 8.372 30.347 1.00 68.38 336 ALA A C 1
ATOM 2595 O O . ALA A 1 336 ? -57.878 7.872 29.370 1.00 68.38 336 ALA A O 1
ATOM 2596 N N . GLN A 1 337 ? -55.999 8.482 30.430 1.00 71.19 337 GLN A N 1
ATOM 2597 C CA . GLN A 1 337 ? -55.087 8.049 29.368 1.00 71.19 337 GLN A CA 1
ATOM 2598 C C . GLN A 1 337 ? -55.037 6.521 29.245 1.00 71.19 337 GLN A C 1
ATOM 2600 O O . GLN A 1 337 ? -54.976 6.009 28.131 1.00 71.19 337 GLN A O 1
ATOM 2605 N N . MET A 1 338 ? -55.140 5.785 30.360 1.00 67.62 338 MET A N 1
ATOM 2606 C CA . MET A 1 338 ? -55.264 4.319 30.321 1.00 67.62 338 MET A CA 1
ATOM 2607 C C . MET A 1 338 ? -56.559 3.867 29.635 1.00 67.62 338 MET A C 1
ATOM 2609 O O . MET A 1 338 ? -56.531 2.943 28.826 1.00 67.62 338 MET A O 1
ATOM 2613 N N . ARG A 1 339 ? -57.687 4.546 29.895 1.00 73.62 339 ARG A N 1
ATOM 2614 C CA . ARG A 1 339 ? -58.966 4.247 29.227 1.00 73.62 339 ARG A CA 1
ATOM 2615 C C . ARG A 1 339 ? -58.924 4.535 27.727 1.00 73.62 339 ARG A C 1
ATOM 2617 O O . ARG A 1 339 ? -59.431 3.730 26.957 1.00 73.62 339 ARG A O 1
ATOM 2624 N N . ALA A 1 340 ? -58.302 5.639 27.316 1.00 71.12 340 ALA A N 1
ATOM 2625 C CA . ALA A 1 340 ? -58.149 5.975 25.900 1.00 71.12 340 ALA A CA 1
ATOM 2626 C C . ALA A 1 340 ? -57.246 4.973 25.157 1.00 71.12 340 ALA A C 1
ATOM 2628 O O . ALA A 1 340 ? -57.577 4.553 24.053 1.00 71.12 340 ALA A O 1
ATOM 2629 N N . ALA A 1 341 ? -56.147 4.537 25.782 1.00 69.44 341 ALA A N 1
ATOM 2630 C CA . ALA A 1 341 ? -55.255 3.530 25.206 1.00 69.44 341 ALA A CA 1
ATOM 2631 C C . ALA A 1 341 ? -55.927 2.149 25.088 1.00 69.44 341 ALA A C 1
ATOM 2633 O O . ALA A 1 341 ? -55.789 1.488 24.063 1.00 69.44 341 ALA A O 1
ATOM 2634 N N . MET A 1 342 ? -56.706 1.736 26.097 1.00 73.69 342 MET A N 1
ATOM 2635 C CA . MET A 1 342 ? -57.512 0.509 26.022 1.00 73.69 342 MET A CA 1
ATOM 2636 C C . MET A 1 342 ? -58.593 0.588 24.940 1.00 73.69 342 MET A C 1
ATOM 2638 O O . MET A 1 342 ? -58.809 -0.400 24.249 1.00 73.69 342 MET A O 1
ATOM 2642 N N . ALA A 1 343 ? -59.248 1.741 24.769 1.00 73.62 343 ALA A N 1
ATOM 2643 C CA . ALA A 1 343 ? -60.240 1.931 23.712 1.00 73.62 343 ALA A CA 1
ATOM 2644 C C . ALA A 1 343 ? -59.609 1.821 22.312 1.00 73.62 343 ALA A C 1
ATOM 2646 O O . ALA A 1 343 ? -60.108 1.062 21.490 1.00 73.62 343 ALA A O 1
ATOM 2647 N N . SER A 1 344 ? -58.463 2.474 22.082 1.00 74.75 344 SER A N 1
ATOM 2648 C CA . SER A 1 344 ? -57.722 2.376 20.812 1.00 74.75 344 SER A CA 1
ATOM 2649 C C . SER A 1 344 ? -57.269 0.946 20.519 1.00 74.75 344 SER A C 1
ATOM 2651 O O . SER A 1 344 ? -57.450 0.457 19.413 1.00 74.75 344 SER A O 1
ATOM 2653 N N . SER A 1 345 ? -56.741 0.240 21.525 1.00 78.56 345 SER A N 1
ATOM 2654 C CA . SER A 1 345 ? -56.331 -1.160 21.369 1.00 78.56 345 SER A CA 1
ATOM 2655 C C . SER A 1 345 ? -57.511 -2.086 21.058 1.00 78.56 345 SER A C 1
ATOM 2657 O O . SER A 1 345 ? -57.333 -3.080 20.356 1.00 78.56 345 SER A O 1
ATOM 2659 N N . LEU A 1 346 ? -58.702 -1.785 21.582 1.00 78.75 346 LEU A N 1
ATOM 2660 C CA . LEU A 1 346 ? -59.917 -2.536 21.279 1.00 78.75 346 LEU A CA 1
ATOM 2661 C C . LEU A 1 346 ? -60.393 -2.266 19.844 1.00 78.75 346 LEU A C 1
ATOM 2663 O O . LEU A 1 346 ? -60.813 -3.198 19.162 1.00 78.75 346 LEU A O 1
ATOM 2667 N N . ASP A 1 347 ? -60.305 -1.017 19.384 1.00 78.25 347 ASP A N 1
ATOM 2668 C CA . ASP A 1 347 ? -60.655 -0.633 18.015 1.00 78.25 347 ASP A CA 1
ATOM 2669 C C . ASP A 1 347 ? -59.715 -1.279 16.987 1.00 78.25 347 ASP A C 1
ATOM 2671 O O . ASP A 1 347 ? -60.193 -1.807 15.980 1.00 78.25 347 ASP A O 1
ATOM 2675 N N . ASP A 1 348 ? -58.410 -1.334 17.273 1.00 75.62 348 ASP A N 1
ATOM 2676 C CA . ASP A 1 348 ? -57.419 -2.014 16.430 1.00 75.62 348 ASP A CA 1
ATOM 2677 C C . ASP A 1 348 ? -57.694 -3.526 16.354 1.00 75.62 348 ASP A C 1
ATOM 2679 O O . ASP A 1 348 ? -57.759 -4.097 15.264 1.00 75.62 348 ASP A O 1
ATOM 2683 N N . ALA A 1 349 ? -57.974 -4.170 17.495 1.00 75.25 349 ALA A N 1
ATOM 2684 C CA . ALA A 1 349 ? -58.324 -5.591 17.539 1.00 75.25 349 ALA A CA 1
ATOM 2685 C C . ALA A 1 349 ? -59.638 -5.898 16.792 1.00 75.25 349 ALA A C 1
ATOM 2687 O O . ALA A 1 349 ? -59.781 -6.939 16.146 1.00 75.25 349 ALA A O 1
ATOM 2688 N N . LEU A 1 350 ? -60.620 -4.992 16.847 1.00 80.81 350 LEU A N 1
ATOM 2689 C CA . LEU A 1 350 ? -61.863 -5.120 16.086 1.00 80.81 350 LEU A CA 1
ATOM 2690 C C . LEU A 1 350 ? -61.650 -4.888 14.584 1.00 80.81 350 LEU A C 1
ATOM 2692 O O . LEU A 1 350 ? -62.330 -5.525 13.777 1.00 80.81 350 LEU A O 1
ATOM 2696 N N . ALA A 1 351 ? -60.732 -4.002 14.196 1.00 77.00 351 ALA A N 1
ATOM 2697 C CA . ALA A 1 351 ? -60.366 -3.772 12.801 1.00 77.00 351 ALA A CA 1
ATOM 2698 C C . ALA A 1 351 ? -59.659 -4.994 12.196 1.00 77.00 351 ALA A C 1
ATOM 2700 O O . ALA A 1 351 ? -60.018 -5.422 11.097 1.00 77.00 351 ALA A O 1
ATOM 2701 N N . GLU A 1 352 ? -58.739 -5.608 12.938 1.00 79.94 352 GLU A N 1
ATOM 2702 C CA . GLU A 1 352 ? -58.058 -6.842 12.537 1.00 79.94 352 GLU A CA 1
ATOM 2703 C C . GLU A 1 352 ? -59.062 -7.989 12.354 1.00 79.94 352 GLU A C 1
ATOM 2705 O O . GLU A 1 352 ? -59.135 -8.596 11.286 1.00 79.94 352 GLU A O 1
ATOM 2710 N N . ARG A 1 353 ? -59.977 -8.175 13.312 1.00 80.50 353 ARG A N 1
ATOM 2711 C CA . ARG A 1 353 ? -61.024 -9.206 13.231 1.00 80.50 353 ARG A CA 1
ATOM 2712 C C . ARG A 1 353 ? -62.008 -8.992 12.073 1.00 80.50 353 ARG A C 1
ATOM 2714 O O . ARG A 1 353 ? -62.535 -9.954 11.509 1.00 80.50 353 ARG A O 1
ATOM 2721 N N . ARG A 1 354 ? -62.276 -7.734 11.699 1.00 82.94 354 ARG A N 1
ATOM 2722 C CA . ARG A 1 354 ? -63.068 -7.388 10.501 1.00 82.94 354 ARG A CA 1
ATOM 2723 C C . ARG A 1 354 ? -62.313 -7.717 9.215 1.00 82.94 354 ARG A C 1
ATOM 2725 O O . ARG A 1 354 ? -62.936 -8.225 8.288 1.00 82.94 354 ARG A O 1
ATOM 2732 N N . SER A 1 355 ? -61.005 -7.461 9.172 1.00 81.50 355 SER A N 1
ATOM 2733 C CA . SER A 1 355 ? -60.138 -7.821 8.043 1.00 81.50 355 SER A CA 1
ATOM 2734 C C . SER A 1 355 ? -60.102 -9.337 7.832 1.00 81.50 355 SER A C 1
ATOM 2736 O O . SER A 1 355 ? -60.359 -9.817 6.730 1.00 81.50 355 SER A O 1
ATOM 2738 N N . GLU A 1 356 ? -59.908 -10.104 8.908 1.00 83.19 356 GLU A N 1
ATOM 2739 C CA . GLU A 1 356 ? -59.942 -11.571 8.874 1.00 83.19 356 GLU A CA 1
ATOM 2740 C C . GLU A 1 356 ? -61.303 -12.106 8.412 1.00 83.19 356 GLU A C 1
ATOM 2742 O O . GLU A 1 356 ? -61.374 -13.003 7.572 1.00 83.19 356 GLU A O 1
ATOM 2747 N N . SER A 1 357 ? -62.398 -11.518 8.905 1.00 82.94 357 SER A N 1
ATOM 2748 C CA . SER A 1 357 ? -63.755 -11.904 8.496 1.00 82.94 357 SER A CA 1
ATOM 2749 C C . SER A 1 357 ? -64.020 -11.597 7.017 1.00 82.94 357 SER A C 1
ATOM 2751 O O . SER A 1 357 ? -64.650 -12.397 6.329 1.00 82.94 357 SER A O 1
ATOM 2753 N N . ALA A 1 358 ? -63.524 -10.466 6.506 1.00 81.94 358 ALA A N 1
ATOM 2754 C CA . ALA A 1 358 ? -63.636 -10.110 5.092 1.00 81.94 358 ALA A CA 1
ATOM 2755 C C . ALA A 1 358 ? -62.809 -11.049 4.197 1.00 81.94 358 ALA A C 1
ATOM 2757 O O . ALA A 1 358 ? -63.291 -11.477 3.149 1.00 81.94 358 ALA A O 1
ATOM 2758 N N . ALA A 1 359 ? -61.602 -11.420 4.632 1.00 81.62 359 ALA A N 1
ATOM 2759 C CA . ALA A 1 359 ? -60.760 -12.387 3.934 1.00 81.62 359 ALA A CA 1
ATOM 2760 C C . ALA A 1 359 ? -61.401 -13.786 3.891 1.00 81.62 359 ALA A C 1
ATOM 2762 O O . ALA A 1 359 ? -61.377 -14.441 2.849 1.00 81.62 359 ALA A O 1
ATOM 2763 N N . ALA A 1 360 ? -62.033 -14.221 4.985 1.00 81.69 360 ALA A N 1
ATOM 2764 C CA . ALA A 1 360 ? -62.761 -15.488 5.033 1.00 81.69 360 ALA A CA 1
ATOM 2765 C C . ALA A 1 360 ? -63.960 -15.510 4.068 1.00 81.69 360 ALA A C 1
ATOM 2767 O O . ALA A 1 360 ? -64.168 -16.497 3.364 1.00 81.69 360 ALA A O 1
ATOM 2768 N N . LEU A 1 361 ? -64.711 -14.406 3.980 1.00 85.19 361 LEU A N 1
ATOM 2769 C CA . LEU A 1 361 ? -65.845 -14.279 3.057 1.00 85.19 361 LEU A CA 1
ATOM 2770 C C . LEU A 1 361 ? -65.395 -14.286 1.588 1.00 85.19 361 LEU A C 1
ATOM 2772 O O . LEU A 1 361 ? -66.010 -14.947 0.755 1.00 85.19 361 LEU A O 1
ATOM 2776 N N . ALA A 1 362 ? -64.284 -13.610 1.277 1.00 83.12 362 ALA A N 1
ATOM 2777 C CA . ALA A 1 362 ? -63.689 -13.636 -0.058 1.00 83.12 362 ALA A CA 1
ATOM 2778 C C . ALA A 1 362 ? -63.225 -15.050 -0.453 1.00 83.12 362 ALA A C 1
ATOM 2780 O O . ALA A 1 362 ? -63.464 -15.488 -1.577 1.00 83.12 362 ALA A O 1
ATOM 2781 N N . ALA A 1 363 ? -62.625 -15.795 0.481 1.00 83.69 363 ALA A N 1
ATOM 2782 C CA . ALA A 1 363 ? -62.229 -17.183 0.251 1.00 83.69 363 ALA A CA 1
ATOM 2783 C C . ALA A 1 363 ? -63.435 -18.103 -0.009 1.00 83.69 363 ALA A C 1
ATOM 2785 O O . ALA A 1 363 ? -63.345 -19.007 -0.841 1.00 83.69 363 ALA A O 1
ATOM 2786 N N . GLN A 1 364 ? -64.567 -17.860 0.658 1.00 86.19 364 GLN A N 1
ATOM 2787 C CA . GLN A 1 364 ? -65.802 -18.612 0.434 1.00 86.19 364 GLN A CA 1
ATOM 2788 C C . GLN A 1 364 ? -66.366 -18.373 -0.976 1.00 86.19 364 GLN A C 1
ATOM 2790 O O . GLN A 1 364 ? -66.690 -19.333 -1.672 1.00 86.19 364 GLN A O 1
ATOM 2795 N N . TRP A 1 365 ? -66.400 -17.121 -1.443 1.00 83.62 365 TRP A N 1
ATOM 2796 C CA . TRP A 1 365 ? -66.824 -16.806 -2.814 1.00 83.62 365 TRP A CA 1
ATOM 2797 C C . TRP A 1 365 ? -65.893 -17.397 -3.878 1.00 83.62 365 TRP A C 1
ATOM 2799 O O . TRP A 1 365 ? -66.353 -17.857 -4.920 1.00 83.62 365 TRP A O 1
ATOM 2809 N N . GLU A 1 366 ? -64.584 -17.441 -3.623 1.00 84.56 366 GLU A N 1
ATOM 2810 C CA . GLU A 1 366 ? -63.620 -18.091 -4.519 1.00 84.56 366 GLU A CA 1
ATOM 2811 C C . GLU A 1 366 ? -63.865 -19.610 -4.611 1.00 84.56 366 GLU A C 1
ATOM 2813 O O . GLU A 1 366 ? -63.755 -20.196 -5.691 1.00 84.56 366 GLU A O 1
ATOM 2818 N N . GLN A 1 367 ? -64.219 -20.259 -3.494 1.00 83.38 367 GLN A N 1
ATOM 2819 C CA . GLN A 1 367 ? -64.589 -21.678 -3.477 1.00 83.38 367 GLN A CA 1
ATOM 2820 C C . GLN A 1 367 ? -65.886 -21.941 -4.246 1.00 83.38 367 GLN A C 1
ATOM 2822 O O . GLN A 1 367 ? -65.933 -22.885 -5.033 1.00 83.38 367 GLN A O 1
ATOM 2827 N N . GLU A 1 368 ? -66.906 -21.099 -4.070 1.00 87.62 368 GLU A N 1
ATOM 2828 C CA . GLU A 1 368 ? -68.161 -21.192 -4.824 1.00 87.62 368 GLU A CA 1
ATOM 2829 C C . GLU A 1 368 ? -67.919 -21.015 -6.329 1.00 87.62 368 GLU A C 1
ATOM 2831 O O . GLU A 1 368 ? -68.369 -21.842 -7.120 1.00 87.62 368 GLU A O 1
ATOM 2836 N N . ARG A 1 369 ? -67.107 -20.027 -6.731 1.00 88.62 369 ARG A N 1
ATOM 2837 C CA . ARG A 1 369 ? -66.732 -19.818 -8.139 1.00 88.62 369 ARG A CA 1
ATOM 2838 C C . ARG A 1 369 ? -66.011 -21.031 -8.731 1.00 88.62 369 ARG A C 1
ATOM 2840 O O . ARG A 1 369 ? -66.330 -21.452 -9.839 1.00 88.62 369 ARG A O 1
ATOM 2847 N N . ARG A 1 370 ? -65.065 -21.627 -7.996 1.00 86.38 370 ARG A N 1
ATOM 2848 C CA . ARG A 1 370 ? -64.374 -22.855 -8.433 1.00 86.38 370 ARG A CA 1
ATOM 2849 C C . ARG A 1 370 ? -65.322 -24.046 -8.549 1.00 86.38 370 ARG A C 1
ATOM 2851 O O . ARG A 1 370 ? -65.172 -24.848 -9.467 1.00 86.38 370 ARG A O 1
ATOM 2858 N N . ALA A 1 371 ? -66.288 -24.171 -7.642 1.00 82.50 371 ALA A N 1
ATOM 2859 C CA . ALA A 1 371 ? -67.299 -25.221 -7.713 1.00 82.50 371 ALA A CA 1
ATOM 2860 C C . ALA A 1 371 ? -68.219 -25.035 -8.932 1.00 82.50 371 ALA A C 1
ATOM 2862 O O . ALA A 1 371 ? -68.536 -26.008 -9.618 1.00 82.50 371 ALA A O 1
ATOM 2863 N N . GLU A 1 372 ? -68.602 -23.796 -9.250 1.00 86.12 372 GLU A N 1
ATOM 2864 C CA . GLU A 1 372 ? -69.363 -23.479 -10.462 1.00 86.12 372 GLU A CA 1
ATOM 2865 C C . GLU A 1 372 ? -68.572 -23.772 -11.741 1.00 86.12 372 GLU A C 1
ATOM 2867 O O . GLU A 1 372 ? -69.120 -24.369 -12.669 1.00 86.12 372 GLU A O 1
ATOM 2872 N N . GLU A 1 373 ? -67.285 -23.419 -11.784 1.00 85.56 373 GLU A N 1
ATOM 2873 C CA . GLU A 1 373 ? -66.394 -23.733 -12.908 1.00 85.56 373 GLU A CA 1
ATOM 2874 C C . GLU A 1 373 ? -66.250 -25.245 -13.104 1.00 85.56 373 GLU A C 1
ATOM 2876 O O . GLU A 1 373 ? -66.428 -25.731 -14.221 1.00 85.56 373 GLU A O 1
ATOM 2881 N N . MET A 1 374 ? -66.049 -26.003 -12.023 1.00 81.94 374 MET A N 1
ATOM 2882 C CA . MET A 1 374 ? -65.979 -27.467 -12.065 1.00 81.94 374 MET A CA 1
ATOM 2883 C C . MET A 1 374 ? -67.297 -28.090 -12.553 1.00 81.94 374 MET A C 1
ATOM 2885 O O . MET A 1 374 ? -67.294 -29.013 -13.365 1.00 81.94 374 MET A O 1
ATOM 2889 N N . MET A 1 375 ? -68.445 -27.559 -12.120 1.00 80.50 375 MET A N 1
ATOM 2890 C CA . MET A 1 375 ? -69.760 -28.004 -12.597 1.00 80.50 375 MET A CA 1
ATOM 2891 C C . MET A 1 375 ? -69.999 -27.635 -14.068 1.00 80.50 375 MET A C 1
ATOM 2893 O O . MET A 1 375 ? -70.643 -28.394 -14.796 1.00 80.50 375 MET A O 1
ATOM 2897 N N . ALA A 1 376 ? -69.497 -26.490 -14.531 1.00 78.00 376 ALA A N 1
ATOM 2898 C CA . ALA A 1 376 ? -69.567 -26.089 -15.933 1.00 78.00 376 ALA A CA 1
ATOM 2899 C C . ALA A 1 376 ? -68.661 -26.959 -16.822 1.00 78.00 376 ALA A C 1
ATOM 2901 O O . ALA A 1 376 ? -69.061 -27.339 -17.925 1.00 78.00 376 ALA A O 1
ATOM 2902 N N . GLU A 1 377 ? -67.478 -27.320 -16.331 1.00 76.25 377 GLU A N 1
ATOM 2903 C CA . GLU A 1 377 ? -66.536 -28.213 -17.001 1.00 76.25 377 GLU A CA 1
ATOM 2904 C C . GLU A 1 377 ? -67.077 -29.646 -17.078 1.00 76.25 377 GLU A C 1
ATOM 2906 O O . GLU A 1 377 ? -67.085 -30.237 -18.155 1.00 76.25 377 GLU A O 1
ATOM 2911 N N . ALA A 1 378 ? -67.678 -30.159 -15.999 1.00 73.12 378 ALA A N 1
ATOM 2912 C CA . ALA A 1 378 ? -68.365 -31.450 -16.002 1.00 73.12 378 ALA A CA 1
ATOM 2913 C C . ALA A 1 378 ? -69.538 -31.491 -17.001 1.00 73.12 378 ALA A C 1
ATOM 2915 O O . ALA A 1 378 ? -69.743 -32.495 -17.685 1.00 73.12 378 ALA A O 1
ATOM 2916 N N . ARG A 1 379 ? -70.290 -30.387 -17.149 1.00 79.69 379 ARG A N 1
ATOM 2917 C CA . ARG A 1 379 ? -71.334 -30.277 -18.187 1.00 79.69 379 ARG A CA 1
ATOM 2918 C C . ARG A 1 379 ? -70.750 -30.288 -19.598 1.00 79.69 379 ARG A C 1
ATOM 2920 O O . ARG A 1 379 ? -71.350 -30.902 -20.475 1.00 79.69 379 ARG A O 1
ATOM 2927 N N . ARG A 1 380 ? -69.603 -29.635 -19.829 1.00 73.75 380 ARG A N 1
ATOM 2928 C CA . ARG A 1 380 ? -68.903 -29.686 -21.127 1.00 73.75 380 ARG A CA 1
ATOM 2929 C C . ARG A 1 380 ? -68.394 -31.091 -21.436 1.00 73.75 380 ARG A C 1
ATOM 2931 O O . ARG A 1 380 ? -68.675 -31.586 -22.520 1.00 73.75 380 ARG A O 1
ATOM 2938 N N . ALA A 1 381 ? -67.754 -31.751 -20.474 1.00 70.06 381 ALA A N 1
ATOM 2939 C CA . ALA A 1 381 ? -67.255 -33.115 -20.627 1.00 70.06 381 ALA A CA 1
ATOM 2940 C C . ALA A 1 381 ? -68.391 -34.124 -20.880 1.00 70.06 381 ALA A C 1
ATOM 2942 O O . ALA A 1 381 ? -68.275 -34.989 -21.744 1.00 70.06 381 ALA A O 1
ATOM 2943 N N . GLY A 1 382 ? -69.531 -33.978 -20.195 1.00 70.31 382 GLY A N 1
ATOM 2944 C CA . GLY A 1 382 ? -70.724 -34.789 -20.458 1.00 70.31 382 GLY A CA 1
ATOM 2945 C C . GLY A 1 382 ? -71.330 -34.552 -21.848 1.00 70.31 382 GLY A C 1
ATOM 2946 O O . GLY A 1 382 ? -71.845 -35.483 -22.464 1.00 70.31 382 GLY A O 1
ATOM 2947 N N . PHE A 1 383 ? -71.237 -33.325 -22.370 1.00 61.41 383 PHE A N 1
ATOM 2948 C CA . PHE A 1 383 ? -71.683 -32.988 -23.724 1.00 61.41 383 PHE A CA 1
ATOM 2949 C C . PHE A 1 383 ? -70.731 -33.532 -24.805 1.00 61.41 383 PHE A C 1
ATOM 2951 O O . PHE A 1 383 ? -71.193 -34.013 -25.836 1.00 61.41 383 PHE A O 1
ATOM 2958 N N . GLU A 1 384 ? -69.417 -33.524 -24.560 1.00 60.91 384 GLU A N 1
ATOM 2959 C CA . GLU A 1 384 ? -68.419 -34.146 -25.446 1.00 60.91 384 GLU A CA 1
ATOM 2960 C C . GLU A 1 384 ? -68.512 -35.677 -25.452 1.00 60.91 384 GLU A C 1
ATOM 2962 O O . GLU A 1 384 ? -68.450 -36.284 -26.520 1.00 60.91 384 GLU A O 1
ATOM 2967 N N . ALA A 1 385 ? -68.761 -36.310 -24.300 1.00 59.25 385 ALA A N 1
ATOM 2968 C CA . ALA A 1 385 ? -68.976 -37.756 -24.212 1.00 59.25 385 ALA A CA 1
ATOM 2969 C C . ALA A 1 385 ? -70.237 -38.217 -24.969 1.00 59.25 385 ALA A C 1
ATOM 2971 O O . ALA A 1 385 ? -70.256 -39.311 -25.527 1.00 59.25 385 ALA A O 1
ATOM 2972 N N . ALA A 1 386 ? -71.273 -37.375 -25.049 1.00 58.28 386 ALA A N 1
ATOM 2973 C CA . ALA A 1 386 ? -72.472 -37.643 -25.846 1.00 58.28 386 ALA A CA 1
ATOM 2974 C C . ALA A 1 386 ? -72.256 -37.478 -27.367 1.00 58.28 386 ALA A C 1
ATOM 2976 O O . ALA A 1 386 ? -73.077 -37.946 -28.154 1.00 58.28 386 ALA A O 1
ATOM 2977 N N . MET A 1 387 ? -71.166 -36.822 -27.781 1.00 58.41 387 MET A N 1
ATOM 2978 C CA . MET A 1 387 ? -70.805 -36.565 -29.182 1.00 58.41 387 MET A CA 1
ATOM 2979 C C . MET A 1 387 ? -69.686 -37.488 -29.699 1.00 58.41 387 MET A C 1
ATOM 2981 O O . MET A 1 387 ? -69.331 -37.411 -30.877 1.00 58.41 387 MET A O 1
ATOM 2985 N N . ALA A 1 388 ? -69.134 -38.365 -28.855 1.00 49.19 388 ALA A N 1
ATOM 2986 C CA . ALA A 1 388 ? -68.109 -39.322 -29.256 1.00 49.19 388 ALA A CA 1
ATOM 2987 C C . ALA A 1 388 ? -68.722 -40.478 -30.084 1.00 49.19 388 ALA A C 1
ATOM 2989 O O . ALA A 1 388 ? -69.688 -41.105 -29.640 1.00 49.19 388 ALA A O 1
ATOM 2990 N N . PRO A 1 389 ? -68.199 -40.784 -31.288 1.00 47.94 389 PRO A N 1
ATOM 2991 C CA . PRO A 1 389 ? -68.715 -41.866 -32.121 1.00 47.94 389 PRO A CA 1
ATOM 2992 C C . PRO A 1 389 ? -68.407 -43.238 -31.506 1.00 47.94 389 PRO A C 1
ATOM 2994 O O . PRO A 1 389 ? -67.282 -43.513 -31.095 1.00 47.94 389 PRO A O 1
ATOM 2997 N N . ALA A 1 390 ? -69.427 -44.097 -31.462 1.00 50.97 390 ALA A N 1
ATOM 2998 C CA . ALA A 1 390 ? -69.337 -45.459 -30.951 1.00 50.97 390 ALA A CA 1
ATOM 2999 C C . ALA A 1 390 ? -68.394 -46.314 -31.813 1.00 50.97 390 ALA A C 1
ATOM 3001 O O . ALA A 1 390 ? -68.658 -46.526 -32.999 1.00 50.97 390 ALA A O 1
ATOM 3002 N N . GLU A 1 391 ? -67.326 -46.833 -31.207 1.00 42.53 391 GLU A N 1
ATOM 3003 C CA . GLU A 1 391 ? -66.503 -47.866 -31.831 1.00 42.53 391 GLU A CA 1
ATOM 3004 C C . GLU A 1 391 ? -67.105 -49.270 -31.629 1.00 42.53 391 GLU A C 1
ATOM 3006 O O . GLU A 1 391 ? -67.719 -49.545 -30.591 1.00 42.53 391 GLU A O 1
ATOM 3011 N N . PRO A 1 392 ? -66.969 -50.163 -32.628 1.00 46.34 392 PRO A N 1
ATOM 3012 C CA . PRO A 1 392 ? -67.606 -51.468 -32.626 1.00 46.34 392 PRO A CA 1
ATOM 3013 C C . PRO A 1 392 ? -66.867 -52.488 -31.751 1.00 46.34 392 PRO A C 1
ATOM 3015 O O . PRO A 1 392 ? -65.646 -52.620 -31.765 1.00 46.34 392 PRO A O 1
ATOM 3018 N N . SER A 1 393 ? -67.685 -53.249 -31.031 1.00 44.81 393 SER A N 1
ATOM 3019 C CA . SER A 1 393 ? -67.346 -54.419 -30.223 1.00 44.81 393 SER A CA 1
ATOM 3020 C C . SER A 1 393 ? -66.544 -55.479 -30.993 1.00 44.81 393 SER A C 1
ATOM 3022 O O . SER A 1 393 ? -66.863 -55.756 -32.152 1.00 44.81 393 SER A O 1
ATOM 3024 N N . PRO A 1 394 ? -65.610 -56.174 -30.320 1.00 46.56 394 PRO A N 1
ATOM 3025 C CA . PRO A 1 394 ? -65.267 -57.540 -30.654 1.00 46.56 394 PRO A CA 1
ATOM 3026 C C . PRO A 1 394 ? -65.824 -58.535 -29.628 1.00 46.56 394 PRO A C 1
ATOM 3028 O O . PRO A 1 394 ? -65.895 -58.293 -28.423 1.00 46.56 394 PRO A O 1
ATOM 3031 N N . GLU A 1 395 ? -66.222 -59.659 -30.203 1.00 36.50 395 GLU A N 1
ATOM 3032 C CA . GLU A 1 395 ? -66.777 -60.879 -29.644 1.00 36.50 395 GLU A CA 1
ATOM 3033 C C . GLU A 1 395 ? -65.843 -61.672 -28.708 1.00 36.50 395 GLU A C 1
ATOM 3035 O O . GLU A 1 395 ? -64.669 -61.887 -29.001 1.00 36.50 395 GLU A O 1
ATOM 3040 N N . SER A 1 396 ? -66.503 -62.312 -27.736 1.00 39.75 396 SER A N 1
ATOM 3041 C CA . SER A 1 396 ? -66.407 -63.737 -27.357 1.00 39.75 396 SER A CA 1
ATOM 3042 C C . SER A 1 396 ? -65.424 -64.232 -26.286 1.00 39.75 396 SER A C 1
ATOM 3044 O O . SER A 1 396 ? -64.246 -63.892 -26.264 1.00 39.75 396 SER A O 1
ATOM 3046 N N . ALA A 1 397 ? -65.987 -65.188 -25.527 1.00 35.81 397 ALA A N 1
ATOM 3047 C CA . ALA A 1 397 ? -65.400 -66.198 -24.643 1.00 35.81 397 ALA A CA 1
ATOM 3048 C C . ALA A 1 397 ? -64.936 -65.727 -23.261 1.00 35.81 397 ALA A C 1
ATOM 3050 O O . ALA A 1 397 ? -64.328 -64.677 -23.117 1.00 35.81 397 ALA A O 1
ATOM 3051 N N . ASP A 1 398 ? -65.087 -66.494 -22.191 1.00 33.94 398 ASP A N 1
ATOM 3052 C CA . ASP A 1 398 ? -66.015 -67.549 -21.760 1.00 33.94 398 ASP A CA 1
ATOM 3053 C C . ASP A 1 398 ? -65.717 -67.700 -20.250 1.00 33.94 398 ASP A C 1
ATOM 3055 O O . ASP A 1 398 ? -64.639 -67.311 -19.796 1.00 33.94 398 ASP A O 1
ATOM 3059 N N . ASP A 1 399 ? -66.642 -68.309 -19.516 1.00 35.03 399 ASP A N 1
ATOM 3060 C CA . ASP A 1 399 ? -66.474 -68.921 -18.189 1.00 35.03 399 ASP A CA 1
ATOM 3061 C C . ASP A 1 399 ? -66.219 -68.079 -16.912 1.00 35.03 399 ASP A C 1
ATOM 3063 O O . ASP A 1 399 ? -65.234 -67.365 -16.747 1.00 35.03 399 ASP A O 1
ATOM 3067 N N . GLY A 1 400 ? -67.046 -68.369 -15.889 1.00 33.16 400 GLY A N 1
ATOM 3068 C CA . GLY A 1 400 ? -66.492 -68.722 -14.569 1.00 33.16 400 GLY A CA 1
ATOM 3069 C C . GLY A 1 400 ? -66.890 -67.908 -13.326 1.00 33.16 400 GLY A C 1
ATOM 3070 O O . GLY A 1 400 ? -66.096 -67.140 -12.811 1.00 33.16 400 GLY A O 1
ATOM 3071 N N . VAL A 1 401 ? -68.102 -68.149 -12.814 1.00 36.03 401 VAL A N 1
ATOM 3072 C CA . VAL A 1 401 ? -68.541 -68.330 -11.400 1.00 36.03 401 VAL A CA 1
ATOM 3073 C C . VAL A 1 401 ? -67.623 -67.936 -10.201 1.00 36.03 401 VAL A C 1
ATOM 3075 O O . VAL A 1 401 ? -66.468 -68.337 -10.135 1.00 36.03 401 VAL A O 1
ATOM 3078 N N . ALA A 1 402 ? -68.291 -67.393 -9.154 1.00 33.66 402 ALA A N 1
ATOM 3079 C CA . ALA A 1 402 ? -67.990 -67.316 -7.692 1.00 33.66 402 ALA A CA 1
ATOM 3080 C C . ALA A 1 402 ? -67.529 -65.928 -7.185 1.00 33.66 402 ALA A C 1
ATOM 3082 O O . ALA A 1 402 ? -66.490 -65.433 -7.587 1.00 33.66 402 ALA A O 1
ATOM 3083 N N . VAL A 1 403 ? -68.336 -65.142 -6.453 1.00 37.06 403 VAL A N 1
ATOM 3084 C CA . VAL A 1 403 ? -68.835 -65.249 -5.055 1.00 37.06 403 VAL A CA 1
ATOM 3085 C C . VAL A 1 403 ? -67.753 -65.050 -3.976 1.00 37.06 403 VAL A C 1
ATOM 3087 O O . VAL A 1 403 ? -66.905 -65.910 -3.783 1.00 37.06 403 VAL A O 1
ATOM 3090 N N . ALA A 1 404 ? -67.968 -63.974 -3.201 1.00 33.72 404 ALA A N 1
ATOM 3091 C CA . ALA A 1 404 ? -67.614 -63.727 -1.794 1.00 33.72 404 ALA A CA 1
ATOM 3092 C C . ALA A 1 404 ? -66.225 -63.151 -1.419 1.00 33.72 404 ALA A C 1
ATOM 3094 O O . ALA A 1 404 ? -65.216 -63.841 -1.437 1.00 33.72 404 ALA A O 1
ATOM 3095 N N . ASP A 1 405 ? -66.308 -61.914 -0.904 1.00 33.12 405 ASP A N 1
ATOM 3096 C CA . ASP A 1 405 ? -65.927 -61.505 0.463 1.00 33.12 405 ASP A CA 1
ATOM 3097 C C . ASP A 1 405 ? -64.466 -61.115 0.769 1.00 33.12 405 ASP A C 1
ATOM 3099 O O . ASP A 1 405 ? -63.515 -61.799 0.409 1.00 33.12 405 ASP A O 1
ATOM 3103 N N . GLY A 1 406 ? -64.332 -60.028 1.542 1.00 31.50 406 GLY A N 1
ATOM 3104 C CA . GLY A 1 406 ? -63.179 -59.793 2.414 1.00 31.50 406 GLY A CA 1
ATOM 3105 C C . GLY A 1 406 ? -62.148 -58.724 2.023 1.00 31.50 406 GLY A C 1
ATOM 3106 O O . GLY A 1 406 ? -61.274 -58.955 1.197 1.00 31.50 406 GLY A O 1
ATOM 3107 N N . SER A 1 407 ? -62.163 -57.647 2.816 1.00 32.53 407 SER A N 1
ATOM 3108 C CA . SER A 1 407 ? -61.012 -56.916 3.391 1.00 32.53 407 SER A CA 1
ATOM 3109 C C . SER A 1 407 ? -60.152 -55.961 2.543 1.00 32.53 407 SER A C 1
ATOM 3111 O O . SER A 1 407 ? -59.449 -56.357 1.622 1.00 32.53 407 SER A O 1
ATOM 3113 N N . ASP A 1 408 ? -60.172 -54.706 3.013 1.00 36.44 408 ASP A N 1
ATOM 3114 C CA . ASP A 1 408 ? -59.045 -53.807 3.305 1.00 36.44 408 ASP A CA 1
ATOM 3115 C C . ASP A 1 408 ? -57.972 -53.544 2.237 1.00 36.44 408 ASP A C 1
ATOM 3117 O O . ASP A 1 408 ? -57.103 -54.374 1.993 1.00 36.44 408 ASP A O 1
ATOM 3121 N N . ALA A 1 409 ? -57.919 -52.295 1.754 1.00 32.19 409 ALA A N 1
ATOM 3122 C CA . ALA A 1 409 ? -56.701 -51.476 1.798 1.00 32.19 409 ALA A CA 1
ATOM 3123 C C . ALA A 1 409 ? -56.963 -50.030 1.341 1.00 32.19 409 ALA A C 1
ATOM 3125 O O . ALA A 1 409 ? -57.622 -49.775 0.334 1.00 32.19 409 ALA A O 1
ATOM 3126 N N . ASP A 1 410 ? -56.383 -49.102 2.100 1.00 39.84 410 ASP A N 1
ATOM 3127 C CA . ASP A 1 410 ? -56.197 -47.682 1.816 1.00 39.84 410 ASP A CA 1
ATOM 3128 C C . ASP A 1 410 ? -55.640 -47.374 0.412 1.00 39.84 410 ASP A C 1
ATOM 3130 O O . ASP A 1 410 ? -54.749 -48.061 -0.090 1.00 39.84 410 ASP A O 1
ATOM 3134 N N . GLY A 1 411 ? -56.057 -46.238 -0.158 1.00 31.52 411 GLY A N 1
ATOM 3135 C CA . GLY A 1 411 ? -55.404 -45.632 -1.321 1.00 31.52 411 GLY A CA 1
ATOM 3136 C C . GLY A 1 411 ? -55.933 -44.230 -1.660 1.00 31.52 411 GLY A C 1
ATOM 3137 O O . GLY A 1 411 ? -57.067 -44.117 -2.122 1.00 31.52 411 GLY A O 1
ATOM 3138 N N . PRO A 1 412 ? -55.150 -43.149 -1.452 1.00 41.09 412 PRO A N 1
ATOM 3139 C CA . PRO A 1 412 ? -55.533 -41.789 -1.816 1.00 41.09 412 PRO A CA 1
ATOM 3140 C C . PRO A 1 412 ? -54.987 -41.398 -3.200 1.00 41.09 412 PRO A C 1
ATOM 3142 O O . PRO A 1 412 ? -53.791 -41.141 -3.346 1.00 41.09 412 PRO A O 1
ATOM 3145 N N . ASP A 1 413 ? -55.865 -41.245 -4.193 1.00 38.31 413 ASP A N 1
ATOM 3146 C CA . ASP A 1 413 ? -55.533 -40.621 -5.482 1.00 38.31 413 ASP A CA 1
ATOM 3147 C C . ASP A 1 413 ? -55.873 -39.124 -5.470 1.00 38.31 413 ASP A C 1
ATOM 3149 O O . ASP A 1 413 ? -56.909 -38.664 -5.943 1.00 38.31 413 ASP A O 1
ATOM 3153 N N . ALA A 1 414 ? -54.955 -38.345 -4.895 1.00 43.91 414 ALA A N 1
ATOM 3154 C CA . ALA A 1 414 ? -54.902 -36.885 -5.015 1.00 43.91 414 ALA A CA 1
ATOM 3155 C C . ALA A 1 414 ? -53.454 -36.383 -5.208 1.00 43.91 414 ALA A C 1
ATOM 3157 O O . ALA A 1 414 ? -53.088 -35.306 -4.745 1.00 43.91 414 ALA A O 1
ATOM 3158 N N . LYS A 1 415 ? -52.593 -37.183 -5.859 1.00 42.53 415 LYS A N 1
ATOM 3159 C CA . LYS A 1 415 ? -51.167 -36.857 -6.090 1.00 42.53 415 LYS A CA 1
ATOM 3160 C C . LYS A 1 415 ? -50.687 -37.003 -7.538 1.00 42.53 415 LYS A C 1
ATOM 3162 O O . LYS A 1 415 ? -49.482 -37.083 -7.768 1.00 42.53 415 LYS A O 1
ATOM 3167 N N . LEU A 1 416 ? -51.588 -37.000 -8.522 1.00 41.62 416 LEU A N 1
ATOM 3168 C CA . LEU A 1 416 ? -51.187 -37.114 -9.933 1.00 41.62 416 LEU A CA 1
ATOM 3169 C C . LEU A 1 416 ? -51.370 -35.834 -10.767 1.00 41.62 416 LEU A C 1
ATOM 3171 O O . LEU A 1 416 ? -50.741 -35.715 -11.813 1.00 41.62 416 LEU A O 1
ATOM 3175 N N . ALA A 1 417 ? -52.124 -34.839 -10.286 1.00 39.09 417 ALA A N 1
ATOM 3176 C CA . ALA A 1 417 ? -52.321 -33.577 -11.013 1.00 39.09 417 ALA A CA 1
ATOM 3177 C C . ALA A 1 417 ? -51.232 -32.517 -10.733 1.00 39.09 417 ALA A C 1
ATOM 3179 O O . ALA A 1 417 ? -50.853 -31.781 -11.640 1.00 39.09 417 ALA A O 1
ATOM 3180 N N . ASP A 1 418 ? -50.633 -32.501 -9.535 1.00 39.44 418 ASP A N 1
ATOM 3181 C CA . ASP A 1 418 ? -49.540 -31.567 -9.195 1.00 39.44 418 ASP A CA 1
ATOM 3182 C C . ASP A 1 418 ? -48.174 -31.971 -9.778 1.00 39.44 418 ASP A C 1
ATOM 3184 O O . ASP A 1 418 ? -47.246 -31.165 -9.831 1.00 39.44 418 ASP A O 1
ATOM 3188 N N . LYS A 1 419 ? -48.031 -33.207 -10.273 1.00 39.56 419 LYS A N 1
ATOM 3189 C CA . LYS A 1 419 ? -46.750 -33.708 -10.794 1.00 39.56 419 LYS A CA 1
ATOM 3190 C C . LYS A 1 419 ? -46.443 -33.207 -12.212 1.00 39.56 419 LYS A C 1
ATOM 3192 O O . LYS A 1 419 ? -45.284 -33.011 -12.552 1.00 39.56 419 LYS A O 1
ATOM 3197 N N . VAL A 1 420 ? -47.465 -32.918 -13.020 1.00 42.62 420 VAL A N 1
ATOM 3198 C CA . VAL A 1 420 ? -47.282 -32.537 -14.435 1.00 42.62 420 VAL A CA 1
ATOM 3199 C C . VAL A 1 420 ? -46.948 -31.046 -14.607 1.00 42.62 420 VAL A C 1
ATOM 3201 O O . VAL A 1 420 ? -46.256 -30.677 -15.553 1.00 42.62 420 VAL A O 1
ATOM 3204 N N . VAL A 1 421 ? -47.349 -30.182 -13.667 1.00 39.28 421 VAL A N 1
ATOM 3205 C CA . VAL A 1 421 ? -47.014 -28.743 -13.698 1.00 39.28 421 VAL A CA 1
ATOM 3206 C C . VAL A 1 421 ? -45.663 -28.453 -13.024 1.00 39.28 421 VAL A C 1
ATOM 3208 O O . VAL A 1 421 ? -44.945 -27.550 -13.457 1.00 39.28 421 VAL A O 1
ATOM 3211 N N . LEU A 1 422 ? -45.250 -29.264 -12.042 1.00 36.53 422 LEU A N 1
ATOM 3212 C CA . LEU A 1 422 ? -43.908 -29.189 -11.448 1.00 36.53 422 LEU A CA 1
ATOM 3213 C C . LEU A 1 422 ? -42.811 -29.766 -12.364 1.00 36.53 422 LEU A C 1
ATOM 3215 O O . LEU A 1 422 ? -41.717 -29.203 -12.412 1.00 36.53 422 LEU A O 1
ATOM 3219 N N . ASP A 1 423 ? -43.110 -30.783 -13.180 1.00 41.12 423 ASP A N 1
ATOM 3220 C CA . ASP A 1 423 ? -42.127 -31.353 -14.116 1.00 41.12 423 ASP A CA 1
ATOM 3221 C C . ASP A 1 423 ? -41.817 -30.427 -15.316 1.00 41.12 423 ASP A C 1
ATOM 3223 O O . ASP A 1 423 ? -40.709 -30.463 -15.855 1.00 41.12 423 ASP A O 1
ATOM 3227 N N . ALA A 1 424 ? -42.729 -29.526 -15.705 1.00 35.78 424 ALA A N 1
ATOM 3228 C CA . ALA A 1 424 ? -42.487 -28.559 -16.785 1.00 35.78 424 ALA A CA 1
ATOM 3229 C C . ALA A 1 424 ? -41.614 -27.363 -16.347 1.00 35.78 424 ALA A C 1
ATOM 3231 O O . ALA A 1 424 ? -40.821 -26.848 -17.140 1.00 35.78 424 ALA A O 1
ATOM 3232 N N . TRP A 1 425 ? -41.698 -26.952 -15.076 1.00 33.72 425 TRP A N 1
ATOM 3233 C CA . TRP A 1 425 ? -40.869 -25.874 -14.520 1.00 33.72 425 TRP A CA 1
ATOM 3234 C C . TRP A 1 425 ? -39.436 -26.346 -14.206 1.00 33.72 425 TRP A C 1
ATOM 3236 O O . TRP A 1 425 ? -38.476 -25.583 -14.362 1.00 33.72 425 TRP A O 1
ATOM 3246 N N . ASP A 1 426 ? -39.260 -27.622 -13.845 1.00 36.59 426 ASP A N 1
ATOM 3247 C CA . ASP A 1 426 ? -37.942 -28.229 -13.612 1.00 36.59 426 ASP A CA 1
ATOM 3248 C C . ASP A 1 426 ? -37.206 -28.627 -14.904 1.00 36.59 426 ASP A C 1
ATOM 3250 O O . ASP A 1 426 ? -35.969 -28.647 -14.933 1.00 36.59 426 ASP A O 1
ATOM 3254 N N . LEU A 1 427 ? -37.920 -28.848 -16.014 1.00 34.84 427 LEU A N 1
ATOM 3255 C CA . LEU A 1 427 ? -37.294 -29.100 -17.318 1.00 34.84 427 LEU A CA 1
ATOM 3256 C C . LEU A 1 427 ? -36.661 -27.832 -17.922 1.00 34.84 427 LEU A C 1
ATOM 3258 O O . LEU A 1 427 ? -35.657 -27.919 -18.633 1.00 34.84 427 LEU A O 1
ATOM 3262 N N . GLN A 1 428 ? -37.179 -26.645 -17.583 1.00 37.66 428 GLN A N 1
ATOM 3263 C CA . GLN A 1 428 ? -36.651 -25.360 -18.056 1.00 37.66 428 GLN A CA 1
ATOM 3264 C C . GLN A 1 428 ? -35.406 -24.895 -17.270 1.00 37.66 428 GLN A C 1
ATOM 3266 O O . GLN A 1 428 ? -34.572 -24.181 -17.822 1.00 37.66 428 GLN A O 1
ATOM 3271 N N . LYS A 1 429 ? -35.205 -25.369 -16.028 1.00 35.19 429 LYS A N 1
ATOM 3272 C CA . LYS A 1 429 ? -33.988 -25.119 -15.218 1.00 35.19 429 LYS A CA 1
ATOM 3273 C C . LYS A 1 429 ? -32.831 -26.092 -15.483 1.00 35.19 429 LYS A C 1
ATOM 3275 O O . LYS A 1 429 ? -31.722 -25.862 -15.006 1.00 35.19 429 LYS A O 1
ATOM 3280 N N . ARG A 1 430 ? -33.051 -27.172 -16.244 1.00 35.31 430 ARG A N 1
ATOM 3281 C CA . ARG A 1 430 ? -31.987 -28.118 -16.645 1.00 35.31 430 ARG A CA 1
ATOM 3282 C C . ARG A 1 430 ? -31.225 -27.710 -17.909 1.00 35.31 430 ARG A C 1
ATOM 3284 O O . ARG A 1 430 ? -30.258 -28.380 -18.265 1.00 35.31 430 ARG A O 1
ATOM 3291 N N . ARG A 1 431 ? -31.596 -26.607 -18.566 1.00 46.97 431 ARG A N 1
ATOM 3292 C CA . ARG A 1 431 ? -30.767 -25.980 -19.606 1.00 46.97 431 ARG A CA 1
ATOM 3293 C C . ARG A 1 431 ? -29.930 -24.866 -18.979 1.00 46.97 431 ARG A C 1
ATOM 3295 O O . ARG A 1 431 ? -30.470 -24.022 -18.280 1.00 46.97 431 ARG A O 1
ATOM 3302 N N . LEU A 1 432 ? -28.628 -24.898 -19.278 1.00 41.81 432 LEU A N 1
ATOM 3303 C CA . LEU A 1 432 ? -27.536 -24.056 -18.762 1.00 41.81 432 LEU A CA 1
ATOM 3304 C C . LEU A 1 432 ? -26.889 -24.535 -17.449 1.00 41.81 432 LEU A C 1
ATOM 3306 O O . LEU A 1 432 ? -26.699 -23.778 -16.503 1.00 41.81 432 LEU A O 1
ATOM 3310 N N . ARG A 1 433 ? -26.443 -25.796 -17.424 1.00 49.66 433 ARG A N 1
ATOM 3311 C CA . ARG A 1 433 ? -25.161 -26.103 -16.774 1.00 49.66 433 ARG A CA 1
ATOM 3312 C C . ARG A 1 433 ? -24.095 -26.136 -17.859 1.00 49.66 433 ARG A C 1
ATOM 3314 O O . ARG A 1 433 ? -24.265 -26.842 -18.853 1.00 49.66 433 ARG A O 1
ATOM 3321 N N . THR A 1 434 ? -23.032 -25.363 -17.676 1.00 57.81 434 THR A N 1
ATOM 3322 C CA . THR A 1 434 ? -21.818 -25.478 -18.482 1.00 57.81 434 THR A CA 1
ATOM 3323 C C . THR A 1 434 ? -21.334 -26.931 -18.439 1.00 57.81 434 THR A C 1
ATOM 3325 O O . THR A 1 434 ? -21.371 -27.554 -17.372 1.00 57.81 434 THR A O 1
ATOM 3328 N N . PRO A 1 435 ? -20.928 -27.512 -19.578 1.00 66.94 435 PRO A N 1
ATOM 3329 C CA . PRO A 1 435 ? -20.455 -28.884 -19.589 1.00 66.94 435 PRO A CA 1
ATOM 3330 C C . PRO A 1 435 ? -19.202 -29.032 -18.707 1.00 66.94 435 PRO A C 1
ATOM 3332 O O . PRO A 1 435 ? -18.157 -28.448 -18.992 1.00 66.94 435 PRO A O 1
ATOM 3335 N N . ASP A 1 436 ? -19.318 -29.804 -17.620 1.00 77.62 436 ASP A N 1
ATOM 3336 C CA . ASP A 1 436 ? -18.217 -30.104 -16.698 1.00 77.62 436 ASP A CA 1
ATOM 3337 C C . ASP A 1 436 ? -17.255 -31.104 -17.357 1.00 77.62 436 ASP A C 1
ATOM 3339 O O . ASP A 1 436 ? -17.546 -32.300 -17.490 1.00 77.62 436 ASP A O 1
ATOM 3343 N N . ARG A 1 437 ? -16.076 -30.603 -17.742 1.00 85.69 437 ARG A N 1
ATOM 3344 C CA . ARG A 1 437 ? -14.978 -31.405 -18.299 1.00 85.69 437 ARG A CA 1
ATOM 3345 C C . ARG A 1 437 ? -14.609 -32.576 -17.389 1.00 85.69 437 ARG A C 1
ATOM 3347 O O . ARG A 1 437 ? -14.350 -33.669 -17.885 1.00 85.69 437 ARG A O 1
ATOM 3354 N N . GLY A 1 438 ? -14.607 -32.377 -16.074 1.00 73.88 438 GLY A N 1
ATOM 3355 C CA . GLY A 1 438 ? -14.311 -33.412 -15.090 1.00 73.88 438 GLY A CA 1
ATOM 3356 C C . GLY A 1 438 ? -15.350 -34.531 -15.095 1.00 73.88 438 GLY A C 1
ATOM 3357 O O . GLY A 1 438 ? -14.981 -35.705 -15.068 1.00 73.88 438 GLY A O 1
ATOM 3358 N N . ALA A 1 439 ? -16.639 -34.199 -15.195 1.00 72.69 439 ALA A N 1
ATOM 3359 C CA . ALA A 1 439 ? -17.708 -35.194 -15.288 1.00 72.69 439 ALA A CA 1
ATOM 3360 C C . ALA A 1 439 ? -17.633 -36.014 -16.585 1.00 72.69 439 ALA A C 1
ATOM 3362 O O . ALA A 1 439 ? -17.753 -37.237 -16.538 1.00 72.69 439 ALA A O 1
ATOM 3363 N N . MET A 1 440 ? -17.354 -35.376 -17.725 1.00 82.56 440 MET A N 1
ATOM 3364 C CA . MET A 1 440 ? -17.216 -36.067 -19.017 1.00 82.56 440 MET A CA 1
ATOM 3365 C C . MET A 1 440 ? -15.983 -36.977 -19.065 1.00 82.56 440 MET A C 1
ATOM 3367 O O . MET A 1 440 ? -16.027 -38.082 -19.603 1.00 82.56 440 MET A O 1
ATOM 3371 N N . ARG A 1 441 ? -14.891 -36.554 -18.422 1.00 87.44 441 ARG A N 1
ATOM 3372 C CA . ARG A 1 441 ? -13.681 -37.368 -18.252 1.00 87.44 441 ARG A CA 1
ATOM 3373 C C . ARG A 1 441 ? -13.920 -38.565 -17.335 1.00 87.44 441 ARG A C 1
ATOM 3375 O O . ARG A 1 441 ? -13.467 -39.661 -17.648 1.00 87.44 441 ARG A O 1
ATOM 3382 N N . ARG A 1 442 ? -14.670 -38.385 -16.241 1.00 80.75 442 ARG A N 1
ATOM 3383 C CA . ARG A 1 442 ? -15.108 -39.494 -15.371 1.00 80.75 442 ARG A CA 1
ATOM 3384 C C . ARG A 1 442 ? -16.050 -40.464 -16.092 1.00 80.75 442 ARG A C 1
ATOM 3386 O O . ARG A 1 442 ? -16.065 -41.639 -15.751 1.00 80.75 442 ARG A O 1
ATOM 3393 N N . ALA A 1 443 ? -16.771 -39.996 -17.110 1.00 74.44 443 ALA A N 1
ATOM 3394 C CA . ALA A 1 443 ? -17.589 -40.823 -17.996 1.00 74.44 443 ALA A CA 1
ATOM 3395 C C . ALA A 1 443 ? -16.792 -41.517 -19.124 1.00 74.44 443 ALA A C 1
ATOM 3397 O O . ALA A 1 443 ? -17.389 -42.162 -19.980 1.00 74.44 443 ALA A O 1
ATOM 3398 N N . GLY A 1 444 ? -15.457 -41.411 -19.130 1.00 71.88 444 GLY A N 1
ATOM 3399 C CA . GLY A 1 444 ? -14.586 -42.144 -20.054 1.00 71.88 444 GLY A CA 1
ATOM 3400 C C . GLY A 1 444 ? -14.316 -41.456 -21.394 1.00 71.88 444 GLY A C 1
ATOM 3401 O O . GLY A 1 444 ? -13.663 -42.059 -22.241 1.00 71.88 444 GLY A O 1
ATOM 3402 N N . MET A 1 445 ? -14.757 -40.208 -21.592 1.00 88.50 445 MET A N 1
ATOM 3403 C CA . MET A 1 445 ? -14.503 -39.478 -22.841 1.00 88.50 445 MET A CA 1
ATOM 3404 C C . MET A 1 445 ? -13.030 -39.054 -22.969 1.00 88.50 445 MET A C 1
ATOM 3406 O O . MET A 1 445 ? -12.404 -38.541 -22.027 1.00 88.50 445 MET A O 1
ATOM 3410 N N . GLY A 1 446 ? -12.466 -39.230 -24.164 1.00 79.81 446 GLY A N 1
ATOM 3411 C CA . GLY A 1 446 ? -11.138 -38.732 -24.518 1.00 79.81 446 GLY A CA 1
ATOM 3412 C C . GLY A 1 446 ? -11.094 -37.200 -24.571 1.00 79.81 446 GLY A C 1
ATOM 3413 O O . GLY A 1 446 ? -12.116 -36.549 -24.759 1.00 79.81 446 GLY A O 1
ATOM 3414 N N . TYR A 1 447 ? -9.912 -36.589 -24.426 1.00 69.62 447 TYR A N 1
ATOM 3415 C CA . TYR A 1 447 ? -9.781 -35.118 -24.441 1.00 69.62 447 TYR A CA 1
ATOM 3416 C C . TYR A 1 447 ? -10.356 -34.480 -25.715 1.00 69.62 447 TYR A C 1
ATOM 3418 O O . TYR A 1 447 ? -11.094 -33.505 -25.626 1.00 69.62 447 TYR A O 1
ATOM 3426 N N . ALA A 1 448 ? -10.100 -35.083 -26.880 1.00 76.75 448 ALA A N 1
ATOM 3427 C CA . ALA A 1 448 ? -10.636 -34.605 -28.153 1.00 76.75 448 ALA A CA 1
ATOM 3428 C C . ALA A 1 448 ? -12.172 -34.694 -28.227 1.00 76.75 448 ALA A C 1
ATOM 3430 O O . ALA A 1 448 ? -12.811 -33.820 -28.804 1.00 76.75 448 ALA A O 1
ATOM 3431 N N . GLU A 1 449 ? -12.774 -35.715 -27.612 1.00 73.56 449 GLU A N 1
ATOM 3432 C CA . GLU A 1 449 ? -14.232 -35.889 -27.570 1.00 73.56 449 GLU A CA 1
ATOM 3433 C C . GLU A 1 449 ? -14.887 -34.896 -26.608 1.00 73.56 449 GLU A C 1
ATOM 3435 O O . GLU A 1 449 ? -15.941 -34.342 -26.915 1.00 73.56 449 GLU A O 1
ATOM 3440 N N . VAL A 1 450 ? -14.242 -34.624 -25.469 1.00 81.19 450 VAL A N 1
ATOM 3441 C CA . VAL A 1 450 ? -14.678 -33.593 -24.516 1.00 81.19 450 VAL A CA 1
ATOM 3442 C C . VAL A 1 450 ? -14.629 -32.209 -25.165 1.00 81.19 450 VAL A C 1
ATOM 3444 O O . VAL A 1 450 ? -15.580 -31.438 -25.045 1.00 81.19 450 VAL A O 1
ATOM 3447 N N . ASP A 1 451 ? -13.561 -31.895 -25.896 1.00 77.75 451 ASP A N 1
ATOM 3448 C CA . ASP A 1 451 ? -13.427 -30.607 -26.578 1.00 77.75 451 ASP A CA 1
ATOM 3449 C C . ASP A 1 451 ? -14.407 -30.463 -27.751 1.00 77.75 451 ASP A C 1
ATOM 3451 O O . ASP A 1 451 ? -15.011 -29.400 -27.910 1.00 77.75 451 ASP A O 1
ATOM 3455 N N . ALA A 1 452 ? -14.648 -31.533 -28.515 1.00 79.44 452 ALA A N 1
ATOM 3456 C CA . ALA A 1 452 ? -15.662 -31.548 -29.567 1.00 79.44 452 ALA A CA 1
ATOM 3457 C C . ALA A 1 452 ? -17.083 -31.364 -29.005 1.00 79.44 452 ALA A C 1
ATOM 3459 O O . ALA A 1 452 ? -17.871 -30.599 -29.564 1.00 79.44 452 ALA A O 1
ATOM 3460 N N . ALA A 1 453 ? -17.405 -32.000 -27.873 1.00 73.12 453 ALA A N 1
ATOM 3461 C CA . ALA A 1 453 ? -18.700 -31.858 -27.210 1.00 73.12 453 ALA A CA 1
ATOM 3462 C C . ALA A 1 453 ? -18.928 -30.433 -26.676 1.00 73.12 453 ALA A C 1
ATOM 3464 O O . ALA A 1 453 ? -20.023 -29.885 -26.810 1.00 73.12 453 ALA A O 1
ATOM 3465 N N . ILE A 1 454 ? -17.889 -29.798 -26.125 1.00 77.88 454 ILE A N 1
ATOM 3466 C CA . ILE A 1 454 ? -17.951 -28.406 -25.657 1.00 77.88 454 ILE A CA 1
ATOM 3467 C C . ILE A 1 454 ? -18.066 -27.432 -26.834 1.00 77.88 454 ILE A C 1
ATOM 3469 O O . ILE A 1 454 ? -18.836 -26.474 -26.759 1.00 77.88 454 ILE A O 1
ATOM 3473 N N . ALA A 1 455 ? -17.346 -27.674 -27.932 1.00 75.12 455 ALA A N 1
ATOM 3474 C CA . ALA A 1 455 ? -17.453 -26.867 -29.144 1.00 75.12 455 ALA A CA 1
ATOM 3475 C C . ALA A 1 455 ? -18.858 -26.955 -29.768 1.00 75.12 455 ALA A C 1
ATOM 3477 O O . ALA A 1 455 ? -19.431 -25.929 -30.126 1.00 75.12 455 ALA A O 1
ATOM 3478 N N . ALA A 1 456 ? -19.445 -28.155 -29.825 1.00 70.38 456 ALA A N 1
ATOM 3479 C CA . ALA A 1 456 ? -20.813 -28.362 -30.300 1.00 70.38 456 ALA A CA 1
ATOM 3480 C C . ALA A 1 456 ? -21.857 -27.691 -29.391 1.00 70.38 456 ALA A C 1
ATOM 3482 O O . ALA A 1 456 ? -22.814 -27.103 -29.888 1.00 70.38 456 ALA A O 1
ATOM 3483 N N . TRP A 1 457 ? -21.653 -27.724 -28.068 1.00 78.19 457 TRP A N 1
ATOM 3484 C CA . TRP A 1 457 ? -22.506 -27.013 -27.112 1.00 78.19 457 TRP A CA 1
ATOM 3485 C C . TRP A 1 457 ? -22.454 -25.492 -27.317 1.00 78.19 457 TRP A C 1
ATOM 3487 O O . TRP A 1 457 ? -23.501 -24.856 -27.368 1.00 78.19 457 TRP A O 1
ATOM 34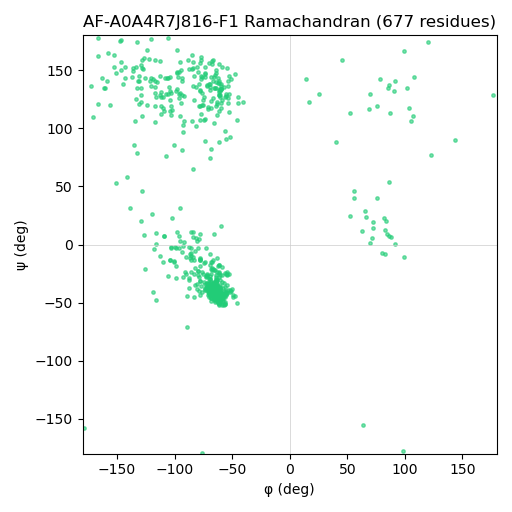97 N N . ARG A 1 458 ? -21.261 -24.916 -27.530 1.00 69.88 458 ARG A N 1
ATOM 3498 C 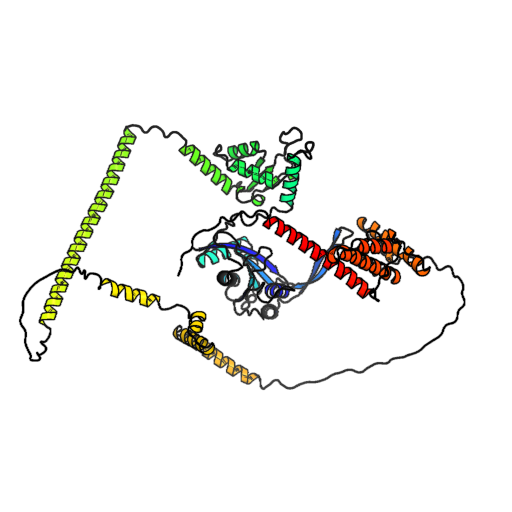CA . ARG A 1 458 ? -21.098 -23.480 -27.833 1.00 69.88 458 ARG A CA 1
ATOM 3499 C C . ARG A 1 458 ? -21.745 -23.080 -29.159 1.00 69.88 458 ARG A C 1
ATOM 3501 O O . ARG A 1 458 ? -22.343 -22.017 -29.246 1.00 69.88 458 ARG A O 1
ATOM 3508 N N . ALA A 1 459 ? -21.667 -23.938 -30.175 1.00 66.00 459 ALA A N 1
ATOM 3509 C CA . ALA A 1 459 ? -22.273 -23.681 -31.481 1.00 66.00 459 ALA A CA 1
ATOM 3510 C C . ALA A 1 459 ? -23.815 -23.656 -31.452 1.00 66.00 459 ALA A C 1
ATOM 3512 O O . ALA A 1 459 ? -24.431 -23.090 -32.351 1.00 66.00 459 ALA A O 1
ATOM 3513 N N . LEU A 1 460 ? -24.439 -24.264 -30.438 1.00 58.84 460 LEU A N 1
ATOM 3514 C CA . LEU A 1 460 ? -25.893 -24.271 -30.255 1.00 58.84 460 LEU A CA 1
ATOM 3515 C C . LEU A 1 460 ? -26.423 -23.037 -29.502 1.00 58.84 460 LEU A C 1
ATOM 3517 O O . LEU A 1 460 ? -27.634 -22.822 -29.515 1.00 58.84 460 LEU A O 1
ATOM 3521 N N . ASP A 1 461 ? -25.551 -22.244 -28.868 1.00 49.50 461 ASP A N 1
ATOM 3522 C CA . ASP A 1 461 ? -25.938 -21.150 -27.959 1.00 49.50 461 ASP A CA 1
ATOM 3523 C C . ASP A 1 461 ? -25.890 -19.745 -28.602 1.00 49.50 461 ASP A C 1
ATOM 3525 O O . ASP A 1 461 ? -26.286 -18.766 -27.977 1.00 49.50 461 ASP A O 1
ATOM 3529 N N . GLU A 1 462 ? -25.479 -19.612 -29.871 1.00 45.16 462 GLU A N 1
ATOM 3530 C CA . GLU A 1 462 ? -25.385 -18.302 -30.540 1.00 45.16 462 GLU A CA 1
ATOM 3531 C C . GLU A 1 462 ? -26.113 -18.247 -31.897 1.00 45.16 462 GLU A C 1
ATOM 3533 O O . GLU A 1 462 ? -25.623 -18.777 -32.898 1.00 45.16 462 GLU A O 1
ATOM 3538 N N . PRO A 1 463 ? -27.234 -17.513 -32.022 1.00 47.12 463 PRO A N 1
ATOM 3539 C CA . PRO A 1 463 ? -27.641 -16.973 -33.310 1.00 47.12 463 PRO A CA 1
ATOM 3540 C C . PRO A 1 463 ? -26.853 -15.682 -33.591 1.00 47.12 463 PRO A C 1
ATOM 3542 O O . PRO A 1 463 ? -27.194 -14.619 -33.076 1.00 47.12 463 PRO A O 1
ATOM 3545 N N . LYS A 1 464 ? -25.822 -15.755 -34.448 1.00 61.59 464 LYS A N 1
ATOM 3546 C CA . LYS A 1 464 ? -25.076 -14.569 -34.919 1.00 61.59 464 LYS A CA 1
ATOM 3547 C C . LYS A 1 464 ? -26.025 -13.514 -35.504 1.00 61.59 464 LYS A C 1
ATOM 3549 O O . LYS A 1 464 ? -26.795 -13.782 -36.446 1.00 61.59 464 LYS A O 1
ATOM 3554 N N . THR A 1 465 ? -25.936 -12.292 -34.991 1.00 62.56 465 THR A N 1
ATOM 3555 C CA . THR A 1 465 ? -26.707 -11.146 -35.482 1.00 62.56 465 THR A CA 1
ATOM 3556 C C . THR A 1 465 ? -26.276 -10.766 -36.906 1.00 62.56 465 THR A C 1
ATOM 3558 O O . THR A 1 465 ? -25.199 -11.132 -37.382 1.00 62.56 465 THR A O 1
ATOM 3561 N N . ALA A 1 466 ? -27.136 -10.059 -37.646 1.00 46.81 466 ALA A N 1
ATOM 3562 C CA . ALA A 1 466 ? -26.835 -9.641 -39.022 1.00 46.81 466 ALA A CA 1
ATOM 3563 C C . ALA A 1 466 ? -25.592 -8.731 -39.108 1.00 46.81 466 ALA A C 1
ATOM 3565 O O . ALA A 1 466 ? -24.846 -8.802 -40.079 1.00 46.81 466 ALA A O 1
ATOM 3566 N N . TRP A 1 467 ? -25.342 -7.947 -38.059 1.00 53.06 467 TRP A N 1
ATOM 3567 C CA . TRP A 1 467 ? -24.194 -7.051 -37.943 1.00 53.06 467 TRP A CA 1
ATOM 3568 C C . TRP A 1 467 ? -22.862 -7.806 -37.785 1.00 53.06 467 TRP A C 1
ATOM 3570 O O . TRP A 1 467 ? -21.860 -7.439 -38.392 1.00 53.06 467 TRP A O 1
ATOM 3580 N N . GLU A 1 468 ? -22.851 -8.917 -37.044 1.00 62.47 468 GLU A N 1
ATOM 3581 C CA . GLU A 1 468 ? -21.645 -9.743 -36.868 1.00 62.47 468 GLU A CA 1
ATOM 3582 C C . GLU A 1 468 ? -21.249 -10.460 -38.162 1.00 62.47 468 GLU A C 1
ATOM 3584 O O . GLU A 1 468 ? -20.065 -10.579 -38.466 1.00 62.47 468 GLU A O 1
ATOM 3589 N N . ARG A 1 469 ? -22.234 -10.860 -38.976 1.00 65.75 469 ARG A N 1
ATOM 3590 C CA . ARG A 1 469 ? -21.986 -11.405 -40.322 1.00 65.75 469 ARG A CA 1
ATOM 3591 C C . ARG A 1 469 ? -21.413 -10.362 -41.281 1.00 65.75 469 ARG A C 1
ATOM 3593 O O . ARG A 1 469 ? -20.612 -10.705 -42.145 1.00 65.75 469 ARG A O 1
ATOM 3600 N N . GLU A 1 470 ? -21.798 -9.100 -41.121 1.00 60.81 470 GLU A N 1
ATOM 3601 C CA . GLU A 1 470 ? -21.265 -7.990 -41.913 1.00 60.81 470 GLU A CA 1
ATOM 3602 C C . GLU A 1 470 ? -19.808 -7.674 -41.536 1.00 60.81 470 GLU A C 1
ATOM 3604 O O . GLU A 1 470 ? -18.975 -7.492 -42.421 1.00 60.81 470 GLU A O 1
ATOM 3609 N N . GLN A 1 471 ? -19.463 -7.731 -40.245 1.00 69.94 471 GLN A N 1
ATOM 3610 C CA . GLN A 1 471 ? -18.085 -7.554 -39.764 1.00 69.94 471 GLN A CA 1
ATOM 3611 C C . GLN A 1 471 ? -17.149 -8.702 -40.167 1.00 69.94 471 GLN A C 1
ATOM 3613 O O . GLN A 1 471 ? -15.986 -8.470 -40.497 1.00 69.94 471 GLN A O 1
ATOM 3618 N N . GLU A 1 472 ? -17.647 -9.938 -40.190 1.00 70.75 472 GLU A N 1
ATOM 3619 C CA . GLU A 1 472 ? -16.869 -11.105 -40.623 1.00 70.75 472 GLU A CA 1
ATOM 3620 C C . GLU A 1 472 ? -16.590 -11.051 -42.141 1.00 70.75 472 GLU A C 1
ATOM 3622 O O . GLU A 1 472 ? -15.471 -11.319 -42.582 1.00 70.75 472 GLU A O 1
ATOM 3627 N N . ALA A 1 473 ? -17.562 -10.586 -42.937 1.00 70.62 473 ALA A N 1
ATOM 3628 C CA . ALA A 1 473 ? -17.381 -10.335 -44.368 1.00 70.62 473 ALA A CA 1
ATOM 3629 C C . ALA A 1 473 ? -16.413 -9.169 -44.651 1.00 70.62 473 ALA A C 1
ATOM 3631 O O . ALA A 1 473 ? -15.666 -9.202 -45.630 1.00 70.62 473 ALA A O 1
ATOM 3632 N N . GLU A 1 474 ? -16.399 -8.140 -43.801 1.00 69.38 474 GLU A N 1
ATOM 3633 C CA . GLU A 1 474 ? -15.477 -7.005 -43.912 1.00 69.38 474 GLU A CA 1
ATOM 3634 C C . GLU A 1 474 ? -14.037 -7.399 -43.535 1.00 69.38 474 GLU A C 1
ATOM 3636 O O . GLU A 1 474 ? -13.087 -6.997 -44.210 1.00 69.38 474 GLU A O 1
ATOM 3641 N N . GLN A 1 475 ? -13.864 -8.274 -42.537 1.00 69.00 475 GLN A N 1
ATOM 3642 C CA . GLN A 1 475 ? -12.559 -8.848 -42.194 1.00 69.00 475 GLN A CA 1
ATOM 3643 C C . GLN A 1 475 ? -12.011 -9.766 -43.288 1.00 69.00 475 GLN A C 1
ATOM 3645 O O . GLN A 1 475 ? -10.820 -9.699 -43.581 1.00 69.00 475 GLN A O 1
ATOM 3650 N N . GLN A 1 476 ? -12.855 -10.573 -43.937 1.00 66.56 476 GLN A N 1
ATOM 3651 C CA . GLN A 1 476 ? -12.414 -11.408 -45.060 1.00 66.56 476 GLN A CA 1
ATOM 3652 C C . GLN A 1 476 ? -11.938 -10.566 -46.253 1.00 66.56 476 GLN A C 1
ATOM 3654 O O . GLN A 1 476 ? -10.887 -10.861 -46.817 1.00 66.56 476 GLN A O 1
ATOM 3659 N N . ARG A 1 477 ? -12.615 -9.450 -46.563 1.00 70.19 477 ARG A N 1
ATOM 3660 C CA . ARG A 1 477 ? -12.146 -8.506 -47.597 1.00 70.19 477 ARG A CA 1
ATOM 3661 C C . ARG A 1 477 ? -10.821 -7.837 -47.235 1.00 70.19 477 ARG A C 1
ATOM 3663 O O . ARG A 1 477 ? -10.016 -7.575 -48.123 1.00 70.19 477 ARG A O 1
ATOM 3670 N N . ALA A 1 478 ? -10.592 -7.563 -45.949 1.00 59.69 478 ALA A N 1
ATOM 3671 C CA . ALA A 1 478 ? -9.355 -6.953 -45.463 1.00 59.69 478 ALA A CA 1
ATOM 3672 C C . ALA A 1 478 ? -8.152 -7.912 -45.505 1.00 59.69 478 ALA A C 1
ATOM 3674 O O . ALA A 1 478 ? -7.019 -7.456 -45.635 1.00 59.69 478 ALA A O 1
ATOM 3675 N N . VAL A 1 479 ? -8.380 -9.227 -45.414 1.00 59.59 479 VAL A N 1
ATOM 3676 C CA . VAL A 1 479 ? -7.320 -10.241 -45.541 1.00 59.59 479 VAL A CA 1
ATOM 3677 C C . VAL A 1 479 ? -6.909 -10.423 -47.004 1.00 59.59 479 VAL A C 1
ATOM 3679 O O . VAL A 1 479 ? -5.712 -10.426 -47.286 1.00 59.59 479 VAL A O 1
ATOM 3682 N N . GLU A 1 480 ? -7.863 -10.440 -47.943 1.00 54.75 480 GLU A N 1
ATOM 3683 C CA . GLU A 1 480 ? -7.555 -10.480 -49.386 1.00 54.75 480 GLU A CA 1
ATOM 3684 C C . GLU A 1 480 ? -6.762 -9.247 -49.856 1.00 54.75 480 GLU A C 1
ATOM 3686 O O . GLU A 1 480 ? -5.942 -9.348 -50.761 1.00 54.75 480 GLU A O 1
ATOM 3691 N N . THR A 1 481 ? -6.910 -8.088 -49.201 1.00 52.72 481 THR A N 1
ATOM 3692 C CA . THR A 1 481 ? -6.147 -6.877 -49.568 1.00 52.72 481 THR A CA 1
ATOM 3693 C C . THR A 1 481 ? -4.699 -6.865 -49.065 1.00 52.72 481 THR A C 1
ATOM 3695 O O . THR A 1 481 ? -3.919 -6.015 -49.495 1.00 52.72 481 THR A O 1
ATOM 3698 N N . VAL A 1 482 ? -4.319 -7.762 -48.148 1.00 49.66 482 VAL A N 1
ATOM 3699 C CA . VAL A 1 482 ? -2.957 -7.820 -47.583 1.00 49.66 482 VAL A CA 1
ATOM 3700 C C . VAL A 1 482 ? -2.062 -8.790 -48.359 1.00 49.66 482 VAL A C 1
ATOM 3702 O O . VAL A 1 482 ? -0.855 -8.556 -48.437 1.00 49.66 482 VAL A O 1
ATOM 3705 N N . GLU A 1 483 ? -2.630 -9.820 -48.993 1.00 47.47 483 GLU A N 1
ATOM 3706 C CA . GLU A 1 483 ? -1.858 -10.740 -49.840 1.00 47.47 483 GLU A CA 1
ATOM 3707 C C . GLU A 1 483 ? -1.367 -10.075 -51.140 1.00 47.47 483 GLU A C 1
ATOM 3709 O O . GLU A 1 483 ? -0.246 -10.350 -51.563 1.00 47.47 483 GLU A O 1
ATOM 3714 N N . ASP A 1 484 ? -2.087 -9.082 -51.676 1.00 44.28 484 ASP A N 1
ATOM 3715 C CA . ASP A 1 484 ? -1.665 -8.328 -52.873 1.00 44.28 484 ASP A CA 1
ATOM 3716 C C . ASP A 1 484 ? -0.505 -7.334 -52.628 1.00 44.28 484 ASP A C 1
ATOM 3718 O O . ASP A 1 484 ? 0.124 -6.849 -53.570 1.00 44.28 484 ASP A O 1
ATOM 3722 N N . VAL A 1 485 ? -0.181 -7.008 -51.369 1.00 47.94 485 VAL A N 1
ATOM 3723 C CA . VAL A 1 485 ? 0.863 -6.012 -51.032 1.00 47.94 485 VAL A CA 1
ATOM 3724 C C . VAL A 1 485 ? 2.193 -6.673 -50.640 1.00 47.94 485 VAL A C 1
ATOM 3726 O O . VAL A 1 485 ? 3.244 -6.026 -50.655 1.00 47.94 485 VAL A O 1
ATOM 3729 N N . ALA A 1 486 ? 2.188 -7.974 -50.341 1.00 40.00 486 ALA A N 1
ATOM 3730 C CA . ALA A 1 486 ? 3.379 -8.705 -49.909 1.00 40.00 486 ALA A CA 1
ATOM 3731 C C . ALA A 1 486 ? 4.345 -9.074 -51.056 1.00 40.00 486 ALA A C 1
ATOM 3733 O O . ALA A 1 486 ? 5.496 -9.421 -50.788 1.00 40.00 486 ALA A O 1
ATOM 3734 N N . GLU A 1 487 ? 3.940 -8.943 -52.324 1.00 39.59 487 GLU A N 1
ATOM 3735 C CA . GLU A 1 487 ? 4.752 -9.372 -53.476 1.00 39.59 487 GLU A CA 1
ATOM 3736 C C . GLU A 1 487 ? 5.743 -8.308 -54.011 1.00 39.59 487 GLU A C 1
ATOM 3738 O O . GLU A 1 487 ? 6.534 -8.595 -54.906 1.00 39.59 487 GLU A O 1
ATOM 3743 N N . VAL A 1 488 ? 5.777 -7.084 -53.454 1.00 43.53 488 VAL A N 1
ATOM 3744 C CA . VAL A 1 488 ? 6.515 -5.944 -54.065 1.00 43.53 488 VAL A CA 1
ATOM 3745 C C . VAL A 1 488 ? 7.690 -5.400 -53.224 1.00 43.53 488 VAL A C 1
ATOM 3747 O O . VAL A 1 488 ? 8.265 -4.365 -53.551 1.00 43.53 488 VAL A O 1
ATOM 3750 N N . SER A 1 489 ? 8.133 -6.045 -52.139 1.00 39.00 489 SER A N 1
ATOM 3751 C CA . SER A 1 489 ? 9.234 -5.478 -51.320 1.00 39.00 489 SER A CA 1
ATOM 3752 C C . SER A 1 489 ? 10.248 -6.481 -50.774 1.00 39.00 489 SER A C 1
ATOM 3754 O O . SER A 1 489 ? 10.527 -6.524 -49.579 1.00 39.00 489 SER A O 1
ATOM 3756 N N . ALA A 1 490 ? 10.892 -7.220 -51.681 1.00 35.09 490 ALA A N 1
ATOM 3757 C CA . ALA A 1 490 ? 12.135 -7.934 -51.392 1.00 35.09 490 ALA A CA 1
ATOM 3758 C C . ALA A 1 490 ? 13.190 -7.688 -52.487 1.00 35.09 490 ALA A C 1
ATOM 3760 O O . ALA A 1 490 ? 13.412 -8.521 -53.359 1.00 35.09 490 ALA A O 1
ATOM 3761 N N . SER A 1 491 ? 13.857 -6.530 -52.449 1.00 33.69 491 SER A N 1
ATOM 3762 C CA . SER A 1 491 ? 15.142 -6.323 -53.132 1.00 33.69 491 SER A CA 1
ATOM 3763 C C . SER A 1 491 ? 15.890 -5.125 -52.534 1.00 33.69 491 SER A C 1
ATOM 3765 O O . SER A 1 491 ? 15.306 -4.053 -52.403 1.00 33.69 491 SER A O 1
ATOM 3767 N N . ALA A 1 492 ? 17.195 -5.320 -52.288 1.00 34.44 492 ALA A N 1
ATOM 3768 C CA . ALA A 1 492 ? 18.235 -4.380 -51.823 1.00 34.44 492 ALA A CA 1
ATOM 3769 C C . ALA A 1 492 ? 18.425 -4.276 -50.293 1.00 34.44 492 ALA A C 1
ATOM 3771 O O . ALA A 1 492 ? 17.469 -4.076 -49.559 1.00 34.44 492 ALA A O 1
ATOM 3772 N N . ALA A 1 493 ? 19.627 -4.323 -49.708 1.00 33.91 493 ALA A N 1
ATOM 3773 C CA . ALA A 1 493 ? 20.996 -4.627 -50.147 1.00 33.91 493 ALA A CA 1
ATOM 3774 C C . ALA A 1 493 ? 21.836 -4.811 -48.853 1.00 33.91 493 ALA A C 1
ATOM 3776 O O . ALA A 1 493 ? 21.704 -4.026 -47.920 1.00 33.91 493 ALA A O 1
ATOM 3777 N N . ALA A 1 494 ? 22.454 -5.973 -48.644 1.00 34.84 494 ALA A N 1
ATOM 3778 C CA . ALA A 1 494 ? 23.896 -6.258 -48.605 1.00 34.84 494 ALA A CA 1
ATOM 3779 C C . ALA A 1 494 ? 24.906 -5.131 -48.242 1.00 34.84 494 ALA A C 1
ATOM 3781 O O . ALA A 1 494 ? 25.000 -4.116 -48.925 1.00 34.84 494 ALA A O 1
ATOM 3782 N N . ASP A 1 495 ? 25.766 -5.497 -47.278 1.00 32.41 495 ASP A N 1
ATOM 3783 C CA . ASP A 1 495 ? 27.241 -5.383 -47.259 1.00 32.41 495 ASP A CA 1
ATOM 3784 C C . ASP A 1 495 ? 27.918 -4.264 -46.431 1.00 32.41 495 ASP A C 1
ATOM 3786 O O . ASP A 1 495 ? 27.750 -3.075 -46.686 1.00 32.41 495 ASP A O 1
ATOM 3790 N N . THR A 1 496 ? 28.717 -4.665 -45.427 1.00 30.95 496 THR A N 1
ATOM 3791 C CA . THR A 1 496 ? 30.110 -4.213 -45.174 1.00 30.95 496 THR A CA 1
ATOM 3792 C C . THR A 1 496 ? 30.683 -4.833 -43.883 1.00 30.95 496 THR A C 1
ATOM 3794 O O . THR A 1 496 ? 30.102 -4.735 -42.804 1.00 30.95 496 THR A O 1
ATOM 3797 N N . THR A 1 497 ? 31.872 -5.439 -43.989 1.00 34.44 497 THR A N 1
ATOM 3798 C CA . THR A 1 497 ? 32.704 -5.980 -42.883 1.00 34.44 497 THR A CA 1
ATOM 3799 C C . THR A 1 497 ? 34.138 -5.396 -43.016 1.00 34.44 497 THR A C 1
ATOM 3801 O O . THR A 1 497 ? 34.473 -4.918 -44.102 1.00 34.44 497 THR A O 1
ATOM 3804 N N . PRO A 1 498 ? 34.980 -5.361 -41.955 1.00 49.12 498 PRO A N 1
ATOM 3805 C CA . PRO A 1 498 ? 36.052 -4.373 -41.769 1.00 49.12 498 PRO A CA 1
ATOM 3806 C C . PRO A 1 498 ? 37.480 -4.908 -42.020 1.00 49.12 498 PRO A C 1
ATOM 3808 O O . PRO A 1 498 ? 37.685 -6.098 -42.249 1.00 49.12 498 PRO A O 1
ATOM 3811 N N . ALA A 1 499 ? 38.483 -4.022 -41.914 1.00 31.98 499 ALA A N 1
ATOM 3812 C CA . ALA A 1 499 ? 39.915 -4.314 -42.084 1.00 31.98 499 ALA A CA 1
ATOM 3813 C C . ALA A 1 499 ? 40.789 -3.847 -40.878 1.00 31.98 499 ALA A C 1
ATOM 3815 O O . ALA A 1 499 ? 40.323 -3.013 -40.098 1.00 31.98 499 ALA A O 1
ATOM 3816 N N . PRO A 1 500 ? 42.030 -4.375 -40.698 1.00 51.75 500 PRO A N 1
ATOM 3817 C CA . PRO A 1 500 ? 42.659 -4.575 -39.376 1.00 51.75 500 PRO A CA 1
ATOM 3818 C C . PRO A 1 500 ? 44.048 -3.913 -39.132 1.00 51.75 500 PRO A C 1
ATOM 3820 O O . PRO A 1 500 ? 44.718 -3.542 -40.085 1.00 51.75 500 PRO A O 1
ATOM 3823 N N . ALA A 1 501 ? 44.455 -3.888 -37.839 1.00 38.66 501 ALA A N 1
ATOM 3824 C CA . ALA A 1 501 ? 45.791 -3.979 -37.169 1.00 38.66 501 ALA A CA 1
ATOM 3825 C C . ALA A 1 501 ? 47.029 -3.168 -37.685 1.00 38.66 501 ALA A C 1
ATOM 3827 O O . ALA A 1 501 ? 47.062 -2.768 -38.842 1.00 38.66 501 ALA A O 1
ATOM 3828 N N . PRO A 1 502 ? 48.083 -2.913 -36.856 1.00 51.25 502 PRO A N 1
ATOM 3829 C CA . PRO A 1 502 ? 49.057 -3.961 -36.489 1.00 51.25 502 PRO A CA 1
ATOM 3830 C C . PRO A 1 502 ? 49.688 -3.873 -35.072 1.00 51.25 502 PRO A C 1
ATOM 3832 O O . PRO A 1 502 ? 49.478 -2.937 -34.306 1.00 51.25 502 PRO A O 1
ATOM 3835 N N . ALA A 1 503 ? 50.476 -4.909 -34.761 1.00 36.94 503 ALA A N 1
ATOM 3836 C CA . ALA A 1 503 ? 51.186 -5.214 -33.517 1.00 36.94 503 ALA A CA 1
ATOM 3837 C C . ALA A 1 503 ? 52.676 -4.804 -33.524 1.00 36.94 503 ALA A C 1
ATOM 3839 O O . ALA A 1 503 ? 53.250 -4.645 -34.596 1.00 36.94 503 ALA A O 1
ATOM 3840 N N . THR A 1 504 ? 53.326 -4.805 -32.347 1.00 34.53 504 THR A N 1
ATOM 3841 C CA . THR A 1 504 ? 54.773 -5.087 -32.175 1.00 34.53 504 THR A CA 1
ATOM 3842 C C . THR A 1 504 ? 55.082 -5.665 -30.786 1.00 34.53 504 THR A C 1
ATOM 3844 O O . THR A 1 504 ? 54.352 -5.428 -29.828 1.00 34.53 504 THR A O 1
ATOM 3847 N N . ALA A 1 505 ? 56.163 -6.449 -30.722 1.00 37.47 505 ALA A N 1
ATOM 3848 C CA . ALA A 1 505 ? 56.497 -7.478 -29.737 1.00 37.47 505 ALA A CA 1
ATOM 3849 C C . ALA A 1 505 ? 57.819 -7.226 -28.968 1.00 37.47 505 ALA A C 1
ATOM 3851 O O . ALA A 1 505 ? 58.585 -6.340 -29.335 1.00 37.47 505 ALA A O 1
ATOM 3852 N N . GLY A 1 506 ? 58.118 -8.116 -28.002 1.00 32.16 506 GLY A N 1
ATOM 3853 C CA . GLY A 1 506 ? 59.456 -8.422 -27.440 1.00 32.16 506 GLY A CA 1
ATOM 3854 C C . GLY A 1 506 ? 59.686 -7.892 -26.013 1.00 32.16 506 GLY A C 1
ATOM 3855 O O . GLY A 1 506 ? 59.200 -6.821 -25.692 1.00 32.16 506 GLY A O 1
ATOM 3856 N N . SER A 1 507 ? 60.400 -8.534 -25.080 1.00 32.72 507 SER A N 1
ATOM 3857 C CA . SER A 1 507 ? 61.168 -9.789 -25.036 1.00 32.72 507 SER A CA 1
ATOM 3858 C C . SER A 1 507 ? 61.493 -10.149 -23.563 1.00 32.72 507 SER A C 1
ATOM 3860 O O . SER A 1 507 ? 61.156 -9.420 -22.638 1.00 32.72 507 SER A O 1
ATOM 3862 N N . ARG A 1 508 ? 62.144 -11.300 -23.371 1.00 33.62 508 ARG A N 1
ATOM 3863 C CA . ARG A 1 508 ? 62.343 -12.106 -22.153 1.00 33.62 508 ARG A CA 1
ATOM 3864 C C . ARG A 1 508 ? 63.678 -11.826 -21.416 1.00 33.62 508 ARG A C 1
ATOM 3866 O O . ARG A 1 508 ? 64.659 -11.518 -22.077 1.00 33.62 508 ARG A O 1
ATOM 3873 N N . ALA A 1 509 ? 63.683 -12.157 -20.115 1.00 35.03 509 ALA A N 1
ATOM 3874 C CA . ALA A 1 509 ? 64.752 -12.757 -19.281 1.00 35.03 509 ALA A CA 1
ATOM 3875 C C . ALA A 1 509 ? 65.865 -11.936 -18.575 1.00 35.03 509 ALA A C 1
ATOM 3877 O O . ALA A 1 509 ? 66.614 -11.182 -19.178 1.00 35.03 509 ALA A O 1
ATOM 3878 N N . GLU A 1 510 ? 66.020 -12.349 -17.305 1.00 32.44 510 GLU A N 1
ATOM 3879 C CA . GLU A 1 510 ? 67.239 -12.616 -16.519 1.00 32.44 510 GLU A CA 1
ATOM 3880 C C . GLU A 1 510 ? 67.759 -11.609 -15.481 1.00 32.44 510 GLU A C 1
ATOM 3882 O O . GLU A 1 510 ? 67.804 -10.396 -15.656 1.00 32.44 510 GLU A O 1
ATOM 3887 N N . ALA A 1 511 ? 68.100 -12.207 -14.337 1.00 41.75 511 ALA A N 1
ATOM 3888 C CA . ALA A 1 511 ? 68.435 -11.617 -13.057 1.00 41.75 511 ALA A CA 1
ATOM 3889 C C . ALA A 1 511 ? 69.949 -11.443 -12.891 1.00 41.75 511 ALA A C 1
ATOM 3891 O O . ALA A 1 511 ? 70.717 -12.286 -13.342 1.00 41.75 511 ALA A O 1
ATOM 3892 N N . SER A 1 512 ? 70.366 -10.434 -12.124 1.00 32.06 512 SER A N 1
ATOM 3893 C CA . SER A 1 512 ? 71.482 -10.570 -11.183 1.00 32.06 512 SER A CA 1
ATOM 3894 C C . SER A 1 512 ? 71.474 -9.432 -10.162 1.00 32.06 512 SER A C 1
ATOM 3896 O O . SER A 1 512 ? 71.128 -8.291 -10.455 1.00 32.06 512 SER A O 1
ATOM 3898 N N . SER A 1 513 ? 71.851 -9.808 -8.948 1.00 40.75 513 SER A N 1
ATOM 3899 C CA . SER A 1 513 ? 71.911 -9.063 -7.698 1.00 40.75 513 SER A CA 1
ATOM 3900 C C . SER A 1 513 ? 72.909 -7.905 -7.679 1.00 40.75 513 SER A C 1
ATOM 3902 O O . SER A 1 513 ? 74.042 -8.084 -8.115 1.00 40.75 513 SER A O 1
ATOM 3904 N N . THR A 1 514 ? 72.556 -6.836 -6.964 1.00 33.28 514 THR A N 1
ATOM 3905 C CA . THR A 1 514 ? 73.428 -6.193 -5.961 1.00 33.28 514 THR A CA 1
ATOM 3906 C C . THR A 1 514 ? 72.553 -5.447 -4.957 1.00 33.28 514 THR A C 1
ATOM 3908 O O . THR A 1 514 ? 71.765 -4.580 -5.326 1.00 33.28 514 THR A O 1
ATOM 3911 N N . SER A 1 515 ? 72.666 -5.833 -3.687 1.00 48.09 515 SER A N 1
ATOM 3912 C CA . SER A 1 515 ? 71.971 -5.246 -2.547 1.00 48.09 515 SER A CA 1
ATOM 3913 C C . SER A 1 515 ? 72.577 -3.891 -2.183 1.00 48.09 515 SER A C 1
ATOM 3915 O O . SER A 1 515 ? 73.647 -3.830 -1.579 1.00 48.09 515 SER A O 1
ATOM 3917 N N . GLU A 1 516 ? 71.861 -2.814 -2.484 1.00 36.94 516 GLU A N 1
ATOM 3918 C CA . GLU A 1 516 ? 71.985 -1.557 -1.754 1.00 36.94 516 GLU A CA 1
ATOM 3919 C C . GLU A 1 516 ? 70.706 -1.382 -0.941 1.00 36.94 516 GLU A C 1
ATOM 3921 O O . GLU A 1 516 ? 69.613 -1.260 -1.498 1.00 36.94 516 GLU A O 1
ATOM 3926 N N . VAL A 1 517 ? 70.836 -1.400 0.388 1.00 45.44 517 VAL A N 1
ATOM 3927 C CA . VAL A 1 517 ? 69.759 -1.036 1.313 1.00 45.44 517 VAL A CA 1
ATOM 3928 C C . VAL A 1 517 ? 69.514 0.463 1.149 1.00 45.44 517 VAL A C 1
ATOM 3930 O O . VAL A 1 517 ? 70.038 1.296 1.884 1.00 45.44 517 VAL A O 1
ATOM 3933 N N . ARG A 1 518 ? 68.734 0.818 0.127 1.00 40.16 518 ARG A N 1
ATOM 3934 C CA . ARG A 1 518 ? 68.031 2.093 0.080 1.00 40.16 518 ARG A CA 1
ATOM 3935 C C . ARG A 1 518 ? 66.930 2.002 1.119 1.00 40.16 518 ARG A C 1
ATOM 3937 O O . ARG A 1 518 ? 66.038 1.167 1.002 1.00 40.16 518 ARG A O 1
ATOM 3944 N N . THR A 1 519 ? 67.000 2.853 2.133 1.00 49.06 519 THR A N 1
ATOM 3945 C CA . THR A 1 519 ? 65.869 3.137 3.011 1.00 49.06 519 THR A CA 1
ATOM 3946 C C . THR A 1 519 ? 64.712 3.613 2.134 1.00 49.06 519 THR A C 1
ATOM 3948 O O . THR A 1 519 ? 64.690 4.755 1.672 1.00 49.06 519 THR A O 1
ATOM 3951 N N . ALA A 1 520 ? 63.798 2.695 1.813 1.00 54.47 520 ALA A N 1
ATOM 3952 C CA . ALA A 1 520 ? 62.592 3.002 1.066 1.00 54.47 520 ALA A CA 1
ATOM 3953 C C . ALA A 1 520 ? 61.825 4.088 1.827 1.00 54.47 520 ALA A C 1
ATOM 3955 O O . ALA A 1 520 ? 61.722 4.040 3.056 1.00 54.47 520 ALA A O 1
ATOM 3956 N N . ALA A 1 521 ? 61.337 5.097 1.104 1.00 61.56 521 ALA A N 1
ATOM 3957 C CA . ALA A 1 521 ? 60.473 6.109 1.690 1.00 61.56 521 ALA A CA 1
ATOM 3958 C C . ALA A 1 521 ? 59.286 5.415 2.390 1.00 61.56 521 ALA A C 1
ATOM 3960 O O . ALA A 1 521 ? 58.791 4.415 1.860 1.00 61.56 521 ALA A O 1
ATOM 3961 N N . PRO A 1 522 ? 58.846 5.899 3.566 1.00 75.62 522 PRO A N 1
ATOM 3962 C CA . PRO A 1 522 ? 57.720 5.301 4.269 1.00 75.62 522 PRO A CA 1
ATOM 3963 C C . PRO A 1 522 ? 56.504 5.268 3.340 1.00 75.62 522 PRO A C 1
ATOM 3965 O O . PRO A 1 522 ? 56.181 6.274 2.706 1.00 75.62 522 PRO A O 1
ATOM 3968 N N . HIS A 1 523 ? 55.871 4.099 3.229 1.00 86.19 523 HIS A N 1
ATOM 3969 C CA . HIS A 1 523 ? 54.663 3.932 2.431 1.00 86.19 523 HIS A CA 1
ATOM 3970 C C . HIS A 1 523 ? 53.573 4.863 2.970 1.00 86.19 523 HIS A C 1
ATOM 3972 O O . HIS A 1 523 ? 53.207 4.779 4.142 1.00 86.19 523 HIS A O 1
ATOM 3978 N N . GLU A 1 524 ? 53.072 5.753 2.115 1.00 90.50 524 GLU A N 1
ATOM 3979 C CA . GLU A 1 524 ? 51.959 6.642 2.435 1.00 90.50 524 GLU A CA 1
ATOM 3980 C C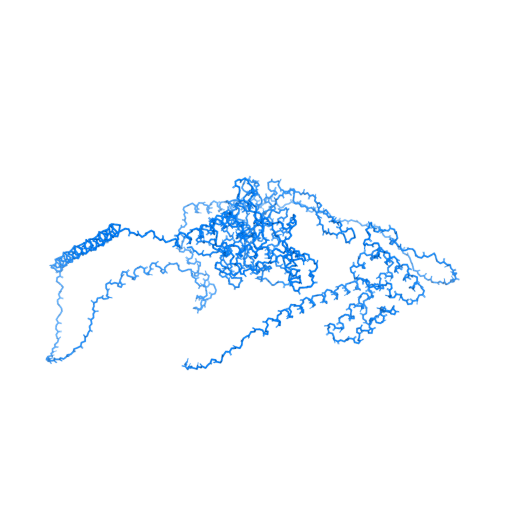 . GLU A 1 524 ? 50.692 6.107 1.769 1.00 90.50 524 GLU A C 1
ATOM 3982 O O . GLU A 1 524 ? 50.622 6.022 0.537 1.00 90.50 524 GLU A O 1
ATOM 3987 N N . SER A 1 525 ? 49.684 5.773 2.579 1.00 90.06 525 SER A N 1
ATOM 3988 C CA . SER A 1 525 ? 48.462 5.155 2.066 1.00 90.06 525 SER A CA 1
ATOM 3989 C C . SER A 1 525 ? 47.754 6.076 1.060 1.00 90.06 525 SER A C 1
ATOM 3991 O O . SER A 1 525 ? 47.508 7.256 1.363 1.00 90.06 525 SER A O 1
ATOM 3993 N N . PRO A 1 526 ? 47.308 5.563 -0.106 1.00 88.69 526 PRO A N 1
ATOM 3994 C CA . PRO A 1 526 ? 46.494 6.328 -1.050 1.00 88.69 526 PRO A CA 1
ATOM 3995 C C . PRO A 1 526 ? 45.208 6.894 -0.424 1.00 88.69 526 PRO A C 1
ATOM 3997 O O . PRO A 1 526 ? 44.698 7.925 -0.882 1.00 88.69 526 PRO A O 1
ATOM 4000 N N . LEU A 1 527 ? 44.711 6.280 0.657 1.00 87.75 527 LEU A N 1
ATOM 4001 C CA . LEU A 1 527 ? 43.553 6.744 1.422 1.00 87.75 527 LEU A CA 1
ATOM 4002 C C . LEU A 1 527 ? 43.749 8.138 2.030 1.00 87.75 527 LEU A C 1
ATOM 4004 O O . LEU A 1 527 ? 42.757 8.861 2.182 1.00 87.75 527 LEU A O 1
ATOM 4008 N N . ARG A 1 528 ? 44.991 8.575 2.303 1.00 90.81 528 ARG A N 1
ATOM 4009 C CA . ARG A 1 528 ? 45.277 9.933 2.809 1.00 90.81 528 ARG A CA 1
ATOM 4010 C C . ARG A 1 528 ? 44.797 11.036 1.865 1.00 90.81 528 ARG A C 1
ATOM 4012 O O . ARG A 1 528 ? 44.419 12.115 2.319 1.00 90.81 528 ARG A O 1
ATOM 4019 N N . LYS A 1 529 ? 44.706 10.744 0.563 1.00 85.88 529 LYS A N 1
ATOM 4020 C CA . LYS A 1 529 ? 44.245 11.683 -0.476 1.00 85.88 529 LYS A CA 1
ATOM 4021 C C . LYS A 1 529 ? 42.721 11.854 -0.518 1.00 85.88 529 LYS A C 1
ATOM 4023 O O . LYS A 1 529 ? 42.231 12.738 -1.215 1.00 85.88 529 LYS A O 1
ATOM 4028 N N . ARG A 1 530 ? 41.958 11.010 0.188 1.00 81.56 530 ARG A N 1
ATOM 4029 C CA . ARG A 1 530 ? 40.488 10.922 0.089 1.00 81.56 530 ARG A CA 1
ATOM 4030 C C . ARG A 1 530 ? 39.797 11.014 1.453 1.00 81.56 530 ARG A C 1
ATOM 4032 O O . ARG A 1 530 ? 38.908 10.221 1.754 1.00 81.56 530 ARG A O 1
ATOM 4039 N N . ARG A 1 531 ? 40.200 11.980 2.287 1.00 81.06 531 ARG A N 1
ATOM 4040 C CA . ARG A 1 531 ? 39.632 12.158 3.634 1.00 81.06 531 ARG A CA 1
ATOM 4041 C C . ARG A 1 531 ? 38.097 12.326 3.582 1.00 81.06 531 ARG A C 1
ATOM 4043 O O . ARG A 1 531 ? 37.618 13.209 2.866 1.00 81.06 531 ARG A O 1
ATOM 4050 N N . PRO A 1 532 ? 37.317 11.537 4.344 1.00 85.62 532 PRO A N 1
ATOM 4051 C CA . PRO A 1 532 ? 35.863 11.662 4.374 1.00 85.62 532 PRO A CA 1
ATOM 4052 C C . PRO A 1 532 ? 35.432 12.979 5.038 1.00 85.62 532 PRO A C 1
ATOM 4054 O O . PRO A 1 532 ? 36.022 13.426 6.019 1.00 85.62 532 PRO A O 1
ATOM 4057 N N . THR A 1 533 ? 34.353 13.592 4.545 1.00 74.38 533 THR A N 1
ATOM 4058 C CA . THR A 1 533 ? 33.814 14.886 5.032 1.00 74.38 533 THR A CA 1
ATOM 4059 C C . THR A 1 533 ? 33.004 14.771 6.330 1.00 74.38 533 THR A C 1
ATOM 4061 O O . THR A 1 533 ? 32.295 15.687 6.735 1.00 74.38 533 THR A O 1
ATOM 4064 N N . ARG A 1 534 ? 33.031 13.595 6.948 1.00 76.38 534 ARG A N 1
ATOM 4065 C CA . ARG A 1 534 ? 31.937 13.020 7.721 1.00 76.38 534 ARG A CA 1
ATOM 4066 C C . ARG A 1 534 ? 32.496 12.467 9.022 1.00 76.38 534 ARG A C 1
ATOM 4068 O O . ARG A 1 534 ? 33.139 11.427 8.993 1.00 76.38 534 ARG A O 1
ATOM 4075 N N . GLU A 1 535 ? 32.257 13.142 10.150 1.00 74.62 535 GLU A N 1
ATOM 4076 C CA . GLU A 1 535 ? 32.901 12.827 11.445 1.00 74.62 535 GLU A CA 1
ATOM 4077 C C . GLU A 1 535 ? 32.777 11.354 11.856 1.00 74.62 535 GLU A C 1
ATOM 4079 O O . GLU A 1 535 ? 33.743 10.754 12.317 1.00 74.62 535 GLU A O 1
ATOM 4084 N N . ARG A 1 536 ? 31.615 10.731 11.615 1.00 72.50 536 ARG A N 1
ATOM 4085 C CA . ARG A 1 536 ? 31.368 9.316 11.947 1.00 72.50 536 ARG A CA 1
ATOM 4086 C C . ARG A 1 536 ? 32.193 8.328 11.119 1.00 72.50 536 ARG A C 1
ATOM 4088 O O . ARG A 1 536 ? 32.285 7.164 11.491 1.00 72.50 536 ARG A O 1
ATOM 4095 N N . GLU A 1 537 ? 32.782 8.776 10.015 1.00 81.44 537 GLU A N 1
ATOM 4096 C CA . GLU A 1 537 ? 33.647 7.964 9.158 1.00 81.44 537 GLU A CA 1
ATOM 4097 C C . GLU A 1 537 ? 35.126 8.245 9.306 1.00 81.44 537 GLU A C 1
ATOM 4099 O O . GLU A 1 537 ? 35.928 7.422 8.871 1.00 81.44 537 GLU A O 1
ATOM 4104 N N . VAL A 1 538 ? 35.488 9.343 9.966 1.00 83.25 538 VAL A N 1
ATOM 4105 C CA . VAL A 1 538 ? 36.886 9.693 10.212 1.00 83.25 538 VAL A CA 1
ATOM 4106 C C . VAL A 1 538 ? 37.588 8.565 10.967 1.00 83.25 538 VAL A C 1
ATOM 4108 O O . VAL A 1 538 ? 38.645 8.138 10.528 1.00 83.25 538 VAL A O 1
ATOM 4111 N N . ALA A 1 539 ? 36.959 7.985 11.996 1.00 85.75 539 ALA A N 1
ATOM 4112 C CA . ALA A 1 539 ? 37.557 6.898 12.778 1.00 85.75 539 ALA A CA 1
ATOM 4113 C C . ALA A 1 539 ? 37.797 5.608 11.965 1.00 85.75 539 ALA A C 1
ATOM 4115 O O 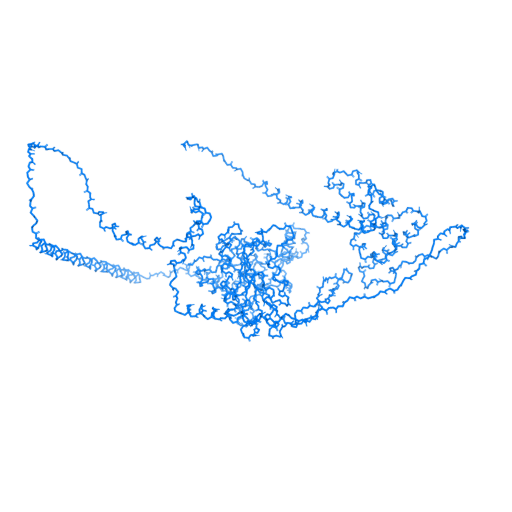. ALA A 1 539 ? 38.850 4.989 12.078 1.00 85.75 539 ALA A O 1
ATOM 4116 N N . ALA A 1 540 ? 36.838 5.201 11.125 1.00 85.88 540 ALA A N 1
ATOM 4117 C CA . ALA A 1 540 ? 36.980 3.999 10.297 1.00 85.88 540 ALA A CA 1
ATOM 4118 C C . ALA A 1 540 ? 37.986 4.204 9.153 1.00 85.88 540 ALA A C 1
ATOM 4120 O O . ALA A 1 540 ? 38.709 3.280 8.792 1.00 85.88 540 ALA A O 1
ATOM 4121 N N . TRP A 1 541 ? 38.033 5.413 8.591 1.00 91.94 541 TRP A N 1
ATOM 4122 C CA . TRP A 1 541 ? 39.025 5.799 7.592 1.00 91.94 541 TRP A CA 1
ATOM 4123 C C . TRP A 1 541 ? 40.432 5.885 8.197 1.00 91.94 541 TRP A C 1
ATOM 4125 O O . TRP A 1 541 ? 41.353 5.316 7.626 1.00 91.94 541 TRP A O 1
ATOM 4135 N N . GLU A 1 542 ? 40.601 6.503 9.371 1.00 91.56 542 GLU A N 1
ATOM 4136 C CA . GLU A 1 542 ? 41.882 6.551 10.095 1.00 91.56 542 GLU A CA 1
ATOM 4137 C C . GLU A 1 542 ? 42.381 5.147 10.438 1.00 91.56 542 GLU A C 1
ATOM 4139 O O . GLU A 1 542 ? 43.552 4.847 10.213 1.00 91.56 542 GLU A O 1
ATOM 4144 N N . GLN A 1 543 ? 41.491 4.263 10.905 1.00 92.88 543 GLN A N 1
ATOM 4145 C CA . GLN A 1 543 ? 41.819 2.857 11.139 1.00 92.88 543 GLN A CA 1
ATOM 4146 C C . GLN A 1 543 ? 42.290 2.170 9.848 1.00 92.88 543 GLN A C 1
ATOM 4148 O O . GLN A 1 543 ? 43.264 1.426 9.877 1.00 92.88 543 GLN A O 1
ATOM 4153 N N . MET A 1 544 ? 41.642 2.435 8.710 1.00 93.81 544 MET A N 1
ATOM 4154 C CA . MET A 1 544 ? 42.011 1.827 7.429 1.00 93.81 544 MET A CA 1
ATOM 4155 C C . MET A 1 544 ? 43.344 2.354 6.882 1.00 93.81 544 MET A C 1
ATOM 4157 O O . MET A 1 544 ? 44.151 1.567 6.404 1.00 93.81 544 MET A O 1
ATOM 4161 N N . VAL A 1 545 ? 43.613 3.656 7.024 1.00 94.06 545 VAL A N 1
ATOM 4162 C CA . VAL A 1 545 ? 44.916 4.266 6.705 1.00 94.06 545 VAL A CA 1
ATOM 4163 C C . VAL A 1 545 ? 46.025 3.626 7.543 1.00 94.06 545 VAL A C 1
ATOM 4165 O O . VAL A 1 545 ? 47.063 3.256 7.010 1.00 94.06 545 VAL A O 1
ATOM 4168 N N . GLN A 1 546 ? 45.801 3.457 8.851 1.00 94.06 546 GLN A N 1
ATOM 4169 C CA . GLN A 1 546 ? 46.784 2.837 9.744 1.00 94.06 546 GLN A CA 1
ATOM 4170 C C . GLN A 1 546 ? 47.056 1.374 9.391 1.00 94.06 546 GLN A C 1
ATOM 4172 O O . GLN A 1 546 ? 48.200 0.932 9.480 1.00 94.06 546 GLN A O 1
ATOM 4177 N N . ILE A 1 547 ? 46.018 0.626 9.011 1.00 94.62 547 ILE A N 1
ATOM 4178 C CA . ILE A 1 547 ? 46.161 -0.761 8.565 1.00 94.62 547 ILE A CA 1
ATOM 4179 C C . ILE A 1 547 ? 46.966 -0.815 7.271 1.00 94.62 547 ILE A C 1
ATOM 4181 O O . ILE A 1 547 ? 47.931 -1.565 7.220 1.00 94.62 547 ILE A O 1
ATOM 4185 N N . ASP A 1 548 ? 46.618 -0.003 6.272 1.00 94.88 548 ASP A N 1
ATOM 4186 C CA . ASP A 1 548 ? 47.302 0.036 4.975 1.00 94.88 548 ASP A CA 1
ATOM 4187 C C . ASP A 1 548 ? 48.799 0.321 5.131 1.00 94.88 548 ASP A C 1
ATOM 4189 O O . ASP A 1 548 ? 49.637 -0.465 4.701 1.00 94.88 548 ASP A O 1
ATOM 4193 N N . GLU A 1 549 ? 49.150 1.377 5.867 1.00 93.69 549 GLU A N 1
ATOM 4194 C CA . GLU A 1 549 ? 50.550 1.769 6.062 1.00 93.69 549 GLU A CA 1
ATOM 4195 C C . GLU A 1 549 ? 51.335 0.741 6.879 1.00 93.69 549 GLU A C 1
ATOM 4197 O O . GLU A 1 549 ? 52.471 0.406 6.538 1.00 93.69 549 GLU A O 1
ATOM 4202 N N . ARG A 1 550 ? 50.745 0.219 7.959 1.00 92.75 550 ARG A N 1
ATOM 4203 C CA . ARG A 1 550 ? 51.455 -0.682 8.871 1.00 92.75 550 ARG A CA 1
ATOM 4204 C C . ARG A 1 550 ? 51.563 -2.095 8.315 1.00 92.75 550 ARG A C 1
ATOM 4206 O O . ARG A 1 550 ? 52.641 -2.678 8.392 1.00 92.75 550 ARG A O 1
ATOM 4213 N N . TRP A 1 551 ? 50.495 -2.634 7.731 1.00 94.50 551 TRP A N 1
ATOM 4214 C CA . TRP A 1 551 ? 50.530 -3.969 7.136 1.00 94.50 551 TRP A CA 1
ATOM 4215 C C . TRP A 1 551 ? 51.370 -3.997 5.865 1.00 94.50 551 TRP A C 1
ATOM 4217 O O . TRP A 1 551 ? 52.057 -4.986 5.647 1.00 94.50 551 TRP A O 1
ATOM 4227 N N . HIS A 1 552 ? 51.418 -2.920 5.073 1.00 93.00 552 HIS A N 1
ATOM 4228 C CA . HIS A 1 552 ? 52.326 -2.863 3.926 1.00 93.00 552 HIS A CA 1
ATOM 4229 C C . HIS A 1 552 ? 53.796 -3.007 4.353 1.00 93.00 552 HIS A C 1
ATOM 4231 O O . HIS A 1 552 ? 54.547 -3.774 3.753 1.00 93.00 552 HIS A O 1
ATOM 4237 N N . VAL A 1 553 ? 54.198 -2.331 5.437 1.00 91.31 553 VAL A N 1
ATOM 4238 C CA . VAL A 1 553 ? 55.554 -2.461 5.998 1.00 91.31 553 VAL A CA 1
ATOM 4239 C C . VAL A 1 553 ? 55.794 -3.861 6.571 1.00 91.31 553 VAL A C 1
ATOM 4241 O O . VAL A 1 553 ? 56.835 -4.450 6.290 1.00 91.31 553 VAL A O 1
ATOM 4244 N N . GLN A 1 554 ? 54.837 -4.416 7.323 1.00 91.38 554 GLN A N 1
ATOM 4245 C CA . GLN A 1 554 ? 54.960 -5.763 7.898 1.00 91.38 554 GLN A CA 1
ATOM 4246 C C . GLN A 1 554 ? 55.075 -6.840 6.809 1.00 91.38 554 GLN A C 1
ATOM 4248 O O . GLN A 1 554 ? 55.959 -7.688 6.885 1.00 91.38 554 GLN A O 1
ATOM 4253 N N . LEU A 1 555 ? 54.263 -6.759 5.751 1.00 91.94 555 LEU A N 1
ATOM 4254 C CA . LEU A 1 555 ? 54.330 -7.672 4.606 1.00 91.94 555 LEU A CA 1
ATOM 4255 C C . LEU A 1 555 ? 55.664 -7.567 3.870 1.00 91.94 555 LEU A C 1
ATOM 4257 O O . LEU A 1 555 ? 56.266 -8.590 3.549 1.00 91.94 555 LEU A O 1
ATOM 4261 N N . ALA A 1 556 ? 56.158 -6.347 3.643 1.00 89.25 556 ALA A N 1
ATOM 4262 C CA . ALA A 1 556 ? 57.456 -6.134 3.008 1.00 89.25 556 ALA A CA 1
ATOM 4263 C C . ALA A 1 556 ? 58.626 -6.672 3.855 1.00 89.25 556 ALA A C 1
ATOM 4265 O O . ALA A 1 556 ? 59.634 -7.110 3.300 1.00 89.25 556 ALA A O 1
ATOM 4266 N N . ALA A 1 557 ? 58.490 -6.658 5.184 1.00 88.25 557 ALA A N 1
ATOM 4267 C CA . ALA A 1 557 ? 59.476 -7.184 6.126 1.00 88.25 557 ALA A CA 1
ATOM 4268 C C . ALA A 1 557 ? 59.322 -8.692 6.414 1.00 88.25 557 ALA A C 1
ATOM 4270 O O . ALA A 1 557 ? 60.188 -9.274 7.066 1.00 88.25 557 ALA A O 1
ATOM 4271 N N . GLY A 1 558 ? 58.243 -9.332 5.943 1.00 88.81 558 GLY A N 1
ATOM 4272 C CA . GLY A 1 558 ? 57.902 -10.712 6.306 1.00 88.81 558 GLY A CA 1
ATOM 4273 C C . GLY A 1 558 ? 57.539 -10.880 7.787 1.00 88.81 558 GLY A C 1
ATOM 4274 O O . GLY A 1 558 ? 57.691 -11.967 8.343 1.00 88.81 558 GLY A O 1
ATOM 4275 N N . GLU A 1 559 ? 57.102 -9.805 8.442 1.00 88.56 559 GLU A N 1
ATOM 4276 C CA . GLU A 1 559 ? 56.683 -9.800 9.841 1.00 88.56 559 GLU A CA 1
ATOM 4277 C C . GLU A 1 559 ? 55.210 -10.224 9.987 1.00 88.56 559 GLU A C 1
ATOM 4279 O O . GLU A 1 559 ? 54.396 -9.964 9.096 1.00 88.56 559 GLU A O 1
ATOM 4284 N N . PRO A 1 560 ? 54.826 -10.835 11.124 1.00 87.44 560 PRO A N 1
ATOM 4285 C CA . PRO A 1 560 ? 53.433 -11.171 11.394 1.00 87.44 560 PRO A CA 1
ATOM 4286 C C . PRO A 1 560 ? 52.556 -9.914 11.456 1.00 87.44 560 PRO A C 1
ATOM 4288 O O . PRO A 1 560 ? 52.925 -8.893 12.046 1.00 87.44 560 PRO A O 1
ATOM 4291 N N . LEU A 1 561 ? 51.363 -10.005 10.867 1.00 92.44 561 LEU A N 1
ATOM 4292 C CA . LEU A 1 561 ? 50.424 -8.891 10.788 1.00 92.44 561 LEU A CA 1
ATOM 4293 C C . LEU A 1 561 ? 49.806 -8.588 12.152 1.00 92.44 561 LEU A C 1
ATOM 4295 O O . LEU A 1 561 ? 49.382 -9.483 12.881 1.00 92.44 561 LEU A O 1
ATOM 4299 N N . ASP A 1 562 ? 49.695 -7.304 12.494 1.00 88.38 562 ASP A N 1
ATOM 4300 C CA . ASP A 1 562 ? 49.018 -6.895 13.727 1.00 88.38 562 ASP A CA 1
ATOM 4301 C C . ASP A 1 562 ? 47.493 -7.061 13.579 1.00 88.38 562 ASP A C 1
ATOM 4303 O O . ASP A 1 562 ? 46.772 -6.149 13.157 1.00 88.38 562 ASP A O 1
ATOM 4307 N N . GLY A 1 563 ? 46.993 -8.250 13.927 1.00 82.94 563 GLY A N 1
ATOM 4308 C CA . GLY A 1 563 ? 45.577 -8.612 13.850 1.00 82.94 563 GLY A CA 1
ATOM 4309 C C . GLY A 1 563 ? 44.659 -7.763 14.742 1.00 82.94 563 GLY A C 1
ATOM 4310 O O . GLY A 1 563 ? 43.445 -7.703 14.495 1.00 82.94 563 GLY A O 1
ATOM 4311 N N . ALA A 1 564 ? 45.210 -7.067 15.748 1.00 85.56 564 ALA A N 1
ATOM 4312 C CA . ALA A 1 564 ? 44.450 -6.177 16.620 1.00 85.56 564 ALA A CA 1
ATOM 4313 C C . ALA A 1 564 ? 44.027 -4.890 15.897 1.00 85.56 564 ALA A C 1
ATOM 4315 O O . ALA A 1 564 ? 42.919 -4.404 16.143 1.00 85.56 564 ALA A O 1
ATOM 4316 N N . LEU A 1 565 ? 44.837 -4.390 14.954 1.00 85.50 565 LEU A N 1
ATOM 4317 C CA . LEU A 1 565 ? 44.491 -3.217 14.137 1.00 85.50 565 LEU A CA 1
ATOM 4318 C C . LEU A 1 565 ? 43.235 -3.461 13.302 1.00 85.50 565 LEU A C 1
ATOM 4320 O O . LEU A 1 565 ? 42.375 -2.590 13.204 1.00 85.50 565 LEU A O 1
ATOM 4324 N N . ALA A 1 566 ? 43.081 -4.671 12.762 1.00 87.12 566 ALA A N 1
ATOM 4325 C CA . ALA A 1 566 ? 41.931 -5.062 11.951 1.00 87.12 566 ALA A CA 1
ATOM 4326 C C . ALA A 1 566 ? 40.715 -5.527 12.783 1.00 87.12 566 ALA A C 1
ATOM 4328 O O . ALA A 1 566 ? 39.717 -6.030 12.245 1.00 87.12 566 ALA A O 1
ATOM 4329 N N . LYS A 1 567 ? 40.761 -5.419 14.118 1.00 87.38 567 LYS A N 1
ATOM 4330 C CA . LYS A 1 567 ? 39.649 -5.827 14.986 1.00 87.38 567 LYS A CA 1
ATOM 4331 C C . LYS A 1 567 ? 38.409 -4.968 14.719 1.00 87.38 567 LYS A C 1
ATOM 4333 O O . LYS A 1 567 ? 38.476 -3.749 14.613 1.00 87.38 567 LYS A O 1
ATOM 4338 N N . GLY A 1 568 ? 37.252 -5.623 14.619 1.00 83.06 568 GLY A N 1
ATOM 4339 C CA . GLY A 1 568 ? 35.966 -4.955 14.384 1.00 83.06 568 GLY A CA 1
ATOM 4340 C C . GLY A 1 568 ? 35.684 -4.573 12.927 1.00 83.06 568 GLY A C 1
ATOM 4341 O O . GLY A 1 568 ? 34.547 -4.198 12.628 1.00 83.06 568 GLY A O 1
ATOM 4342 N N . LEU A 1 569 ? 36.652 -4.731 12.014 1.00 86.62 569 LEU A N 1
ATOM 4343 C CA . LEU A 1 569 ? 36.406 -4.585 10.582 1.00 86.62 569 LEU A CA 1
ATOM 4344 C C . LEU A 1 569 ? 35.446 -5.665 10.079 1.00 86.62 569 LEU A C 1
ATOM 4346 O O . LEU A 1 569 ? 35.575 -6.845 10.409 1.00 86.62 569 LEU A O 1
ATOM 4350 N N . ARG A 1 570 ? 34.476 -5.234 9.273 1.00 84.12 570 ARG A N 1
ATOM 4351 C CA . ARG A 1 570 ? 33.493 -6.092 8.603 1.00 84.12 570 ARG A CA 1
ATOM 4352 C C . ARG A 1 570 ? 33.741 -6.061 7.099 1.00 84.12 570 ARG A C 1
ATOM 4354 O O . ARG A 1 570 ? 34.254 -5.061 6.598 1.00 84.12 570 ARG A O 1
ATOM 4361 N N . SER A 1 571 ? 33.280 -7.082 6.383 1.00 83.19 571 SER A N 1
ATOM 4362 C CA . SER A 1 571 ? 33.381 -7.195 4.920 1.00 83.19 571 SER A CA 1
ATOM 4363 C C . SER A 1 571 ? 32.849 -5.940 4.211 1.00 83.19 571 SER A C 1
ATOM 4365 O O . SER A 1 571 ? 33.504 -5.384 3.342 1.00 83.19 571 SER A O 1
ATOM 4367 N N . ALA A 1 572 ? 31.736 -5.374 4.694 1.00 81.81 572 ALA A N 1
ATOM 4368 C CA . ALA A 1 572 ? 31.163 -4.131 4.161 1.00 81.81 572 ALA A CA 1
ATOM 4369 C C . ALA A 1 572 ? 32.039 -2.870 4.350 1.00 81.81 572 ALA A C 1
ATOM 4371 O O . ALA A 1 572 ? 31.824 -1.863 3.672 1.00 81.81 572 ALA A O 1
ATOM 4372 N N . THR A 1 573 ? 32.965 -2.876 5.314 1.00 86.31 573 THR A N 1
ATOM 4373 C CA . THR A 1 573 ? 33.965 -1.810 5.475 1.00 86.31 573 THR A CA 1
ATOM 4374 C C . THR A 1 573 ? 35.115 -2.018 4.493 1.00 86.31 573 THR A C 1
ATOM 4376 O O . THR A 1 573 ? 35.577 -1.041 3.915 1.00 86.31 573 THR A O 1
ATOM 4379 N N . LEU A 1 574 ? 35.528 -3.269 4.258 1.00 87.56 574 LEU A N 1
ATOM 4380 C CA . LEU A 1 574 ? 36.562 -3.614 3.277 1.00 87.56 574 LEU A CA 1
ATOM 4381 C C . LEU A 1 574 ? 36.120 -3.266 1.852 1.00 87.56 574 LEU A C 1
ATOM 4383 O O . LEU A 1 574 ? 36.817 -2.509 1.189 1.00 87.56 574 LEU A O 1
ATOM 4387 N N . GLU A 1 575 ? 34.910 -3.663 1.440 1.00 87.12 575 GLU A N 1
ATOM 4388 C CA . GLU A 1 575 ? 34.342 -3.342 0.113 1.00 87.12 575 GLU A CA 1
ATOM 4389 C C . GLU A 1 575 ? 34.323 -1.841 -0.209 1.00 87.12 575 GLU A C 1
ATOM 4391 O O . GLU A 1 575 ? 34.280 -1.442 -1.369 1.00 87.12 575 GLU A O 1
ATOM 4396 N N . ARG A 1 576 ? 34.301 -0.988 0.819 1.00 87.06 576 ARG A N 1
ATOM 4397 C CA . ARG A 1 576 ? 34.276 0.464 0.643 1.00 87.06 576 ARG A CA 1
ATOM 4398 C C . ARG A 1 576 ? 35.653 1.050 0.344 1.00 87.06 576 ARG A C 1
ATOM 4400 O O . ARG A 1 576 ? 35.727 2.074 -0.331 1.00 87.06 576 ARG A O 1
ATOM 4407 N N . TYR A 1 577 ? 36.704 0.466 0.910 1.00 88.75 577 TYR A N 1
ATOM 4408 C CA . TYR A 1 577 ? 38.053 1.031 0.885 1.00 88.75 577 TYR A CA 1
ATOM 4409 C C . TYR A 1 577 ? 39.042 0.210 0.051 1.00 88.75 577 TYR A C 1
ATOM 4411 O O . TYR A 1 577 ? 40.116 0.724 -0.233 1.00 88.75 577 TYR A O 1
ATOM 4419 N N . GLU A 1 578 ? 38.671 -0.999 -0.381 1.00 87.88 578 GLU A N 1
ATOM 4420 C CA . GLU A 1 578 ? 39.487 -1.929 -1.178 1.00 87.88 578 GLU A CA 1
ATOM 4421 C C . GLU A 1 578 ? 40.202 -1.253 -2.352 1.00 87.88 578 GLU A C 1
ATOM 4423 O O . GLU A 1 578 ? 41.420 -1.352 -2.453 1.00 87.88 578 GLU A O 1
ATOM 4428 N N . ASP A 1 579 ? 39.477 -0.479 -3.167 1.00 87.06 579 ASP A N 1
ATOM 4429 C CA . ASP A 1 579 ? 40.026 0.199 -4.354 1.00 87.06 579 ASP A CA 1
ATOM 4430 C C . ASP A 1 579 ? 41.114 1.246 -4.036 1.00 87.06 579 ASP A C 1
ATOM 4432 O O . ASP A 1 579 ? 41.742 1.796 -4.942 1.00 87.06 579 ASP A O 1
ATOM 4436 N N . ALA A 1 580 ? 41.286 1.599 -2.761 1.00 88.94 580 ALA A N 1
ATOM 4437 C CA . ALA A 1 580 ? 42.243 2.593 -2.294 1.00 88.94 580 ALA A CA 1
ATOM 4438 C C . ALA A 1 580 ? 43.333 2.015 -1.374 1.00 88.94 580 ALA A C 1
ATOM 4440 O O . ALA A 1 580 ? 44.182 2.785 -0.927 1.00 88.94 580 ALA A O 1
ATOM 4441 N N . LEU A 1 581 ? 43.306 0.708 -1.103 1.00 90.88 581 LEU A N 1
ATOM 4442 C CA . LEU A 1 581 ? 44.331 -0.010 -0.346 1.00 90.88 581 LEU A CA 1
ATOM 4443 C C . LEU A 1 581 ? 45.449 -0.511 -1.264 1.00 90.88 581 LEU A C 1
ATOM 4445 O O . LEU A 1 581 ? 45.245 -0.715 -2.464 1.00 90.88 581 LEU A O 1
ATOM 4449 N N . ASP A 1 582 ? 46.620 -0.777 -0.689 1.00 93.12 582 ASP A N 1
ATOM 4450 C CA . ASP A 1 582 ? 47.623 -1.600 -1.355 1.00 93.12 582 ASP A CA 1
ATOM 4451 C C . ASP A 1 582 ? 47.052 -2.996 -1.644 1.00 93.12 582 ASP A C 1
ATOM 4453 O O . ASP A 1 582 ? 46.366 -3.600 -0.816 1.00 93.12 582 ASP A O 1
ATOM 4457 N N . THR A 1 583 ? 47.338 -3.532 -2.832 1.00 88.88 583 THR A N 1
ATOM 4458 C CA . THR A 1 583 ? 46.752 -4.801 -3.288 1.00 88.88 583 THR A CA 1
ATOM 4459 C C . THR A 1 583 ? 47.107 -5.969 -2.364 1.00 88.88 583 THR A C 1
ATOM 4461 O O . THR A 1 583 ? 46.268 -6.839 -2.133 1.00 88.88 583 THR A O 1
ATOM 4464 N N . SER A 1 584 ? 48.311 -5.968 -1.786 1.00 90.88 584 SER A N 1
ATOM 4465 C CA . SER A 1 584 ? 48.768 -7.019 -0.867 1.00 90.88 584 SER A CA 1
ATOM 4466 C C . SER A 1 584 ? 48.046 -6.925 0.479 1.00 90.88 584 SER A C 1
ATOM 4468 O O . SER A 1 584 ? 47.654 -7.939 1.054 1.00 90.88 584 SER A O 1
ATOM 4470 N N . VAL A 1 585 ? 47.798 -5.701 0.955 1.00 93.25 585 VAL A N 1
ATOM 4471 C CA . VAL A 1 585 ? 47.037 -5.458 2.189 1.00 93.25 585 VAL A CA 1
ATOM 4472 C C . VAL A 1 585 ? 45.561 -5.814 2.005 1.00 93.25 585 VAL A C 1
ATOM 4474 O O . VAL A 1 585 ? 44.974 -6.475 2.863 1.00 93.25 585 VAL A O 1
ATOM 4477 N N . ALA A 1 586 ? 44.958 -5.424 0.879 1.00 91.00 586 ALA A N 1
ATOM 4478 C CA . ALA A 1 586 ? 43.581 -5.779 0.545 1.00 91.00 586 ALA A CA 1
ATOM 4479 C C . ALA A 1 586 ? 43.386 -7.303 0.497 1.00 91.00 586 ALA A C 1
ATOM 4481 O O . ALA A 1 586 ? 42.406 -7.815 1.045 1.00 91.00 586 ALA A O 1
ATOM 4482 N N . PHE A 1 587 ? 44.341 -8.025 -0.096 1.00 90.88 587 PHE A N 1
ATOM 4483 C CA . PHE A 1 587 ? 44.352 -9.486 -0.137 1.00 90.88 587 PHE A CA 1
ATOM 4484 C C . PHE A 1 587 ? 44.342 -10.102 1.263 1.00 90.88 587 PHE A C 1
ATOM 4486 O O . PHE A 1 587 ? 43.448 -10.888 1.579 1.00 90.88 587 PHE A O 1
ATOM 4493 N N . GLU A 1 588 ? 45.248 -9.676 2.140 1.00 92.94 588 GLU A N 1
ATOM 4494 C CA . GLU A 1 588 ? 45.335 -10.191 3.510 1.00 92.94 588 GLU A CA 1
ATOM 4495 C C . GLU A 1 588 ? 44.115 -9.841 4.375 1.00 92.94 588 GLU A C 1
ATOM 4497 O O . GLU A 1 588 ? 43.671 -10.640 5.204 1.00 92.94 588 GLU A O 1
ATOM 4502 N N . LEU A 1 589 ? 43.491 -8.681 4.157 1.00 93.12 589 LEU A N 1
ATOM 4503 C CA . LEU A 1 589 ? 42.252 -8.318 4.848 1.00 93.12 589 LEU A CA 1
ATOM 4504 C C . LEU A 1 589 ? 41.065 -9.192 4.427 1.00 93.12 589 LEU A C 1
ATOM 4506 O O . LEU A 1 589 ? 40.265 -9.594 5.280 1.00 93.12 589 LEU A O 1
ATOM 4510 N N . TRP A 1 590 ? 40.947 -9.503 3.136 1.00 91.12 590 TRP A N 1
ATOM 4511 C CA . TRP A 1 590 ? 39.905 -10.397 2.630 1.00 91.12 590 TRP A CA 1
ATOM 4512 C C . TRP A 1 590 ? 40.146 -11.852 3.036 1.00 91.12 590 TRP A C 1
ATOM 4514 O O . TRP A 1 590 ? 39.201 -12.538 3.433 1.00 91.12 590 TRP A O 1
ATOM 4524 N N . ARG A 1 591 ? 41.407 -12.285 3.056 1.00 90.50 591 ARG A N 1
ATOM 4525 C CA . ARG A 1 591 ? 41.846 -13.569 3.610 1.00 90.50 591 ARG A CA 1
ATOM 4526 C C . ARG A 1 591 ? 41.434 -13.715 5.074 1.00 90.50 591 ARG A C 1
ATOM 4528 O O . ARG A 1 591 ? 40.716 -14.647 5.442 1.00 90.50 591 ARG A O 1
ATOM 4535 N N . ARG A 1 592 ? 41.742 -12.712 5.898 1.00 92.62 592 ARG A N 1
ATOM 4536 C CA . ARG A 1 592 ? 41.288 -12.639 7.292 1.00 92.62 592 ARG A CA 1
ATOM 4537 C C . ARG A 1 592 ? 39.763 -12.706 7.427 1.00 92.62 592 ARG A C 1
ATOM 4539 O O . ARG A 1 592 ? 39.252 -13.397 8.311 1.00 92.62 592 ARG A O 1
ATOM 4546 N N . ALA A 1 593 ? 39.027 -11.961 6.600 1.00 90.69 593 ALA A N 1
ATOM 4547 C CA . ALA A 1 593 ? 37.564 -11.936 6.645 1.00 90.69 593 ALA A CA 1
ATOM 4548 C C . ALA A 1 593 ? 36.959 -13.315 6.330 1.00 90.69 593 ALA A C 1
ATOM 4550 O O . ALA A 1 593 ? 36.064 -13.766 7.048 1.00 90.69 593 ALA A O 1
ATOM 4551 N N . ALA A 1 594 ? 37.491 -14.008 5.323 1.00 87.44 594 ALA A N 1
ATOM 4552 C CA . ALA A 1 594 ? 37.083 -15.360 4.958 1.00 87.44 594 ALA A CA 1
ATOM 4553 C C . ALA A 1 594 ? 37.392 -16.387 6.066 1.00 87.44 594 ALA A C 1
ATOM 4555 O O . ALA A 1 594 ? 36.503 -17.158 6.438 1.00 87.44 594 ALA A O 1
ATOM 4556 N N . LYS A 1 595 ? 38.584 -16.338 6.681 1.00 90.38 595 LYS A N 1
ATOM 4557 C CA . LYS A 1 595 ? 38.949 -17.207 7.819 1.00 90.38 595 LYS A CA 1
ATOM 4558 C C . LYS A 1 595 ? 38.023 -17.008 9.026 1.00 90.38 595 LYS A C 1
ATOM 4560 O O . LYS A 1 595 ? 37.563 -17.972 9.636 1.00 90.38 595 LYS A O 1
ATOM 4565 N N . LEU A 1 596 ? 37.668 -15.759 9.347 1.00 90.25 596 LEU A N 1
ATOM 4566 C CA . LEU A 1 596 ? 36.706 -15.455 10.416 1.00 90.25 596 LEU A CA 1
ATOM 4567 C C . LEU A 1 596 ? 35.273 -15.894 10.085 1.00 90.25 596 LEU A C 1
ATOM 4569 O O . LEU A 1 596 ? 34.525 -16.241 11.003 1.00 90.25 596 LEU A O 1
ATOM 4573 N N . ALA A 1 597 ? 34.875 -15.865 8.812 1.00 87.12 597 ALA A N 1
ATOM 4574 C CA . ALA A 1 597 ? 33.586 -16.396 8.377 1.00 87.12 597 ALA A CA 1
ATOM 4575 C C . ALA A 1 597 ? 33.540 -17.924 8.546 1.00 87.12 597 ALA A C 1
ATOM 4577 O O . ALA A 1 597 ? 32.550 -18.454 9.051 1.00 87.12 597 ALA A O 1
ATOM 4578 N N . GLU A 1 598 ? 34.635 -18.620 8.233 1.00 86.00 598 GLU A N 1
ATOM 4579 C CA . GLU A 1 598 ? 34.751 -20.064 8.448 1.00 86.00 598 GLU A CA 1
ATOM 4580 C C . GLU A 1 598 ? 34.724 -20.435 9.935 1.00 86.00 598 GLU A C 1
ATOM 4582 O O . GLU A 1 598 ? 33.979 -21.324 10.338 1.00 86.00 598 GLU A O 1
ATOM 4587 N N . ALA A 1 599 ? 35.416 -19.673 10.786 1.00 87.69 599 ALA A N 1
ATOM 4588 C CA . ALA A 1 599 ? 35.356 -19.866 12.234 1.00 87.69 599 ALA A CA 1
ATOM 4589 C C . ALA A 1 599 ? 33.927 -19.717 12.794 1.00 87.69 599 ALA A C 1
ATOM 4591 O O . ALA A 1 599 ? 33.565 -20.366 13.773 1.00 87.69 599 ALA A O 1
ATOM 4592 N N . ARG A 1 600 ? 33.081 -18.859 12.204 1.00 86.75 600 ARG A N 1
ATOM 4593 C CA . ARG A 1 600 ? 31.656 -18.773 12.583 1.00 86.75 600 ARG A CA 1
ATOM 4594 C C . ARG A 1 600 ? 30.886 -20.000 12.115 1.00 86.75 600 ARG A C 1
ATOM 4596 O O . ARG A 1 600 ? 30.125 -20.569 12.894 1.00 86.75 600 ARG A O 1
ATOM 4603 N N . ARG A 1 601 ? 31.136 -20.446 10.885 1.00 81.56 601 ARG A N 1
ATOM 4604 C CA . ARG A 1 601 ? 30.520 -21.645 10.316 1.00 81.56 601 ARG A CA 1
ATOM 4605 C C . ARG A 1 601 ? 30.868 -22.913 11.100 1.00 81.56 601 ARG A C 1
ATOM 4607 O O . ARG A 1 601 ? 29.984 -23.739 11.308 1.00 81.56 601 ARG A O 1
ATOM 4614 N N . ALA A 1 602 ? 32.101 -23.051 11.586 1.00 85.44 602 ALA A N 1
ATOM 4615 C CA . ALA A 1 602 ? 32.516 -24.160 12.447 1.00 85.44 602 ALA A CA 1
ATOM 4616 C C . ALA A 1 602 ? 31.619 -24.286 13.693 1.00 85.44 602 ALA A C 1
ATOM 4618 O O . ALA A 1 602 ? 31.162 -25.382 14.014 1.00 85.44 602 ALA A O 1
ATOM 4619 N N . VAL A 1 603 ? 31.252 -23.159 14.317 1.00 85.88 603 VAL A N 1
ATOM 4620 C CA . VAL A 1 603 ? 30.286 -23.133 15.431 1.00 85.88 603 VAL A CA 1
ATOM 4621 C C . VAL A 1 603 ? 28.862 -23.447 14.958 1.00 85.88 603 VAL A C 1
ATOM 4623 O O . VAL A 1 603 ? 28.162 -24.230 15.591 1.00 85.88 603 VAL A O 1
ATOM 4626 N N . GLU A 1 604 ? 28.417 -22.842 13.854 1.00 80.31 604 GLU A N 1
ATOM 4627 C CA . GLU A 1 604 ? 27.016 -22.886 13.398 1.00 80.31 604 GLU A CA 1
ATOM 4628 C C . GLU A 1 604 ? 26.602 -24.178 12.670 1.00 80.31 604 GLU A C 1
ATOM 4630 O O . GLU A 1 604 ? 25.412 -24.503 12.592 1.00 80.31 604 GLU A O 1
ATOM 4635 N N . VAL A 1 605 ? 27.549 -24.874 12.041 1.00 78.31 605 VAL A N 1
ATOM 4636 C CA . VAL A 1 605 ? 27.293 -26.042 11.181 1.00 78.31 605 VAL A CA 1
ATOM 4637 C C . VAL A 1 605 ? 27.912 -27.294 11.773 1.00 78.31 605 VAL A C 1
ATOM 4639 O O . VAL A 1 605 ? 27.235 -28.312 11.862 1.00 78.31 605 VAL A O 1
ATOM 4642 N N . HIS A 1 606 ? 29.174 -27.212 12.184 1.00 73.62 606 HIS A N 1
ATOM 4643 C CA . HIS A 1 606 ? 29.928 -28.373 12.650 1.00 73.62 606 HIS A CA 1
ATOM 4644 C C . HIS A 1 606 ? 29.855 -28.553 14.171 1.00 73.62 606 HIS A C 1
ATOM 4646 O O . HIS A 1 606 ? 30.330 -29.562 14.677 1.00 73.62 606 HIS A O 1
ATOM 4652 N N . GLN A 1 607 ? 29.249 -27.591 14.887 1.00 79.06 607 GLN A N 1
ATOM 4653 C CA . GLN A 1 607 ? 29.216 -27.522 16.354 1.00 79.06 607 GLN A CA 1
ATOM 4654 C C . GLN A 1 607 ? 30.616 -27.631 16.987 1.00 79.06 607 GLN A C 1
ATOM 4656 O O . GLN A 1 607 ? 30.763 -27.992 18.154 1.00 79.06 607 GLN A O 1
ATOM 4661 N N . ASP A 1 608 ? 31.655 -27.270 16.232 1.00 87.31 608 ASP A N 1
ATOM 4662 C CA . ASP A 1 608 ? 33.047 -27.408 16.636 1.00 87.31 608 ASP A CA 1
ATOM 4663 C C . ASP A 1 608 ? 33.583 -26.062 17.124 1.00 87.31 608 ASP A C 1
ATOM 4665 O O . ASP A 1 608 ? 34.151 -25.245 16.390 1.00 87.31 608 ASP A O 1
ATOM 4669 N N . LYS A 1 609 ? 33.344 -25.805 18.410 1.00 90.44 609 LYS A N 1
ATOM 4670 C CA . LYS A 1 609 ? 33.819 -24.593 19.079 1.00 90.44 609 LYS A CA 1
ATOM 4671 C C . LYS A 1 609 ? 35.347 -24.555 19.186 1.00 90.44 609 LYS A C 1
ATOM 4673 O O . LYS A 1 609 ? 35.917 -23.468 19.126 1.00 90.44 609 LYS A O 1
ATOM 4678 N N . ALA A 1 610 ? 36.001 -25.708 19.330 1.00 89.69 610 ALA A N 1
ATOM 4679 C CA . ALA A 1 610 ? 37.449 -25.778 19.496 1.00 89.69 610 ALA A CA 1
ATOM 4680 C C . ALA A 1 610 ? 38.165 -25.333 18.214 1.00 89.69 610 ALA A C 1
ATOM 4682 O O . ALA A 1 610 ? 39.066 -24.497 18.278 1.00 89.69 610 ALA A O 1
ATOM 4683 N N . LEU A 1 611 ? 37.691 -25.799 17.054 1.00 88.69 611 LEU A N 1
ATOM 4684 C CA . LEU A 1 611 ? 38.169 -25.347 15.748 1.00 88.69 611 LEU A CA 1
ATOM 4685 C C . LEU A 1 611 ? 37.945 -23.841 15.552 1.00 88.69 611 LEU A C 1
ATOM 4687 O O . LEU A 1 611 ? 38.853 -23.117 15.149 1.00 88.69 611 LEU A O 1
ATOM 4691 N N . ALA A 1 612 ? 36.756 -23.341 15.894 1.00 89.94 612 ALA A N 1
ATOM 4692 C CA . ALA A 1 612 ? 36.446 -21.918 15.784 1.00 89.94 612 ALA A CA 1
ATOM 4693 C C . ALA A 1 612 ? 37.356 -21.031 16.650 1.00 89.94 612 ALA A C 1
ATOM 4695 O O . ALA A 1 612 ? 37.760 -19.947 16.221 1.00 89.94 612 ALA A O 1
ATOM 4696 N N . ASP A 1 613 ? 37.659 -21.467 17.873 1.00 91.12 613 ASP A N 1
ATOM 4697 C CA . ASP A 1 613 ? 38.531 -20.737 18.790 1.00 91.12 613 ASP A CA 1
ATOM 4698 C C . ASP A 1 613 ? 40.001 -20.800 18.337 1.00 91.12 613 ASP A C 1
ATOM 4700 O O . ASP A 1 613 ? 40.682 -19.774 18.393 1.00 91.12 613 ASP A O 1
ATOM 4704 N N . ALA A 1 614 ? 40.457 -21.930 17.780 1.00 91.19 614 ALA A N 1
ATOM 4705 C CA . ALA A 1 614 ? 41.776 -22.055 17.153 1.00 91.19 614 ALA A CA 1
ATOM 4706 C C . ALA A 1 614 ? 41.941 -21.092 15.962 1.00 91.19 614 ALA A C 1
ATOM 4708 O O . ALA A 1 614 ? 42.867 -20.281 15.945 1.00 91.19 614 ALA A O 1
ATOM 4709 N N . MET A 1 615 ? 40.978 -21.064 15.032 1.00 90.56 615 MET A N 1
ATOM 4710 C CA . MET A 1 615 ? 41.012 -20.154 13.877 1.00 90.56 615 MET A CA 1
ATOM 4711 C C . MET A 1 615 ? 41.008 -18.673 14.292 1.00 90.56 615 MET A C 1
ATOM 4713 O O . MET A 1 615 ? 41.661 -17.840 13.661 1.00 90.56 615 MET A O 1
ATOM 4717 N N . ARG A 1 616 ? 40.283 -18.309 15.361 1.00 91.00 616 ARG A N 1
ATOM 4718 C CA . ARG A 1 616 ? 40.299 -16.937 15.907 1.00 91.00 616 ARG A CA 1
ATOM 4719 C C . ARG A 1 616 ? 41.638 -16.589 16.552 1.00 91.00 616 ARG A C 1
ATOM 4721 O O . ARG A 1 616 ? 42.048 -15.433 16.457 1.00 91.00 616 ARG A O 1
ATOM 4728 N N . ALA A 1 617 ? 42.287 -17.549 17.210 1.00 89.88 617 ALA A N 1
ATOM 4729 C CA . ALA A 1 617 ? 43.607 -17.364 17.801 1.00 89.88 617 ALA A CA 1
ATOM 4730 C C . ALA A 1 617 ? 44.676 -17.151 16.719 1.00 89.88 617 ALA A C 1
ATOM 4732 O O . ALA A 1 617 ? 45.471 -16.222 16.838 1.00 89.88 617 ALA A O 1
ATOM 4733 N N . GLU A 1 618 ? 44.631 -17.918 15.629 1.00 90.25 618 GLU A N 1
ATOM 4734 C CA . GLU A 1 618 ? 45.512 -17.737 14.466 1.00 90.25 618 GLU A CA 1
ATOM 4735 C C . GLU A 1 618 ? 45.320 -16.358 13.818 1.00 90.25 618 GLU A C 1
ATOM 4737 O O . GLU A 1 618 ? 46.285 -15.623 13.623 1.00 90.25 618 GLU A O 1
ATOM 4742 N N . VAL A 1 619 ? 44.068 -15.931 13.602 1.00 91.00 619 VAL A N 1
ATOM 4743 C CA . VAL A 1 619 ? 43.771 -14.578 13.092 1.00 91.00 619 VAL A CA 1
ATOM 4744 C C . VAL A 1 619 ? 44.275 -13.484 14.039 1.00 91.00 619 VAL A C 1
ATOM 4746 O O . VAL A 1 619 ? 44.722 -12.429 13.591 1.00 91.00 619 VAL A O 1
ATOM 4749 N N . ALA A 1 620 ? 44.195 -13.696 15.354 1.00 87.62 620 ALA A N 1
ATOM 4750 C CA . ALA A 1 620 ? 44.727 -12.750 16.331 1.00 87.62 620 ALA A CA 1
ATOM 4751 C C . ALA A 1 620 ? 46.265 -12.700 16.322 1.00 87.62 620 ALA A C 1
ATOM 4753 O O . ALA A 1 620 ? 46.827 -11.641 16.591 1.00 87.62 620 ALA A O 1
ATOM 4754 N N . ALA A 1 621 ? 46.923 -13.812 15.981 1.00 86.75 621 ALA A N 1
ATOM 4755 C CA . ALA A 1 621 ? 48.370 -13.916 15.811 1.00 86.75 621 ALA A CA 1
ATOM 4756 C C . ALA A 1 621 ? 48.875 -13.383 14.454 1.00 86.75 621 ALA A C 1
ATOM 4758 O O . ALA A 1 621 ? 50.083 -13.362 14.228 1.00 86.75 621 ALA A O 1
ATOM 4759 N N . GLY A 1 622 ? 47.972 -12.944 13.569 1.00 84.88 622 GLY A N 1
ATOM 4760 C CA . GLY A 1 622 ? 48.313 -12.445 12.235 1.00 84.88 622 GLY A CA 1
ATOM 4761 C C . GLY A 1 622 ? 48.460 -13.538 11.176 1.00 84.88 622 GLY A C 1
ATOM 4762 O O . GLY A 1 622 ? 48.898 -13.237 10.069 1.00 84.88 622 GLY A O 1
ATOM 4763 N N . ASP A 1 623 ? 48.094 -14.784 11.494 1.00 87.56 623 ASP A N 1
ATOM 4764 C CA . ASP A 1 623 ? 48.073 -15.887 10.539 1.00 87.56 623 ASP A CA 1
ATOM 4765 C C . ASP A 1 623 ? 46.684 -16.024 9.912 1.00 87.56 623 ASP A C 1
ATOM 4767 O O . ASP A 1 623 ? 45.719 -16.529 10.507 1.00 87.56 623 ASP A O 1
ATOM 4771 N N . HIS A 1 624 ? 46.580 -15.552 8.677 1.00 86.81 624 HIS A N 1
ATOM 4772 C CA . HIS A 1 624 ? 45.349 -15.601 7.908 1.00 86.81 624 HIS A CA 1
ATOM 4773 C C . HIS A 1 624 ? 45.272 -16.808 6.966 1.00 86.81 624 HIS A C 1
ATOM 4775 O O . HIS A 1 624 ? 44.225 -16.990 6.354 1.00 86.81 624 HIS A O 1
ATOM 4781 N N . ALA A 1 625 ? 46.308 -17.645 6.871 1.00 82.56 625 ALA A N 1
ATOM 4782 C CA . ALA A 1 625 ? 46.324 -18.805 5.983 1.00 82.56 625 ALA A CA 1
ATOM 4783 C C . ALA A 1 625 ? 45.430 -19.941 6.491 1.00 82.56 625 ALA A C 1
ATOM 4785 O O . ALA A 1 625 ? 45.290 -20.127 7.700 1.00 82.56 625 ALA A O 1
ATOM 4786 N N . TRP A 1 626 ? 44.827 -20.721 5.592 1.00 79.75 626 TRP A N 1
ATOM 4787 C CA . TRP A 1 626 ? 44.218 -22.009 5.947 1.00 79.75 626 TRP A CA 1
ATOM 4788 C C . TRP A 1 626 ? 44.197 -22.977 4.756 1.00 79.75 626 TRP A C 1
ATOM 4790 O O . TRP A 1 626 ? 44.340 -22.577 3.599 1.00 79.75 626 TRP A O 1
ATOM 4800 N N . ASP A 1 627 ? 43.998 -24.264 5.034 1.00 73.38 627 ASP A N 1
ATOM 4801 C CA . ASP A 1 627 ? 43.966 -25.300 4.001 1.00 73.38 627 ASP A CA 1
ATOM 4802 C C . ASP A 1 627 ? 42.753 -25.142 3.068 1.00 73.38 627 ASP A C 1
ATOM 4804 O O . ASP A 1 627 ? 41.602 -25.093 3.507 1.00 73.38 627 ASP A O 1
ATOM 4808 N N . GLY A 1 628 ? 43.001 -25.085 1.756 1.00 67.25 628 GLY A N 1
ATOM 4809 C CA . GLY A 1 628 ? 41.952 -24.874 0.748 1.00 67.25 628 GLY A CA 1
ATOM 4810 C C . GLY A 1 628 ? 41.558 -23.407 0.552 1.00 67.25 628 GLY A C 1
ATOM 4811 O O . GLY A 1 628 ? 40.445 -23.115 0.109 1.00 67.25 628 GLY A O 1
ATOM 4812 N N . GLU A 1 629 ? 42.445 -22.479 0.906 1.00 71.81 629 GLU A N 1
ATOM 4813 C CA . GLU A 1 629 ? 42.257 -21.057 0.658 1.00 71.81 629 GLU A CA 1
ATOM 4814 C C . GLU A 1 629 ? 42.154 -20.726 -0.846 1.00 71.81 629 GLU A C 1
ATOM 4816 O O . GLU A 1 629 ? 42.920 -21.256 -1.658 1.00 71.81 629 GLU A O 1
ATOM 4821 N N . PRO A 1 630 ? 41.235 -19.826 -1.237 1.00 74.12 630 PRO A N 1
ATOM 4822 C CA . PRO A 1 630 ? 41.183 -19.307 -2.594 1.00 74.12 630 PRO A CA 1
ATOM 4823 C C . PRO A 1 630 ? 42.451 -18.549 -3.006 1.00 74.12 630 PRO A C 1
ATOM 4825 O O . PRO A 1 630 ? 43.008 -17.767 -2.243 1.00 74.12 630 PRO A O 1
ATOM 4828 N N . SER A 1 631 ? 42.879 -18.739 -4.253 1.00 75.12 631 SER A N 1
ATOM 4829 C CA . SER A 1 631 ? 44.161 -18.217 -4.750 1.00 75.12 631 SER A CA 1
ATOM 4830 C C . SER A 1 631 ? 44.106 -16.763 -5.229 1.00 75.12 631 SER A C 1
ATOM 4832 O O . SER A 1 631 ? 45.144 -16.157 -5.495 1.00 75.12 631 SER A O 1
ATOM 4834 N N . THR A 1 632 ? 42.904 -16.190 -5.357 1.00 82.75 632 THR A N 1
ATOM 4835 C CA . THR A 1 632 ? 42.709 -14.834 -5.884 1.00 82.75 632 THR A CA 1
ATOM 4836 C C . THR A 1 632 ? 41.860 -13.955 -4.967 1.00 82.75 632 THR A C 1
ATOM 4838 O O . THR A 1 632 ? 40.959 -14.419 -4.267 1.00 82.75 632 THR A O 1
ATOM 4841 N N . LEU A 1 633 ? 42.098 -12.640 -5.035 1.00 75.12 633 LEU A N 1
ATOM 4842 C CA . LEU A 1 633 ? 41.334 -11.627 -4.296 1.00 75.12 633 LEU A CA 1
ATOM 4843 C C . LEU A 1 633 ? 39.825 -11.706 -4.586 1.00 75.12 633 LEU A C 1
ATOM 4845 O O . LEU A 1 633 ? 39.002 -11.591 -3.680 1.00 75.12 633 LEU A O 1
ATOM 4849 N N . ALA A 1 634 ? 39.458 -11.935 -5.850 1.00 74.38 634 ALA A N 1
ATOM 4850 C CA . ALA A 1 634 ? 38.066 -12.039 -6.275 1.00 74.38 634 ALA A CA 1
ATOM 4851 C C . ALA A 1 634 ? 37.368 -13.264 -5.665 1.00 74.38 634 ALA A C 1
ATOM 4853 O O . ALA A 1 634 ? 36.213 -13.170 -5.243 1.00 74.38 634 ALA A O 1
ATOM 4854 N N . GLU A 1 635 ? 38.068 -14.397 -5.577 1.00 78.19 635 GLU A N 1
ATOM 4855 C CA . GLU A 1 635 ? 37.539 -15.594 -4.930 1.00 78.19 635 GLU A CA 1
ATOM 4856 C C . GLU A 1 635 ? 37.435 -15.406 -3.415 1.00 78.19 635 GLU A C 1
ATOM 4858 O O . GLU A 1 635 ? 36.402 -15.750 -2.849 1.00 78.19 635 GLU A O 1
ATOM 4863 N N . LEU A 1 636 ? 38.432 -14.793 -2.764 1.00 78.38 636 LEU A N 1
ATOM 4864 C CA . LEU A 1 636 ? 38.378 -14.463 -1.333 1.00 78.38 636 LEU A CA 1
ATOM 4865 C C . LEU A 1 636 ? 37.197 -13.543 -1.001 1.00 78.38 636 LEU A C 1
ATOM 4867 O O . LEU A 1 636 ? 36.455 -13.802 -0.050 1.00 78.38 636 LEU A O 1
ATOM 4871 N N . ARG A 1 637 ? 36.974 -12.512 -1.823 1.00 78.25 637 ARG A N 1
ATOM 4872 C CA . ARG A 1 637 ? 35.821 -11.610 -1.719 1.00 78.25 637 ARG A CA 1
ATOM 4873 C C . ARG A 1 637 ? 34.507 -12.369 -1.844 1.00 78.25 637 ARG A C 1
ATOM 4875 O O . ARG A 1 637 ? 33.617 -12.232 -1.006 1.00 78.25 637 ARG A O 1
ATOM 4882 N N . HIS A 1 638 ? 34.379 -13.172 -2.896 1.00 75.12 638 HIS A N 1
ATOM 4883 C CA . HIS A 1 638 ? 33.169 -13.941 -3.142 1.00 75.12 638 HIS A CA 1
ATOM 4884 C C . HIS A 1 638 ? 32.921 -14.960 -2.022 1.00 75.12 638 HIS A C 1
ATOM 4886 O O . HIS A 1 638 ? 31.782 -15.147 -1.603 1.00 75.12 638 HIS A O 1
ATOM 4892 N N . GLU A 1 639 ? 33.968 -15.588 -1.494 1.00 76.31 639 GLU A N 1
ATOM 4893 C CA . GLU A 1 639 ? 33.878 -16.572 -0.421 1.00 76.31 639 GLU A CA 1
ATOM 4894 C C . GLU A 1 639 ? 33.447 -15.942 0.908 1.00 76.31 639 GLU A C 1
ATOM 4896 O O . GLU A 1 639 ? 32.492 -16.414 1.528 1.00 76.31 639 GLU A O 1
ATOM 4901 N N . ALA A 1 640 ? 34.087 -14.843 1.318 1.00 76.38 640 ALA A N 1
ATOM 4902 C CA . ALA A 1 640 ? 33.743 -14.120 2.540 1.00 76.38 640 ALA A CA 1
ATOM 4903 C C . ALA A 1 640 ? 32.292 -13.609 2.507 1.00 76.38 640 ALA A C 1
ATOM 4905 O O . ALA A 1 640 ? 31.532 -13.829 3.456 1.00 76.38 640 ALA A O 1
ATOM 4906 N N . THR A 1 641 ? 31.873 -13.000 1.393 1.00 77.38 641 THR A N 1
ATOM 4907 C CA . THR A 1 641 ? 30.513 -12.465 1.240 1.00 77.38 641 THR A CA 1
ATOM 4908 C C . THR A 1 641 ? 29.464 -13.575 1.140 1.00 77.38 641 THR A C 1
ATOM 4910 O O . THR A 1 641 ? 28.415 -13.479 1.780 1.00 77.38 641 THR A O 1
ATOM 4913 N N . ARG A 1 642 ? 29.737 -14.663 0.401 1.00 80.00 642 ARG A N 1
ATOM 4914 C CA . ARG A 1 642 ? 28.822 -15.816 0.305 1.00 80.00 642 ARG A CA 1
ATOM 4915 C C . ARG A 1 642 ? 28.600 -16.447 1.679 1.00 80.00 642 ARG A C 1
ATOM 4917 O O . ARG A 1 642 ? 27.455 -16.669 2.062 1.00 80.00 642 ARG A O 1
ATOM 4924 N N . ARG A 1 643 ? 29.676 -16.678 2.440 1.00 72.62 643 ARG A N 1
ATOM 4925 C CA . ARG A 1 643 ? 29.608 -17.295 3.775 1.00 72.62 643 ARG A CA 1
ATOM 4926 C C . ARG A 1 643 ? 28.884 -16.404 4.793 1.00 72.62 643 ARG A C 1
ATOM 4928 O O . ARG A 1 643 ? 28.076 -16.915 5.564 1.00 72.62 643 ARG A O 1
ATOM 4935 N N . GLU A 1 644 ? 29.083 -15.083 4.759 1.00 73.50 644 GLU A N 1
ATOM 4936 C CA . GLU A 1 644 ? 28.367 -14.140 5.639 1.00 73.50 644 GLU A CA 1
ATOM 4937 C C . GLU A 1 644 ? 26.852 -14.093 5.349 1.00 73.50 644 GLU A C 1
ATOM 4939 O O . GLU A 1 644 ? 26.043 -13.993 6.278 1.00 73.50 644 GLU A O 1
ATOM 4944 N N . LEU A 1 645 ? 26.452 -14.217 4.078 1.00 71.94 645 LEU A N 1
ATOM 4945 C CA . LEU A 1 645 ? 25.044 -14.291 3.675 1.00 71.94 645 LEU A CA 1
ATOM 4946 C C . LEU A 1 645 ? 24.384 -15.592 4.142 1.00 71.94 645 LEU A C 1
ATOM 4948 O O . LEU A 1 645 ? 23.315 -15.535 4.748 1.00 71.94 645 LEU A O 1
ATOM 4952 N N . THR A 1 646 ? 25.041 -16.741 3.956 1.00 72.62 646 THR A N 1
ATOM 4953 C CA . THR A 1 646 ? 24.498 -18.045 4.372 1.00 72.62 646 THR A CA 1
ATOM 4954 C C . THR A 1 646 ? 24.315 -18.136 5.891 1.00 72.62 646 THR A C 1
ATOM 4956 O O . THR A 1 646 ? 23.270 -18.593 6.356 1.00 72.62 646 THR A O 1
ATOM 4959 N N . SER A 1 647 ? 25.272 -17.637 6.685 1.00 66.81 647 SER A N 1
ATOM 4960 C CA . SER A 1 647 ? 25.121 -17.550 8.149 1.00 66.81 647 SER A CA 1
ATOM 4961 C C . SER A 1 647 ? 23.946 -16.655 8.554 1.00 66.81 647 SER A C 1
ATOM 4963 O O . SER A 1 647 ? 23.174 -16.991 9.454 1.00 66.81 647 SER A O 1
ATOM 4965 N N . ARG A 1 648 ? 23.745 -15.528 7.861 1.00 68.81 648 ARG A N 1
ATOM 4966 C CA . ARG A 1 648 ? 22.639 -14.602 8.144 1.00 68.81 648 ARG A CA 1
ATOM 4967 C C . ARG A 1 648 ? 21.274 -15.186 7.779 1.00 68.81 648 ARG A C 1
ATOM 4969 O O . ARG A 1 648 ? 20.318 -14.989 8.526 1.00 68.81 648 ARG A O 1
ATOM 4976 N N . GLU A 1 649 ? 21.174 -15.893 6.661 1.00 71.94 649 GLU A N 1
ATOM 4977 C CA . GLU A 1 649 ? 19.957 -16.601 6.251 1.00 71.94 649 GLU A CA 1
ATOM 4978 C C . GLU A 1 649 ? 19.606 -17.723 7.229 1.00 71.94 649 GLU A C 1
ATOM 4980 O O . GLU A 1 649 ? 18.446 -17.855 7.621 1.00 71.94 649 GLU A O 1
ATOM 4985 N N . LYS A 1 650 ? 20.605 -18.475 7.705 1.00 67.69 650 LYS A N 1
ATOM 4986 C CA . LYS A 1 650 ? 20.398 -19.529 8.704 1.00 67.69 650 LYS A CA 1
ATOM 4987 C C . LYS A 1 650 ?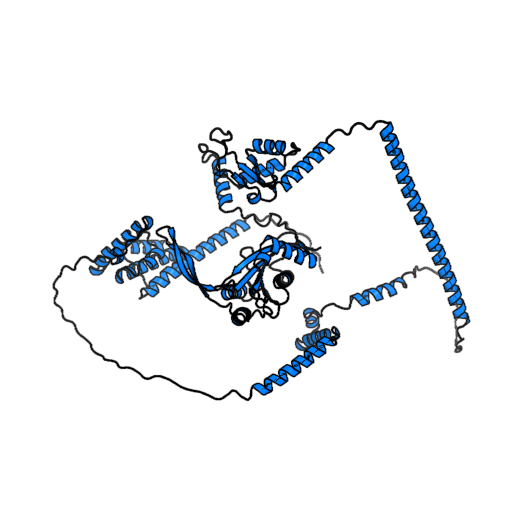 19.972 -18.961 10.061 1.00 67.69 650 LYS A C 1
ATOM 4989 O O . LYS A 1 650 ? 19.055 -19.505 10.664 1.00 67.69 650 LYS A O 1
ATOM 4994 N N . ALA A 1 651 ? 20.544 -17.836 10.496 1.00 64.62 651 ALA A N 1
ATOM 4995 C CA . ALA A 1 651 ? 20.100 -17.129 11.702 1.00 64.62 651 ALA A CA 1
ATOM 4996 C C . ALA A 1 651 ? 18.656 -16.606 11.578 1.00 64.62 651 ALA A C 1
ATOM 4998 O O . ALA A 1 651 ? 17.893 -16.631 12.539 1.00 64.62 651 ALA A O 1
ATOM 4999 N N . LEU A 1 652 ? 18.245 -16.159 10.387 1.00 63.53 652 LEU A N 1
ATOM 5000 C CA . LEU A 1 652 ? 16.852 -15.778 10.124 1.00 63.53 652 LEU A CA 1
ATOM 5001 C C . LEU A 1 652 ? 15.916 -16.995 10.119 1.00 63.53 652 LEU A C 1
ATOM 5003 O O . LEU A 1 652 ? 14.784 -16.891 10.588 1.00 63.53 652 LEU A O 1
ATOM 5007 N N . LYS A 1 653 ? 16.389 -18.145 9.625 1.00 72.56 653 LYS A N 1
ATOM 5008 C CA . LYS A 1 653 ? 15.641 -19.405 9.648 1.00 72.56 653 LYS A CA 1
ATOM 5009 C C . LYS A 1 653 ? 15.493 -19.962 11.067 1.00 72.56 653 LYS A C 1
ATOM 5011 O O . LYS A 1 653 ? 14.395 -20.366 11.418 1.00 72.56 653 LYS A O 1
ATOM 5016 N N . SER A 1 654 ? 16.535 -19.908 11.899 1.00 61.34 654 SER A N 1
ATOM 5017 C CA . SER A 1 654 ? 16.463 -20.387 13.286 1.00 61.34 654 SER A CA 1
ATOM 5018 C C . SER A 1 654 ? 15.551 -19.521 14.157 1.00 61.34 654 SER A C 1
ATOM 5020 O O . SER A 1 654 ? 14.858 -20.047 15.015 1.00 61.34 654 SER A O 1
ATOM 5022 N N . VAL A 1 655 ? 15.500 -18.203 13.921 1.00 63.06 655 VAL A N 1
ATOM 5023 C CA . VAL A 1 655 ? 14.509 -17.321 14.569 1.00 63.06 655 VAL A CA 1
ATOM 5024 C C . VAL A 1 655 ? 13.090 -17.716 14.154 1.00 63.06 655 VAL A C 1
ATOM 5026 O O . VAL A 1 655 ? 12.206 -17.785 14.997 1.00 63.06 655 VAL A O 1
ATOM 5029 N N . ARG A 1 656 ? 12.884 -18.050 12.874 1.00 56.47 656 ARG A N 1
ATOM 5030 C CA . ARG A 1 656 ? 11.588 -18.507 12.354 1.00 56.47 656 ARG A CA 1
ATOM 5031 C C . ARG A 1 656 ? 11.170 -19.880 12.895 1.00 56.47 656 ARG A C 1
ATOM 5033 O O . ARG A 1 656 ? 9.985 -20.091 13.102 1.00 56.47 656 ARG A O 1
ATOM 5040 N N . GLU A 1 657 ? 12.107 -20.805 13.090 1.00 59.69 657 GLU A N 1
ATOM 5041 C CA . GLU A 1 657 ? 11.840 -22.130 13.672 1.00 59.69 657 GLU A CA 1
ATOM 5042 C C . GLU A 1 657 ? 11.588 -22.043 15.186 1.00 59.69 657 GLU A C 1
ATOM 5044 O O . GLU A 1 657 ? 10.638 -22.650 15.666 1.00 59.69 657 GLU A O 1
ATOM 5049 N N . ALA A 1 658 ? 12.324 -21.200 15.919 1.00 58.62 658 ALA A N 1
ATOM 5050 C CA . ALA A 1 658 ? 12.034 -20.916 17.329 1.00 58.62 658 ALA A CA 1
ATOM 5051 C C . ALA A 1 658 ? 10.657 -20.246 17.516 1.00 58.62 658 ALA A C 1
ATOM 5053 O O . ALA A 1 658 ? 9.930 -20.577 18.449 1.00 58.62 658 ALA A O 1
ATOM 5054 N N . ASP A 1 659 ? 10.255 -19.363 16.594 1.00 51.44 659 ASP A N 1
ATOM 5055 C CA . ASP A 1 659 ? 8.902 -18.792 16.560 1.00 51.44 659 ASP A CA 1
ATOM 5056 C C . ASP A 1 659 ? 7.821 -19.853 16.244 1.00 51.44 659 ASP A C 1
ATOM 5058 O O . ASP A 1 659 ? 6.654 -19.649 16.573 1.00 51.44 659 ASP A O 1
ATOM 5062 N N . LEU A 1 660 ? 8.167 -20.984 15.614 1.00 49.59 660 LEU A N 1
ATOM 5063 C CA . LEU A 1 660 ? 7.237 -22.088 15.327 1.00 49.59 660 LEU A CA 1
ATOM 5064 C C . LEU A 1 660 ? 7.142 -23.093 16.484 1.00 49.59 660 LEU A C 1
ATOM 5066 O O . LEU A 1 660 ? 6.044 -23.560 16.770 1.00 49.59 660 LEU A O 1
ATOM 5070 N N . GLU A 1 661 ? 8.242 -23.390 17.181 1.00 45.91 661 GLU A N 1
ATOM 5071 C CA . GLU A 1 661 ? 8.235 -24.288 18.350 1.00 45.91 661 GLU A CA 1
ATOM 5072 C C . GLU A 1 661 ? 7.490 -23.679 19.548 1.00 45.91 661 GLU A C 1
ATOM 5074 O O . GLU A 1 661 ? 6.708 -24.375 20.193 1.00 45.91 661 GLU A O 1
ATOM 5079 N N . VAL A 1 662 ? 7.597 -22.362 19.769 1.00 50.06 662 VAL A N 1
ATOM 5080 C CA . VAL A 1 662 ? 6.799 -21.652 20.794 1.00 50.06 662 VAL A CA 1
ATOM 5081 C C . VAL A 1 662 ? 5.291 -21.713 20.495 1.00 50.06 662 VAL A C 1
ATOM 5083 O O . VAL A 1 662 ? 4.477 -21.631 21.409 1.00 50.06 662 VAL A O 1
ATOM 5086 N N . ASN A 1 663 ? 4.897 -21.919 19.234 1.00 45.47 663 ASN A N 1
ATOM 5087 C CA . ASN A 1 663 ? 3.493 -22.095 18.850 1.00 45.47 663 ASN A CA 1
ATOM 5088 C C . ASN A 1 663 ? 2.995 -23.547 18.975 1.00 45.47 663 ASN A C 1
ATOM 5090 O O . ASN A 1 663 ? 1.798 -23.778 18.802 1.00 45.47 663 ASN A O 1
ATOM 5094 N N . HIS A 1 664 ? 3.869 -24.521 19.261 1.00 43.03 664 HIS A N 1
ATOM 5095 C CA . HIS A 1 664 ? 3.470 -25.926 19.375 1.00 43.03 664 HIS A CA 1
ATOM 5096 C C . HIS A 1 664 ? 3.267 -26.406 20.822 1.00 43.03 664 HIS A C 1
ATOM 5098 O O . HIS A 1 664 ? 2.560 -27.393 21.017 1.00 43.03 664 HIS A O 1
ATOM 5104 N N . GLU A 1 665 ? 3.799 -25.702 21.829 1.00 42.31 665 GLU A N 1
ATOM 5105 C CA . GLU A 1 665 ? 3.681 -26.109 23.242 1.00 42.31 665 GLU A CA 1
ATOM 5106 C C . GLU A 1 665 ? 2.360 -25.698 23.935 1.00 42.31 665 GLU A C 1
ATOM 5108 O O . GLU A 1 665 ? 2.021 -26.289 24.955 1.00 42.31 665 GLU A O 1
ATOM 5113 N N . ASP A 1 666 ? 1.546 -24.800 23.360 1.00 45.03 666 ASP A N 1
ATOM 5114 C CA . ASP A 1 666 ? 0.275 -24.327 23.967 1.00 45.03 666 ASP A CA 1
ATOM 5115 C C . ASP A 1 666 ? -1.009 -24.960 23.365 1.00 45.03 666 ASP A C 1
ATOM 5117 O O . ASP A 1 666 ? -2.115 -24.420 23.454 1.00 45.03 666 ASP A O 1
ATOM 5121 N N . GLY A 1 667 ? -0.897 -26.143 22.752 1.00 38.62 667 GLY A N 1
ATOM 5122 C CA . GLY A 1 667 ? -1.994 -26.825 22.052 1.00 38.62 667 GLY A CA 1
ATOM 5123 C C . GLY A 1 667 ? -2.565 -28.059 22.759 1.00 38.62 667 GLY A C 1
ATOM 5124 O O . GLY A 1 667 ? -2.296 -29.174 22.329 1.00 38.62 667 GLY A O 1
ATOM 5125 N N . LEU A 1 668 ? -3.365 -27.828 23.805 1.00 40.94 668 LEU A N 1
ATOM 5126 C CA . LEU A 1 668 ? -4.487 -28.629 24.339 1.00 40.94 668 LEU A CA 1
ATOM 5127 C C . LEU A 1 668 ? -4.635 -30.114 23.924 1.00 40.94 668 LEU A C 1
ATOM 5129 O O . LEU A 1 668 ? -4.882 -30.468 22.769 1.00 40.94 668 LEU A O 1
ATOM 5133 N N . GLU A 1 669 ? -4.652 -30.956 24.959 1.00 38.34 669 GLU A N 1
ATOM 5134 C CA . GLU A 1 669 ? -5.075 -32.358 24.987 1.00 38.34 669 GLU A CA 1
ATOM 5135 C C . GLU A 1 669 ? -6.344 -32.633 24.153 1.00 38.34 669 GLU A C 1
ATOM 5137 O O . GLU A 1 669 ? -7.420 -32.082 24.395 1.00 38.34 669 GLU A O 1
ATOM 5142 N N . ARG A 1 670 ? -6.242 -33.555 23.187 1.00 37.47 670 ARG A N 1
ATOM 5143 C CA . ARG A 1 670 ? -7.409 -34.171 22.536 1.00 37.47 670 ARG A CA 1
ATOM 5144 C C . ARG A 1 670 ? -8.026 -35.218 23.474 1.00 37.47 670 ARG A C 1
ATOM 5146 O O . ARG A 1 670 ? -7.292 -36.100 23.921 1.00 37.47 670 ARG A O 1
ATOM 5153 N N . PRO A 1 671 ? -9.350 -35.217 23.716 1.00 41.66 671 PRO A N 1
ATOM 5154 C CA . PRO A 1 671 ? -9.991 -36.315 24.426 1.00 41.66 671 PRO A CA 1
ATOM 5155 C C . PRO A 1 671 ? -10.084 -37.567 23.531 1.00 41.66 671 PRO A C 1
ATOM 5157 O O . PRO A 1 671 ? -10.151 -37.451 22.301 1.00 41.66 671 PRO A O 1
ATOM 5160 N N . PRO A 1 672 ? -10.105 -38.777 24.122 1.00 42.34 672 PRO A N 1
ATOM 5161 C CA . PRO A 1 672 ? -10.192 -40.021 23.374 1.00 42.34 672 PRO A CA 1
ATOM 5162 C C . PRO A 1 672 ? -11.622 -40.206 22.861 1.00 42.34 672 PRO A C 1
ATOM 5164 O O . PRO A 1 672 ? -12.567 -40.290 23.644 1.00 42.34 672 PRO A O 1
ATOM 5167 N N . ASN A 1 673 ? -11.788 -40.284 21.541 1.00 37.59 673 ASN A N 1
ATOM 5168 C CA . ASN A 1 673 ? -13.081 -40.589 20.944 1.00 37.59 673 ASN A CA 1
ATOM 5169 C C . ASN A 1 673 ? -13.264 -42.113 20.898 1.00 37.59 673 ASN A C 1
ATOM 5171 O O . ASN A 1 673 ? -12.622 -42.811 20.113 1.00 37.59 673 ASN A O 1
ATOM 5175 N N . ALA A 1 674 ? -14.117 -42.617 21.786 1.00 44.47 674 ALA A N 1
ATOM 5176 C CA . ALA A 1 674 ? -14.669 -43.959 21.732 1.00 44.47 674 ALA A CA 1
ATOM 5177 C C . ALA A 1 674 ? -15.888 -43.970 20.800 1.00 44.47 674 ALA A C 1
ATOM 5179 O O . ALA A 1 674 ? -16.743 -43.095 20.896 1.00 44.47 674 ALA A O 1
ATOM 5180 N N . GLY A 1 675 ? -15.997 -44.992 19.950 1.00 36.66 675 GLY A N 1
ATOM 5181 C CA . GLY A 1 675 ? -17.226 -45.282 19.212 1.00 36.66 675 GLY A CA 1
ATOM 5182 C C . GLY A 1 675 ? -16.968 -45.786 17.801 1.00 36.66 675 GLY A C 1
ATOM 5183 O O . GLY A 1 675 ? -16.882 -44.999 16.866 1.00 36.66 675 GLY A O 1
ATOM 5184 N N . GLY A 1 676 ? -16.852 -47.106 17.654 1.00 41.09 676 GLY A N 1
ATOM 5185 C CA . GLY A 1 676 ? -16.945 -47.758 16.353 1.00 41.09 676 GLY A CA 1
ATOM 5186 C C . GLY A 1 676 ? -18.389 -47.865 15.864 1.00 41.09 676 GLY A C 1
ATOM 5187 O O . GLY A 1 676 ? -19.325 -47.817 16.657 1.00 41.09 676 GLY A O 1
ATOM 5188 N N . MET A 1 677 ? -18.549 -48.089 14.563 1.00 39.84 677 MET A N 1
ATOM 5189 C CA . MET A 1 677 ? -19.524 -49.034 14.022 1.00 39.84 677 MET A CA 1
ATOM 5190 C C . MET A 1 677 ? -19.143 -49.403 12.589 1.00 39.84 677 MET A C 1
ATOM 5192 O O . MET A 1 677 ? -18.768 -48.555 11.784 1.00 39.84 677 MET A O 1
ATOM 5196 N N . GLU A 1 678 ? -19.219 -50.704 12.335 1.00 48.78 678 GLU A N 1
ATOM 5197 C CA . GLU A 1 678 ? -19.044 -51.390 11.061 1.00 48.78 678 GLU A CA 1
ATOM 5198 C C . GLU A 1 678 ? -20.053 -50.909 10.006 1.00 48.78 678 GLU A C 1
ATOM 5200 O O . GLU A 1 678 ? -21.252 -50.838 10.290 1.00 48.78 678 GLU A O 1
ATOM 5205 N N . ARG A 1 679 ? -19.587 -50.675 8.776 1.00 46.00 679 ARG A N 1
ATOM 5206 C CA . ARG A 1 679 ? -19.910 -51.455 7.564 1.00 46.00 679 ARG A CA 1
ATOM 5207 C C . ARG A 1 679 ? -19.184 -50.900 6.347 1.00 46.00 679 ARG A C 1
ATOM 5209 O O . ARG A 1 679 ? -19.115 -49.659 6.223 1.00 46.00 679 ARG A O 1
#

Mean predicted aligned error: 23.41 Å

Nearest PDB structures (foldseek):
  8gpw-assembly1_B  TM=3.600E-01  e=1.084E+00  Klebsiella pneumoniae
  8gpw-assembly1_A  TM=3.442E-01  e=1.945E+00  Klebsiella pneumoniae
  8bh1-assembly1_B  TM=3.372E-01  e=2.163E+00  Pseudomonas aeruginosa PAO1
  6hzj-assembly1_A  TM=3.350E-01  e=2.675E+00  Neisseria gonorrhoeae FA6140
  3eqv-assembly1_A  TM=3.471E-01  e=5.060E+00  Neisseria gonorrhoeae

Organism: NCBI:txid993414

pLDDT: mean 76.25, std 19.41, range [30.95, 98.25]

Secondary structure (DSSP, 8-state):
-EEE-EEEEEEEES-HHHHHHHHHPPPTTPPTTSSEEEEEEETT--GGGHHHHHHHHHHHTT---EEEEEEEEEE-TTT-PEEEEEEEEESS--EEEEEEEE-SSSTT---TT-HHHHHHHHHHHHHHHHHHHTTT--EEEEEE---TT---EEEEEEESB-TTT-PBP-GGGGSHHHHHHHHHHHHHHTTEEE-----TTTT----HHHHHHHHHHHHIIIIITTTS-----HHHHHHHHHHHHH--S-SSHHHHHHHHHHTTEEEEEESTTS-EEEEEEPEE-TTSSEEPPPGGGEEEHHHH-GGGSHHHHHHHHHHHHHHHHHHSPPP---HHHHHHHHHHHHHHHHHHHHHHHHHHHHHHHHHHHHHHHHHHHHHHHHHHHTTSPPPPP---------------------SSSHHHHHHHHHHHTTS-----HHHHHHTT--HHHHHHHHHHHHHTS----HHHHHHHHHHHHHHHHHHTTTTS-------------------------------PPPPPPGGGGG--S-HHHHHHHHHHHHHHHHHHHHHHHTPPP-TTTTTT--HHHHHHHGGGS-HHHHHHHHHHHHHHHHHHHHHHTS--HHHHHHHHHHHHTT----TT--SSHHHHHHHHHHHHHHHHHHHHHHHHHHHHHTTTTT---PPP-------